Protein AF-A0A167N8X3-F1 (afdb_monomer_lite)

Sequence (546 aa):
MVPVLFAVDASRGRWTYVFRDGQPLSVPNRVAKCSYNWSVDDGVFGLFPAWANLNGMLALERGEQQVAIGGFARIYRTRMKTGIVVAVKVLFDHRRPPERLLELSVREGFTWHSLDHPNIVPFLGIADYARICPGGFPQLCLVSPWMSDGNIMDFLKANPAVSPLPLMLDVVHAVAYLHSFSSGPIIHGDLKGNNILIDCQGSPERPVARLIDFGLSEIMEVDMEHEAATATSTTSCGNVRWLSFERVDPKRYGLKPSEAKTTMSDVFELTRTFFQIFTGGPPFQEMQDWAVVTAVLRGSNPERPIDCRWLDDDRWKLMMQLWSDVREARPSLDALRQDLEQSIWIENVLRSNTLVDLGVLLRGDVLARRLLSQRERINAVEFDLSTGHDWSIQELEWVLSQLDIKKFCFTHAQMGTRQEDIEAVMQLTPSLQHLELRARADLPVLCATPFLQVAQNHASNLTTLIIASIPAAFAQVSSASLINLEIRIHIGERRSNDERLFAFLQLLNKTPSLERLVFNDGTETTALHGANIPPSGSQWMQLYHD

InterPro domains:
  IPR000719 Protein kinase domain [PS50011] (61-346)
  IPR000719 Protein kinase domain [SM00220] (61-346)
  IPR001245 Serine-threonine/tyrosine-protein kinase, catalytic domain [PF07714] (65-340)
  IPR008271 Serine/threonine-protein kinase, active site [PS00108] (186-198)
  IPR011009 Protein kinase-like domain superfamily [SSF56112] (66-341)
  IPR051681 Serine/Threonine Kinases and Pseudokinases [PTHR44329] (64-347)

pLDDT: mean 75.46, std 19.7, range [23.3, 98.44]

Foldseek 3Di:
DDDWADDDPPPDPDDDDGDDPPDDDDDDPDDDDDDDDLFPVVCLVVNDPVQQECQVQAADEPDPQFDDDDPFWTWGWTAGPVRFIKTKIDGPQPDDDDSVLSVLVSVVLVVQQPDDDPQAFHWRHWYFQVRRYPPTDGGIITMTGDQPCAFLLVNCVVPVVDDCLQQLLSVLVVQVSQCPPPPHHQFQQQDARNQWGWHCPVDVPDIHIHGHRGPCVVSVVVVCVVVVVPDPDPPVQPRLLQFALCCLPVVVVVHDNVRSRDSLRSLSSSLQRVVCSQVSHHWVRVDDRVVSSVQSNVLHGGDDDDPRPVDDPVNVVLSVQSSDNPSVSRDHSVVVNVVSVLVVVLVCQLPVDPAREVCVVVPDPRDLVVVLSCQVSHQHHEYEPVPPDPPPLVVVLVNLLSHQHQYYEYEADDPPRDLVSVLSSLVSHLNYAEYHYYHDLPYPADECQSVLVSCAVSVQRHQYYHYANHAYLLLNHAHARHAYYYYHYANPDPDDPVSVVVSVVSNCVRHVNHNYYHYHNPPDPDDPPDDDDDDDPPVVVVVVVD

Structure (mmCIF, N/CA/C/O backbone):
data_AF-A0A167N8X3-F1
#
_entry.id   AF-A0A167N8X3-F1
#
loop_
_atom_site.group_PDB
_atom_site.id
_atom_site.type_symbol
_atom_site.label_atom_id
_atom_site.label_alt_id
_atom_site.label_comp_id
_atom_site.label_asym_id
_atom_site.label_entity_id
_atom_site.label_seq_id
_atom_site.pdbx_PDB_ins_code
_atom_site.Cartn_x
_atom_site.Cartn_y
_atom_site.Cartn_z
_atom_site.occupancy
_atom_site.B_iso_or_equiv
_atom_site.auth_seq_id
_atom_site.auth_comp_id
_atom_site.auth_asym_id
_atom_site.auth_atom_id
_atom_site.pdbx_PDB_model_num
ATOM 1 N N . MET A 1 1 ? -14.280 16.404 45.428 1.00 27.31 1 MET A N 1
ATOM 2 C CA . MET A 1 1 ? -13.878 15.350 44.475 1.00 27.31 1 MET A CA 1
ATOM 3 C C . MET A 1 1 ? -13.221 16.062 43.307 1.00 27.31 1 MET A C 1
ATOM 5 O O . MET A 1 1 ? -13.890 16.852 42.664 1.00 27.31 1 MET A O 1
ATOM 9 N N . VAL A 1 2 ? -11.899 15.945 43.173 1.00 23.30 2 VAL A N 1
ATOM 10 C CA . VAL A 1 2 ? -11.075 16.717 42.220 1.00 23.30 2 VAL A CA 1
ATOM 11 C C . VAL A 1 2 ? -10.689 15.774 41.070 1.00 23.30 2 VAL A C 1
ATOM 13 O O . VAL A 1 2 ? -10.334 14.634 41.377 1.00 23.30 2 VAL A O 1
ATOM 16 N N . PRO A 1 3 ? -10.779 16.187 39.791 1.00 29.47 3 PRO A N 1
ATOM 17 C CA . PRO A 1 3 ? -10.530 15.306 38.657 1.00 29.47 3 PRO A CA 1
ATOM 18 C C . PRO A 1 3 ? -9.036 14.996 38.544 1.00 29.47 3 PRO A C 1
ATOM 20 O O . PRO A 1 3 ? -8.199 15.896 38.543 1.00 29.47 3 PRO A O 1
ATOM 23 N N . VAL A 1 4 ? -8.707 13.709 38.470 1.00 31.28 4 VAL A N 1
ATOM 24 C CA . VAL A 1 4 ? -7.355 13.217 38.200 1.00 31.28 4 VAL A CA 1
ATOM 25 C C . VAL A 1 4 ? -7.195 13.125 36.683 1.00 31.28 4 VAL A C 1
ATOM 27 O O . VAL A 1 4 ? -7.929 12.386 36.032 1.00 31.28 4 VAL A O 1
ATOM 30 N N . LEU A 1 5 ? -6.262 13.902 36.130 1.00 33.03 5 LEU A N 1
ATOM 31 C CA . LEU A 1 5 ? -5.842 13.843 34.728 1.00 33.03 5 LEU A CA 1
ATOM 32 C C . LEU A 1 5 ? -4.948 12.616 34.491 1.00 33.03 5 LEU A C 1
ATOM 34 O O . LEU A 1 5 ? -4.040 12.339 35.277 1.00 33.03 5 LEU A O 1
ATOM 38 N N . PHE A 1 6 ? -5.194 11.914 33.384 1.00 40.09 6 PHE A N 1
ATOM 39 C CA . PHE A 1 6 ? -4.337 10.850 32.864 1.00 40.09 6 PHE A CA 1
ATOM 40 C C . PHE A 1 6 ? -3.326 11.447 31.879 1.00 40.09 6 PHE A C 1
ATOM 42 O O . PHE A 1 6 ? -3.704 12.219 31.003 1.00 40.09 6 PHE A O 1
ATOM 49 N N . ALA A 1 7 ? -2.055 11.063 31.993 1.00 34.00 7 ALA A N 1
ATOM 50 C CA . ALA A 1 7 ? -1.059 11.249 30.943 1.00 34.00 7 ALA A CA 1
ATOM 51 C C . ALA A 1 7 ? -0.361 9.908 30.686 1.00 34.00 7 ALA A C 1
ATOM 53 O O . ALA A 1 7 ? -0.043 9.173 31.623 1.00 34.00 7 ALA A O 1
ATOM 54 N N . VAL A 1 8 ? -0.165 9.590 29.409 1.00 35.09 8 VAL A N 1
ATOM 55 C CA . VAL A 1 8 ? 0.488 8.374 28.921 1.00 35.09 8 VAL A CA 1
ATOM 56 C C . VAL A 1 8 ? 2.006 8.591 28.973 1.00 35.09 8 VAL A C 1
ATOM 58 O O . VAL A 1 8 ? 2.548 9.315 28.147 1.00 35.09 8 VAL A O 1
ATOM 61 N N . ASP A 1 9 ? 2.709 7.982 29.934 1.00 31.05 9 ASP A N 1
ATOM 62 C CA . ASP A 1 9 ? 4.141 7.692 29.765 1.00 31.05 9 ASP A CA 1
ATOM 63 C C . ASP A 1 9 ? 4.224 6.287 29.211 1.00 31.05 9 ASP A C 1
ATOM 65 O O . ASP A 1 9 ? 3.878 5.317 29.893 1.00 31.05 9 ASP A O 1
ATOM 69 N N . ALA A 1 10 ? 4.652 6.168 27.967 1.00 31.47 10 ALA A N 1
ATOM 70 C CA . ALA A 1 10 ? 4.714 4.863 27.358 1.00 31.47 10 ALA A CA 1
ATOM 71 C C . ALA A 1 10 ? 6.108 4.411 26.947 1.00 31.47 10 ALA A C 1
ATOM 73 O O . ALA A 1 10 ? 6.327 3.590 26.069 1.00 31.47 10 ALA A O 1
ATOM 74 N N . SER A 1 11 ? 7.054 4.786 27.803 1.00 27.59 11 SER A N 1
ATOM 75 C CA . SER A 1 11 ? 8.330 4.091 27.924 1.00 27.59 11 SER A CA 1
ATOM 76 C C . SER A 1 11 ? 8.255 2.711 28.614 1.00 27.59 11 SER A C 1
ATOM 78 O O . SER A 1 11 ? 9.250 1.986 28.583 1.00 27.59 11 SER A O 1
ATOM 80 N N . ARG A 1 12 ? 7.145 2.310 29.275 1.00 31.58 12 ARG A N 1
ATOM 81 C CA . ARG A 1 12 ? 7.169 1.123 30.176 1.00 31.58 12 ARG A CA 1
ATOM 82 C C . ARG A 1 12 ? 5.973 0.165 30.219 1.00 31.58 12 ARG A C 1
ATOM 84 O O . ARG A 1 12 ? 6.046 -0.798 30.981 1.00 31.58 12 ARG A O 1
ATOM 91 N N . GLY A 1 13 ? 4.887 0.367 29.470 1.00 34.16 13 GLY A N 1
ATOM 92 C CA . GLY A 1 13 ? 3.763 -0.596 29.434 1.00 34.16 13 GLY A CA 1
ATOM 93 C C . GLY A 1 13 ? 3.139 -0.958 30.802 1.00 34.16 13 GLY A C 1
ATOM 94 O O . GLY A 1 13 ? 2.426 -1.953 30.920 1.00 34.16 13 GLY A O 1
ATOM 95 N N . ARG A 1 14 ? 3.405 -0.174 31.857 1.00 32.31 14 ARG A N 1
ATOM 96 C CA . ARG A 1 14 ? 2.830 -0.308 33.203 1.00 32.31 14 ARG A CA 1
ATOM 97 C C . ARG A 1 14 ? 2.212 1.023 33.613 1.00 32.31 14 ARG A C 1
ATOM 99 O O . ARG A 1 14 ? 2.876 2.053 33.592 1.00 32.31 14 ARG A O 1
ATOM 106 N N . TRP A 1 15 ? 0.950 0.965 34.025 1.00 40.62 15 TRP A N 1
ATOM 107 C CA . TRP A 1 15 ? 0.176 2.087 34.553 1.00 40.62 15 TRP A CA 1
ATOM 108 C C . TRP A 1 15 ? 0.796 2.602 35.865 1.00 40.62 15 TRP A C 1
ATOM 110 O O . TRP A 1 15 ? 0.845 1.855 36.845 1.00 40.62 15 TRP A O 1
ATOM 120 N N . THR A 1 16 ? 1.250 3.861 35.918 1.00 28.73 16 THR A N 1
ATOM 121 C CA . THR A 1 16 ? 1.753 4.482 37.165 1.00 28.73 16 THR A CA 1
ATOM 122 C C . THR A 1 16 ? 1.347 5.969 37.302 1.00 28.73 16 THR A C 1
ATOM 124 O O . THR A 1 16 ? 1.324 6.695 36.319 1.00 28.73 16 THR A O 1
ATOM 127 N N . TYR A 1 17 ? 0.974 6.363 38.533 1.00 41.09 17 TYR A N 1
ATOM 128 C CA . TYR A 1 17 ? 0.285 7.584 39.047 1.00 41.09 17 TYR A CA 1
ATOM 129 C C . TYR A 1 17 ? 1.116 8.896 39.033 1.00 41.09 17 TYR A C 1
ATOM 131 O O . TYR A 1 17 ? 2.333 8.771 39.023 1.00 41.09 17 TYR A O 1
ATOM 139 N N . VAL A 1 18 ? 0.680 10.162 39.257 1.00 40.56 18 VAL A N 1
ATOM 140 C CA . VAL A 1 18 ? -0.493 11.093 39.106 1.00 40.56 18 VAL A CA 1
ATOM 141 C C . VAL A 1 18 ? 0.088 12.503 39.430 1.00 40.56 18 VAL A C 1
ATOM 143 O O . VAL A 1 18 ? 0.949 12.593 40.306 1.00 40.56 18 VAL A O 1
ATOM 146 N N . PHE A 1 19 ? -0.413 13.606 38.846 1.00 32.75 19 PHE A N 1
ATOM 147 C CA . PHE A 1 19 ? -0.175 14.980 39.349 1.00 32.75 19 PHE A CA 1
ATOM 148 C C . PHE A 1 19 ? -1.471 15.660 39.829 1.00 32.75 19 PHE A C 1
ATOM 150 O O . PHE A 1 19 ? -2.530 15.492 39.226 1.00 32.75 19 PHE A O 1
ATOM 157 N N . ARG A 1 20 ? -1.363 16.466 40.895 1.00 34.47 20 ARG A N 1
ATOM 158 C CA . ARG A 1 20 ? -2.361 17.449 41.353 1.00 34.47 20 ARG A CA 1
ATOM 159 C C . ARG A 1 20 ? -1.727 18.835 41.196 1.00 34.47 20 ARG A C 1
ATOM 161 O O . ARG A 1 20 ? -0.604 19.022 41.651 1.00 34.47 20 ARG A O 1
ATOM 168 N N . ASP A 1 21 ? -2.409 19.767 40.535 1.00 39.19 21 ASP A N 1
ATOM 169 C CA . ASP A 1 21 ? -2.016 21.186 40.441 1.00 39.19 21 ASP A CA 1
ATOM 170 C C . ASP A 1 21 ? -0.552 21.446 39.999 1.00 39.19 21 ASP A C 1
ATOM 172 O O . ASP A 1 21 ? 0.120 22.335 40.515 1.00 39.19 21 ASP A O 1
ATOM 176 N N . GLY A 1 22 ? -0.028 20.660 39.049 1.00 37.34 22 GLY A N 1
ATOM 177 C CA . GLY A 1 22 ? 1.285 20.915 38.435 1.00 37.34 22 GLY A CA 1
ATOM 178 C C . GLY A 1 22 ? 2.520 20.658 39.3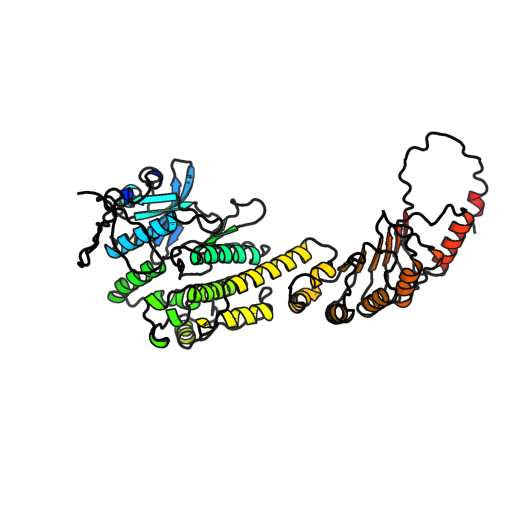17 1.00 37.34 22 GLY A C 1
ATOM 179 O O . GLY A 1 22 ? 3.614 21.070 38.939 1.00 37.34 22 GLY A O 1
ATOM 180 N N . GLN A 1 23 ? 2.390 19.975 40.462 1.00 31.06 23 GLN A N 1
ATOM 181 C CA . GLN A 1 23 ? 3.517 19.615 41.343 1.00 31.06 23 GLN A CA 1
ATOM 182 C C . GLN A 1 23 ? 3.677 18.084 41.462 1.00 31.06 23 GLN A C 1
ATOM 184 O O . GLN A 1 23 ? 2.677 17.394 41.693 1.00 31.06 23 GLN A O 1
ATOM 189 N N . PRO A 1 24 ? 4.899 17.518 41.327 1.00 36.53 24 PRO A N 1
ATOM 190 C CA . PRO A 1 24 ? 5.133 16.090 41.536 1.00 36.53 24 PRO A CA 1
ATOM 191 C C . PRO A 1 24 ? 4.834 15.699 42.982 1.00 36.53 24 PRO A C 1
ATOM 193 O O . PRO A 1 24 ? 5.450 16.215 43.914 1.00 36.53 24 PRO A O 1
ATOM 196 N N . LEU A 1 25 ? 3.913 14.755 43.183 1.00 39.31 25 LEU A N 1
ATOM 197 C CA . LEU A 1 25 ? 3.737 14.117 44.484 1.00 39.31 25 LEU A CA 1
ATOM 198 C C . LEU A 1 25 ? 4.906 13.154 44.716 1.00 39.31 25 LEU A C 1
ATOM 200 O O . LEU A 1 25 ? 5.065 12.166 44.000 1.00 39.31 25 LEU A O 1
ATOM 204 N N . SER A 1 26 ? 5.721 13.430 45.733 1.00 34.91 26 SER A N 1
ATOM 205 C CA . SER A 1 26 ? 6.690 12.467 46.248 1.00 34.91 26 SER A CA 1
ATOM 206 C C . SER A 1 26 ? 5.936 11.250 46.793 1.00 34.91 26 SER A C 1
ATOM 208 O O . SER A 1 26 ? 5.085 11.362 47.672 1.00 34.91 26 SER A O 1
ATOM 210 N N . VAL A 1 27 ? 6.196 10.075 46.220 1.00 38.28 27 VAL A N 1
ATOM 211 C CA . VAL A 1 27 ? 5.477 8.833 46.533 1.00 38.28 27 VAL A CA 1
ATOM 212 C C . VAL A 1 27 ? 6.019 8.219 47.831 1.00 38.28 27 VAL A C 1
ATOM 214 O O . VAL A 1 27 ? 7.187 7.829 47.857 1.00 38.28 27 VAL A O 1
ATOM 217 N N . PRO A 1 28 ? 5.209 7.998 48.885 1.00 35.12 28 PRO A N 1
ATOM 218 C CA . PRO A 1 28 ? 5.509 6.985 49.881 1.00 35.12 28 PRO A CA 1
ATOM 219 C C . PRO A 1 28 ? 4.878 5.662 49.431 1.00 35.12 28 PRO A C 1
ATOM 221 O O . PRO A 1 28 ? 3.660 5.529 49.461 1.00 35.12 28 PRO A O 1
ATOM 224 N N . ASN A 1 29 ? 5.716 4.715 48.993 1.00 33.72 29 ASN A N 1
ATOM 225 C CA . ASN A 1 29 ? 5.595 3.240 48.938 1.00 33.72 29 ASN A CA 1
ATOM 226 C C . ASN A 1 29 ? 4.233 2.523 49.154 1.00 33.72 29 ASN A C 1
ATOM 228 O O . ASN A 1 29 ? 4.178 1.422 49.705 1.00 33.72 29 ASN A O 1
ATOM 232 N N . ARG A 1 30 ? 3.115 3.064 48.679 1.00 35.22 30 ARG A N 1
ATOM 233 C CA . ARG A 1 30 ? 1.841 2.355 48.578 1.00 35.22 30 ARG A CA 1
ATOM 234 C C . ARG A 1 30 ? 1.361 2.473 47.149 1.00 35.22 30 ARG A C 1
ATOM 236 O O . ARG A 1 30 ? 1.137 3.572 46.656 1.00 35.22 30 ARG A O 1
ATOM 243 N N . VAL A 1 31 ? 1.221 1.320 46.499 1.00 34.28 31 VAL A N 1
ATOM 244 C CA . VAL A 1 31 ? 0.500 1.165 45.238 1.00 34.28 31 VAL A CA 1
ATOM 245 C C . VAL A 1 31 ? -0.894 1.744 45.471 1.00 34.28 31 VAL A C 1
ATOM 247 O O . VAL A 1 31 ? -1.753 1.092 46.064 1.00 34.28 31 VAL A O 1
ATOM 250 N N . ALA A 1 32 ? -1.101 3.006 45.090 1.00 34.38 32 ALA A N 1
ATOM 251 C CA . ALA A 1 32 ? -2.441 3.549 44.959 1.00 34.38 32 ALA A CA 1
ATOM 252 C C . ALA A 1 32 ? -3.200 2.610 44.009 1.00 34.38 32 ALA A C 1
ATOM 254 O O . ALA A 1 32 ? -2.585 1.985 43.153 1.00 34.38 32 ALA A O 1
ATOM 255 N N . LYS A 1 33 ? -4.504 2.424 44.186 1.00 32.06 33 LYS A N 1
ATOM 256 C CA . LYS A 1 33 ? -5.350 1.787 43.171 1.00 32.06 33 LYS A CA 1
ATOM 257 C C . LYS A 1 33 ? -6.006 2.931 42.412 1.00 32.06 33 LYS A C 1
ATOM 259 O O . LYS A 1 33 ? -6.761 3.689 43.012 1.00 32.06 33 LYS A O 1
ATOM 264 N N . CYS A 1 34 ? -5.685 3.091 41.130 1.00 39.72 34 CYS A N 1
ATOM 265 C CA . CYS A 1 34 ? -6.411 4.004 40.254 1.00 39.72 34 CYS A CA 1
ATOM 266 C C . CYS A 1 34 ? -7.715 3.306 39.884 1.00 39.72 34 CYS A C 1
ATOM 268 O O . CYS A 1 34 ? -7.692 2.320 39.153 1.00 39.72 34 CYS A O 1
ATOM 270 N N . SER A 1 35 ? -8.834 3.771 40.424 1.00 47.81 35 SER A N 1
ATOM 271 C CA . SER A 1 35 ? -10.162 3.383 39.956 1.00 47.81 35 SER A CA 1
ATOM 272 C C . SER A 1 35 ? -10.798 4.618 39.338 1.00 47.81 35 SER A C 1
ATOM 274 O O . SER A 1 35 ? -11.041 5.596 40.047 1.00 47.81 35 SER A O 1
ATOM 276 N N . TYR A 1 36 ? -11.020 4.587 38.028 1.00 56.25 36 TYR A N 1
ATOM 277 C CA . TYR A 1 36 ? -11.833 5.585 37.346 1.00 56.25 36 TYR A CA 1
ATOM 278 C C . TYR A 1 36 ? -13.262 5.068 37.236 1.00 56.25 36 TYR A C 1
ATOM 280 O O . TYR A 1 36 ? -13.471 3.865 37.092 1.00 56.25 36 TYR A O 1
ATOM 288 N N . ASN A 1 37 ? -14.234 5.970 37.321 1.00 63.25 37 ASN A N 1
ATOM 289 C CA . ASN A 1 37 ? -15.619 5.626 37.057 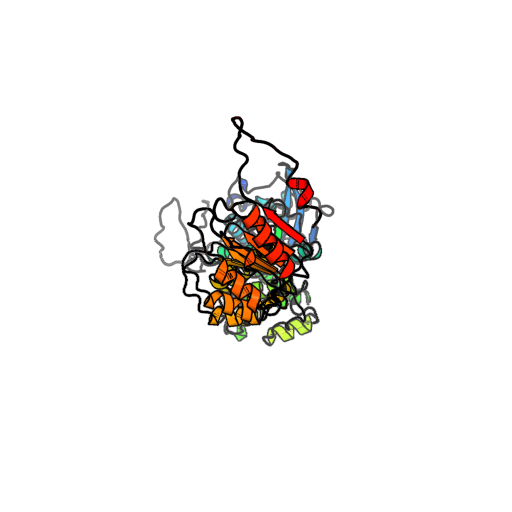1.00 63.25 37 ASN A CA 1
ATOM 290 C C . ASN A 1 37 ? -15.869 5.759 35.555 1.00 63.25 37 ASN A C 1
ATOM 292 O O . ASN A 1 37 ? -15.996 6.865 35.041 1.00 63.25 37 ASN A O 1
ATOM 296 N N . TRP A 1 38 ? -15.917 4.632 34.853 1.00 69.56 38 TRP A N 1
ATOM 297 C CA . TRP A 1 38 ? -16.103 4.604 33.403 1.00 69.56 38 TRP A CA 1
ATOM 298 C C . TRP A 1 38 ? -17.542 4.911 32.973 1.00 69.56 38 TRP A C 1
ATOM 300 O O . TRP A 1 38 ? -17.851 4.774 31.795 1.00 69.56 38 TRP A O 1
ATOM 310 N N . SER A 1 39 ? -18.433 5.312 33.887 1.00 70.06 39 SER A N 1
ATOM 311 C CA . SER A 1 39 ? -19.813 5.642 33.544 1.00 70.06 39 SER A CA 1
ATOM 312 C C . SER A 1 39 ? -19.899 6.881 32.645 1.00 70.06 39 SER A C 1
ATOM 314 O O . SER A 1 39 ? -19.163 7.862 32.771 1.00 70.06 39 SER A O 1
ATOM 316 N N . VAL A 1 40 ? -20.861 6.842 31.726 1.00 76.94 40 VAL A N 1
ATOM 317 C CA . VAL A 1 40 ? -21.155 7.957 30.821 1.00 76.94 40 VAL A CA 1
ATOM 318 C C . VAL A 1 40 ? -21.669 9.185 31.595 1.00 76.94 40 VAL A C 1
ATOM 320 O O . VAL A 1 40 ? -21.400 10.321 31.201 1.00 76.94 40 VAL A O 1
ATOM 323 N N . ASP A 1 41 ? -22.348 8.954 32.721 1.00 70.38 41 ASP A N 1
ATOM 324 C CA . ASP A 1 41 ? -22.969 9.986 33.557 1.00 70.38 41 ASP A CA 1
ATOM 325 C C . ASP A 1 41 ? -21.973 10.700 34.489 1.00 70.38 41 ASP A C 1
ATOM 327 O O . ASP A 1 41 ? -22.158 11.881 34.784 1.00 70.38 41 ASP A O 1
ATOM 331 N N . ASP A 1 42 ? -20.883 10.038 34.895 1.00 65.81 42 ASP A N 1
ATOM 332 C CA . ASP A 1 42 ? -19.893 10.573 35.847 1.00 65.81 42 ASP A CA 1
ATOM 333 C C . ASP A 1 42 ? -18.651 11.186 35.175 1.00 65.81 42 ASP A C 1
ATOM 335 O O . ASP A 1 42 ? -17.619 11.395 35.817 1.00 65.81 42 ASP A O 1
ATOM 339 N N . GLY A 1 43 ? -18.754 11.541 33.890 1.00 71.12 43 GLY A N 1
ATOM 340 C CA . GLY A 1 43 ? -17.797 12.449 33.258 1.00 71.12 43 GLY A CA 1
ATOM 341 C C . GLY A 1 43 ? -16.821 11.835 32.259 1.00 71.12 43 GLY A C 1
ATOM 342 O O . GLY A 1 43 ? -15.816 12.482 31.969 1.00 71.12 43 GLY A O 1
ATOM 343 N N . VAL A 1 44 ? -17.124 10.680 31.646 1.00 79.44 44 VAL A N 1
ATOM 344 C CA . VAL A 1 44 ? -16.352 10.176 30.485 1.00 79.44 44 VAL A CA 1
ATOM 345 C C . VAL A 1 44 ? -16.217 11.237 29.388 1.00 79.44 44 VAL A C 1
ATOM 347 O O . VAL A 1 44 ? -15.145 11.392 28.820 1.00 79.44 44 VAL A O 1
ATOM 350 N N . PHE A 1 45 ? -17.247 12.047 29.122 1.00 84.31 45 PHE A N 1
ATOM 351 C CA . PHE A 1 45 ? -17.121 13.161 28.169 1.00 84.31 45 PHE A CA 1
ATOM 352 C C . PHE A 1 45 ? -16.150 14.257 28.622 1.00 84.31 45 PHE A C 1
ATOM 354 O O . PHE A 1 45 ? -15.592 14.948 27.779 1.00 84.31 45 PHE A O 1
ATOM 361 N N . GLY A 1 46 ? -15.936 14.418 29.930 1.00 80.56 46 GLY A N 1
ATOM 362 C CA . GLY A 1 46 ? -14.958 15.356 30.487 1.00 80.56 46 GLY A CA 1
ATOM 363 C C . GLY A 1 46 ? -13.508 14.891 30.336 1.00 80.56 46 GLY A C 1
ATOM 364 O O . GLY A 1 46 ? -12.595 15.669 30.593 1.00 80.56 46 GLY A O 1
ATOM 365 N N . LEU A 1 47 ? -13.293 13.642 29.917 1.00 78.81 47 LEU A N 1
ATOM 366 C CA . LEU A 1 47 ? -11.977 13.112 29.573 1.00 78.81 47 LEU A CA 1
ATOM 367 C C . LEU A 1 47 ? -11.495 13.582 28.194 1.00 78.81 47 LEU A C 1
ATOM 369 O O . LEU A 1 47 ? -10.293 13.629 27.948 1.00 78.81 47 LEU A O 1
ATOM 373 N N . PHE A 1 48 ? -12.420 13.947 27.309 1.00 84.31 48 PHE A N 1
ATOM 374 C CA . PHE A 1 48 ? -12.123 14.406 25.959 1.00 84.31 48 PHE A CA 1
ATOM 375 C C . PHE A 1 48 ? -12.217 15.935 25.869 1.00 84.31 48 PHE A C 1
ATOM 377 O O . PHE A 1 48 ? -12.923 16.565 26.663 1.00 84.31 48 PHE A O 1
ATOM 384 N N . PRO A 1 49 ? -11.550 16.564 24.885 1.00 86.75 49 PRO A N 1
ATOM 385 C CA . PRO A 1 49 ? -11.781 17.971 24.589 1.00 86.75 49 PRO A CA 1
ATOM 386 C C . PRO A 1 49 ? -13.265 18.254 24.336 1.00 86.75 49 PRO A C 1
ATOM 388 O O . PRO A 1 49 ? -13.963 17.450 23.720 1.00 86.75 49 PRO A O 1
ATOM 391 N N . ALA A 1 50 ? -13.744 19.435 24.735 1.00 87.88 50 ALA A N 1
ATOM 392 C CA . ALA A 1 50 ? -15.162 19.787 24.621 1.00 87.88 50 ALA A CA 1
ATOM 393 C C . ALA A 1 50 ? -15.717 19.665 23.187 1.00 87.88 50 ALA A C 1
ATOM 395 O O . ALA A 1 50 ? -16.883 19.320 23.012 1.00 87.88 50 ALA A O 1
ATOM 396 N N . TRP A 1 51 ? -14.881 19.901 22.167 1.00 92.12 51 TRP A N 1
ATOM 397 C CA . TRP A 1 51 ? -15.265 19.767 20.758 1.00 92.12 51 TRP A CA 1
ATOM 398 C C . TRP A 1 51 ? -15.592 18.326 20.350 1.00 92.12 51 TRP A C 1
ATOM 400 O O . TRP A 1 51 ? -16.351 18.126 19.406 1.00 92.12 51 TRP A O 1
ATOM 410 N N . ALA A 1 52 ? -15.050 17.329 21.054 1.00 92.44 52 ALA A N 1
ATOM 411 C CA . ALA A 1 52 ? -15.244 15.922 20.730 1.00 92.44 52 ALA A CA 1
ATOM 412 C C . ALA A 1 52 ? -16.610 15.402 21.195 1.00 92.44 52 ALA A C 1
ATOM 414 O O . ALA A 1 52 ? -17.016 14.324 20.779 1.00 92.44 52 ALA A O 1
ATOM 415 N N . ASN A 1 53 ? -17.338 16.123 22.051 1.00 93.81 53 ASN A N 1
ATOM 416 C CA . ASN A 1 53 ? -18.669 15.709 22.479 1.00 93.81 53 ASN A CA 1
ATOM 417 C C . ASN A 1 53 ? -19.708 16.036 21.397 1.00 93.81 53 ASN A C 1
ATOM 419 O O . ASN A 1 53 ? -20.175 17.168 21.279 1.00 93.81 53 ASN A O 1
ATOM 423 N N . LEU A 1 54 ? -20.105 15.022 20.631 1.00 95.44 54 LEU A N 1
ATOM 424 C CA . LEU A 1 54 ? -21.045 15.144 19.515 1.00 95.44 54 LEU A CA 1
ATOM 425 C C . LEU A 1 54 ? -22.503 14.873 19.916 1.00 95.44 54 LEU A C 1
ATOM 427 O O . LEU A 1 54 ? -23.376 14.742 19.050 1.00 95.44 54 LEU A O 1
ATOM 431 N N . ASN A 1 55 ? -22.803 14.817 21.216 1.00 92.81 55 ASN A N 1
ATOM 432 C CA . ASN A 1 55 ? -24.183 14.724 21.683 1.00 92.81 55 ASN A CA 1
ATOM 433 C C . ASN A 1 55 ? -25.008 15.908 21.158 1.00 92.81 55 ASN A C 1
ATOM 435 O O . ASN A 1 55 ? -24.621 17.068 21.278 1.00 92.81 55 ASN A O 1
ATOM 439 N N . GLY A 1 56 ? -26.160 15.610 20.556 1.00 92.06 56 GLY A N 1
ATOM 440 C CA . GLY A 1 56 ? -27.026 16.621 19.947 1.00 92.06 56 GLY A CA 1
ATOM 441 C C . GLY A 1 56 ? -26.533 17.175 18.604 1.00 92.06 56 GLY A C 1
ATOM 442 O O . GLY A 1 56 ? -27.243 17.992 18.015 1.00 92.06 56 GLY A O 1
ATOM 443 N N . MET A 1 57 ? -25.377 16.736 18.090 1.00 95.06 57 MET A N 1
ATOM 444 C CA . MET A 1 57 ? -24.871 17.097 16.754 1.00 95.06 57 MET A CA 1
ATOM 445 C C . MET A 1 57 ? -25.273 16.100 15.666 1.00 95.06 57 MET A C 1
ATOM 447 O O . MET A 1 57 ? -25.199 16.426 14.482 1.00 95.06 57 MET A O 1
ATOM 451 N N . LEU A 1 58 ? -25.708 14.908 16.057 1.00 94.44 58 LEU A N 1
ATOM 452 C CA . LEU A 1 58 ? -26.146 13.830 15.179 1.00 94.44 58 LEU A CA 1
ATOM 453 C C . LEU A 1 58 ? -27.268 13.034 15.854 1.00 94.44 58 LEU A C 1
ATOM 455 O O . LEU A 1 58 ? -27.429 13.095 17.074 1.00 94.44 58 LEU A O 1
ATOM 459 N N . ALA A 1 59 ? -28.033 12.307 15.049 1.00 92.06 59 ALA A N 1
ATOM 460 C CA . ALA A 1 59 ? -29.078 11.398 15.500 1.00 92.06 59 ALA A CA 1
ATOM 461 C C . ALA A 1 59 ? -29.015 10.106 14.681 1.00 92.06 59 ALA A C 1
ATOM 463 O O . ALA A 1 59 ? -28.615 10.127 13.510 1.00 92.06 59 ALA A O 1
ATOM 464 N N . LEU A 1 60 ? -29.385 9.002 15.321 1.00 89.38 60 LEU A N 1
ATOM 465 C CA . LEU A 1 60 ? -29.419 7.666 14.756 1.00 89.38 60 LEU A CA 1
ATOM 466 C C . LEU A 1 60 ? -30.836 7.099 14.788 1.00 89.38 60 LEU A C 1
ATOM 468 O O . LEU A 1 60 ? -31.565 7.264 15.767 1.00 89.38 60 LEU A O 1
ATOM 472 N N . GLU A 1 61 ? -31.181 6.363 13.740 1.00 82.50 61 GLU A N 1
ATOM 473 C CA . GLU A 1 61 ? -32.416 5.595 13.628 1.00 82.50 61 GLU A CA 1
ATOM 474 C C . GLU A 1 61 ? -32.076 4.117 13.403 1.00 82.50 61 GLU A C 1
ATOM 476 O O . GLU A 1 61 ? -31.259 3.763 12.547 1.00 82.50 61 GLU A O 1
ATOM 481 N N . ARG A 1 62 ? -32.685 3.229 14.201 1.00 73.12 62 ARG A N 1
ATOM 482 C CA . ARG A 1 62 ? -32.477 1.779 14.081 1.00 73.12 62 ARG A CA 1
ATOM 483 C C . ARG A 1 62 ? -33.088 1.283 12.767 1.00 73.12 62 ARG A C 1
ATOM 485 O O . ARG A 1 62 ? -34.275 1.481 12.537 1.00 73.12 62 ARG A O 1
ATOM 492 N N . GLY A 1 63 ? -32.292 0.609 11.935 1.00 72.56 63 GLY A N 1
ATOM 493 C CA . GLY A 1 63 ? -32.726 0.077 10.638 1.00 72.56 63 GLY A CA 1
ATOM 494 C C . GLY A 1 63 ? -32.052 0.774 9.456 1.00 72.56 63 GLY A C 1
ATOM 495 O O . GLY A 1 63 ? -30.973 0.353 9.049 1.00 72.56 63 GLY A O 1
ATOM 496 N N . GLU A 1 64 ? -32.674 1.823 8.908 1.00 63.31 64 GLU A N 1
ATOM 497 C CA . GLU A 1 64 ? -32.291 2.448 7.623 1.00 63.31 64 GLU A CA 1
ATOM 498 C C . GLU A 1 64 ? -30.839 2.950 7.557 1.00 63.31 64 GLU A C 1
ATOM 500 O O . GLU A 1 64 ? -30.237 2.994 6.485 1.00 63.31 64 GLU A O 1
ATOM 505 N N . GLN A 1 65 ? -30.259 3.319 8.699 1.00 71.62 65 GLN A N 1
ATOM 506 C CA . GLN A 1 65 ? -28.914 3.894 8.785 1.00 71.62 65 GLN A CA 1
ATOM 507 C C . GLN A 1 65 ? -27.820 2.864 9.087 1.00 71.62 65 GLN A C 1
ATOM 509 O O . GLN A 1 65 ? -26.642 3.217 9.156 1.00 71.62 65 GLN A O 1
ATOM 514 N N . GLN A 1 66 ? -28.181 1.599 9.296 1.00 73.50 66 GLN A N 1
ATOM 515 C CA . GLN A 1 66 ? -27.238 0.546 9.644 1.00 73.50 66 GLN A CA 1
ATOM 516 C C . GLN A 1 66 ? -26.586 -0.014 8.375 1.00 73.50 66 GLN A C 1
ATOM 518 O O . GLN A 1 66 ? -27.251 -0.655 7.565 1.00 73.50 66 GLN A O 1
ATOM 523 N N . VAL A 1 67 ? -25.280 0.209 8.205 1.00 69.75 67 VAL A N 1
ATOM 524 C CA . VAL A 1 67 ? -24.577 -0.150 6.956 1.00 69.75 67 VAL A CA 1
ATOM 525 C C . VAL A 1 67 ? -23.752 -1.425 7.092 1.00 69.75 67 VAL A C 1
ATOM 527 O O . VAL A 1 67 ? -23.587 -2.157 6.121 1.00 69.75 67 VAL A O 1
ATOM 530 N N . ALA A 1 68 ? -23.265 -1.731 8.295 1.00 62.09 68 ALA A N 1
ATOM 531 C CA . ALA A 1 68 ? -22.504 -2.949 8.542 1.00 62.09 68 ALA A CA 1
ATOM 532 C C . ALA A 1 68 ? -22.800 -3.541 9.922 1.00 62.09 68 ALA A C 1
ATOM 534 O O . ALA A 1 68 ? -22.980 -2.822 10.911 1.00 62.09 68 ALA A O 1
ATOM 535 N N . ILE A 1 69 ? -22.806 -4.874 9.971 1.00 55.19 69 ILE A N 1
ATOM 536 C CA . ILE A 1 69 ? -22.802 -5.670 11.198 1.00 55.19 69 ILE A CA 1
ATOM 537 C C . ILE A 1 69 ? -21.461 -6.400 11.234 1.00 55.19 69 ILE A C 1
ATOM 539 O O . ILE A 1 69 ? -21.275 -7.387 10.526 1.00 55.19 69 ILE A O 1
ATOM 543 N N . GLY A 1 70 ? -20.517 -5.906 12.033 1.00 54.19 70 GLY A N 1
ATOM 544 C CA . GLY A 1 70 ? -19.408 -6.733 12.504 1.00 54.19 70 GLY A CA 1
ATOM 545 C C . GLY A 1 70 ? -19.861 -7.553 13.714 1.00 54.19 70 GLY A C 1
ATOM 546 O O . GLY A 1 70 ? -20.873 -7.227 14.333 1.00 54.19 70 GLY A O 1
ATOM 547 N N . GLY A 1 71 ? -19.107 -8.590 14.092 1.00 52.56 71 GLY A N 1
ATOM 548 C CA . GLY A 1 71 ? -19.428 -9.397 15.282 1.00 52.56 71 GLY A CA 1
ATOM 549 C C . GLY A 1 71 ? -19.552 -8.570 16.573 1.00 52.56 71 GLY A C 1
ATOM 550 O O . GLY A 1 71 ? -20.385 -8.875 17.415 1.00 52.56 71 GLY A O 1
ATOM 551 N N . PHE A 1 72 ? -18.794 -7.470 16.678 1.00 58.28 72 PHE A N 1
ATOM 552 C CA . PHE A 1 72 ? -18.589 -6.723 17.930 1.00 58.28 72 PHE A CA 1
ATOM 553 C C . PHE A 1 72 ? -19.068 -5.262 17.878 1.00 58.28 72 PHE A C 1
ATOM 555 O O . PHE A 1 72 ? -19.225 -4.606 18.908 1.00 58.28 72 PHE A O 1
ATOM 562 N N . ALA A 1 73 ? -19.315 -4.739 16.675 1.00 71.75 73 ALA A N 1
ATOM 563 C CA . ALA A 1 73 ? -19.658 -3.342 16.443 1.00 71.75 73 ALA A CA 1
ATOM 564 C C . ALA A 1 73 ? -20.675 -3.206 15.309 1.00 71.75 73 ALA A C 1
ATOM 566 O O . ALA A 1 73 ? -20.557 -3.858 14.267 1.00 71.75 73 ALA A O 1
ATOM 567 N N . ARG A 1 74 ? -21.645 -2.310 15.486 1.00 82.06 74 ARG A N 1
ATOM 568 C CA . ARG A 1 74 ? -22.475 -1.796 14.396 1.00 82.06 74 ARG A CA 1
ATOM 569 C C . ARG A 1 74 ? -21.944 -0.457 13.938 1.00 82.06 74 ARG A C 1
ATOM 571 O O . ARG A 1 74 ? -21.642 0.413 14.754 1.00 82.06 74 ARG A O 1
ATOM 578 N N . ILE A 1 75 ? -21.881 -0.300 12.623 1.00 87.88 75 ILE A N 1
ATOM 579 C CA . ILE A 1 75 ? -21.542 0.970 11.995 1.00 87.88 75 ILE A CA 1
ATOM 580 C C . ILE A 1 75 ? -22.818 1.568 11.422 1.00 87.88 75 ILE A C 1
ATOM 582 O O . ILE A 1 75 ? -23.470 0.980 10.551 1.00 87.88 75 ILE A O 1
ATOM 586 N N . TYR A 1 76 ? -23.156 2.750 11.919 1.00 90.88 76 TYR A N 1
ATOM 587 C CA . TYR A 1 76 ? -24.239 3.566 11.402 1.00 90.88 76 TYR A CA 1
ATOM 588 C C . TYR A 1 76 ? -23.684 4.652 10.488 1.00 90.88 76 TYR A C 1
ATOM 590 O O . TYR A 1 76 ? -22.653 5.255 10.784 1.00 90.88 76 TYR A O 1
ATOM 598 N N . ARG A 1 77 ? -24.393 4.942 9.401 1.00 93.38 77 ARG A N 1
ATOM 599 C CA . ARG A 1 77 ? -24.129 6.088 8.533 1.00 93.38 77 ARG A CA 1
ATOM 600 C C . ARG A 1 77 ? -25.196 7.140 8.777 1.00 93.38 77 ARG A C 1
ATOM 602 O O . ARG A 1 77 ? -26.371 6.906 8.513 1.00 93.38 77 ARG A O 1
ATOM 609 N N . THR A 1 78 ? -24.782 8.316 9.227 1.00 94.31 78 THR A N 1
ATOM 610 C CA . THR A 1 78 ? -25.695 9.441 9.464 1.00 94.31 78 THR A CA 1
ATOM 611 C C . THR A 1 78 ? -25.083 10.753 8.987 1.00 94.31 78 THR A C 1
ATOM 613 O O . THR A 1 78 ? -23.926 10.806 8.562 1.00 94.31 78 THR A O 1
ATOM 616 N N . ARG A 1 79 ? -25.870 11.825 9.019 1.00 94.75 79 ARG A N 1
ATOM 617 C CA . ARG A 1 79 ? -25.428 13.179 8.693 1.00 94.75 79 ARG A CA 1
ATOM 618 C C . ARG A 1 79 ? -25.469 14.035 9.950 1.00 94.75 79 ARG A C 1
ATOM 620 O O . ARG A 1 79 ? -26.498 14.128 10.614 1.00 94.75 79 ARG A O 1
ATOM 627 N N . MET A 1 80 ? -24.352 14.679 10.265 1.00 95.00 80 MET A N 1
ATOM 628 C CA . MET A 1 80 ? -24.291 15.666 11.339 1.00 95.00 80 MET A CA 1
ATOM 629 C C . MET A 1 80 ? -25.088 16.923 10.970 1.00 95.00 80 MET A C 1
ATOM 631 O O . MET A 1 80 ? -25.265 17.237 9.792 1.00 95.00 80 MET A O 1
ATOM 635 N N . LYS A 1 81 ? -25.473 17.721 11.970 1.00 94.44 81 LYS A N 1
ATOM 636 C CA . LYS A 1 81 ? -26.088 19.050 11.776 1.00 94.44 81 LYS A CA 1
ATOM 637 C C . LYS A 1 81 ? -25.238 20.002 10.927 1.00 94.44 81 LYS A C 1
ATOM 639 O O . LYS A 1 81 ? -25.779 20.896 10.292 1.00 94.44 81 LYS A O 1
ATOM 644 N N . THR A 1 82 ? -23.922 19.797 10.897 1.00 92.69 82 THR A N 1
ATOM 645 C CA . THR A 1 82 ? -22.976 20.539 10.047 1.00 92.69 82 THR A CA 1
ATOM 646 C C . THR A 1 82 ? -23.066 20.165 8.564 1.00 92.69 82 THR A C 1
ATOM 648 O O . THR A 1 82 ? -22.458 20.827 7.732 1.00 92.69 82 THR A O 1
ATOM 651 N N . GLY A 1 83 ? -23.788 19.096 8.218 1.00 92.94 83 GLY A N 1
ATOM 652 C CA . GLY A 1 83 ? -23.893 18.561 6.863 1.00 92.94 83 GLY A CA 1
ATOM 653 C C . GLY A 1 83 ? -22.886 17.454 6.542 1.00 92.94 83 GLY A C 1
ATOM 654 O O . GLY A 1 83 ? -23.071 16.764 5.540 1.00 92.94 83 GLY A O 1
ATOM 655 N N . ILE A 1 84 ? -21.876 17.223 7.388 1.00 92.75 84 ILE A N 1
ATOM 656 C CA . ILE A 1 84 ? -20.868 16.167 7.196 1.00 92.75 84 ILE A CA 1
ATOM 657 C C . ILE A 1 84 ? -21.518 14.786 7.358 1.00 92.75 84 ILE A C 1
ATOM 659 O O . ILE A 1 84 ? -22.278 14.557 8.301 1.00 92.75 84 ILE A O 1
ATOM 663 N N . VAL A 1 85 ? -21.229 13.864 6.436 1.00 94.94 85 VAL A N 1
ATOM 664 C CA . VAL A 1 85 ? -21.650 12.458 6.545 1.00 94.94 85 VAL A CA 1
ATOM 665 C C . VAL A 1 85 ? -20.617 11.702 7.371 1.00 94.94 85 VAL A C 1
ATOM 667 O O . VAL A 1 85 ? -19.422 11.776 7.089 1.00 94.94 85 VAL A O 1
ATOM 670 N N . VAL A 1 86 ? -21.078 10.978 8.385 1.00 96.00 86 VAL A N 1
ATOM 671 C CA . VAL A 1 86 ? -20.221 10.324 9.375 1.00 96.00 86 VAL A CA 1
ATOM 672 C C . VAL A 1 86 ? -20.546 8.848 9.529 1.00 96.00 86 VAL A C 1
ATOM 674 O O . VAL A 1 86 ? -21.691 8.424 9.342 1.00 96.00 86 VAL A O 1
ATOM 677 N N . ALA A 1 87 ? -19.520 8.085 9.892 1.00 95.00 87 ALA A N 1
ATOM 678 C CA . ALA A 1 87 ? -19.641 6.746 10.435 1.00 95.00 87 ALA A CA 1
ATOM 679 C C . ALA A 1 87 ? -19.710 6.843 11.965 1.00 95.00 87 ALA A C 1
ATOM 681 O O . ALA A 1 87 ? -18.864 7.483 12.591 1.00 95.00 87 ALA A O 1
ATOM 682 N N . VAL A 1 88 ? -20.715 6.215 12.570 1.00 93.56 88 VAL A N 1
ATOM 683 C CA . VAL A 1 88 ? -20.862 6.112 14.024 1.00 93.56 88 VAL A CA 1
ATOM 684 C C . VAL A 1 88 ? -20.718 4.653 14.411 1.00 93.56 88 VAL A C 1
ATOM 686 O O . VAL A 1 88 ? -21.565 3.819 14.079 1.00 93.56 88 VAL A O 1
ATOM 689 N N . LYS A 1 89 ? -19.628 4.351 15.105 1.00 90.00 89 LYS A N 1
ATOM 690 C CA . LYS A 1 89 ? -19.323 3.021 15.610 1.00 90.00 89 LYS A CA 1
ATOM 691 C C . LYS A 1 89 ? -19.942 2.844 16.986 1.00 90.00 89 LYS A C 1
ATOM 693 O O . LYS A 1 89 ? -19.573 3.533 17.937 1.00 90.00 89 LYS A O 1
ATOM 698 N N . VAL A 1 90 ? -20.872 1.900 17.069 1.00 85.12 90 VAL A N 1
ATOM 699 C CA . VAL A 1 90 ? -21.543 1.485 18.300 1.00 85.12 90 VAL A CA 1
ATOM 700 C C . VAL A 1 90 ? -21.097 0.065 18.602 1.00 85.12 90 VAL A C 1
ATOM 702 O O . VAL A 1 90 ? -21.487 -0.885 17.921 1.00 85.12 90 VAL A O 1
ATOM 705 N N . LEU A 1 91 ? -20.239 -0.090 19.602 1.00 73.75 91 LEU A N 1
ATOM 706 C CA . LEU A 1 91 ? -19.855 -1.410 20.098 1.00 73.75 91 LEU A CA 1
ATOM 707 C C . LEU A 1 91 ? -21.104 -2.068 20.726 1.00 73.75 91 LEU A C 1
ATOM 709 O O . LEU A 1 91 ? -21.919 -1.364 21.289 1.00 73.75 91 LEU A O 1
ATOM 713 N N . PHE A 1 92 ? -21.329 -3.377 20.638 1.00 67.19 92 PHE A N 1
ATOM 714 C CA . PHE A 1 92 ? -22.336 -4.090 21.468 1.00 67.19 92 PHE A CA 1
ATOM 715 C C . PHE A 1 92 ? -23.790 -3.542 21.546 1.00 67.19 92 PHE A C 1
ATOM 717 O O . PHE A 1 92 ? -24.456 -3.728 22.558 1.00 67.19 92 PHE A O 1
ATOM 724 N N . ASP A 1 93 ? -24.341 -2.954 20.480 1.00 64.12 93 ASP A N 1
ATOM 725 C CA . ASP A 1 93 ? -25.684 -2.311 20.435 1.00 64.12 93 ASP A CA 1
ATOM 726 C C . ASP A 1 93 ? -26.874 -3.175 20.954 1.00 64.12 93 ASP A C 1
ATOM 728 O O . ASP A 1 93 ? -27.931 -2.681 21.344 1.00 64.12 93 ASP A O 1
ATOM 732 N N . HIS A 1 94 ? -26.731 -4.498 21.019 1.00 65.31 94 HIS A N 1
ATOM 733 C CA . HIS A 1 94 ? -27.793 -5.405 21.465 1.00 65.31 94 HIS A CA 1
ATOM 734 C C . HIS A 1 94 ? -27.830 -5.662 22.985 1.00 65.31 94 HIS A C 1
ATOM 736 O O . HIS A 1 94 ? -28.793 -6.269 23.459 1.00 65.31 94 HIS A O 1
ATOM 742 N N . ARG A 1 95 ? -26.829 -5.222 23.763 1.00 68.12 95 ARG A N 1
ATOM 743 C CA . ARG A 1 95 ? -26.783 -5.423 25.224 1.00 68.12 95 ARG A CA 1
ATOM 744 C C . ARG A 1 95 ? -26.073 -4.279 25.941 1.00 68.12 95 ARG A C 1
ATOM 746 O O . ARG A 1 95 ? -25.264 -3.574 25.356 1.00 68.12 95 ARG A O 1
ATOM 753 N N . ARG A 1 96 ? -26.328 -4.119 27.243 1.00 68.12 96 ARG A N 1
ATOM 754 C CA . ARG A 1 96 ? -25.523 -3.206 28.067 1.00 68.12 96 ARG A CA 1
ATOM 755 C C . ARG A 1 96 ? -24.082 -3.742 28.123 1.00 68.12 96 ARG A C 1
ATOM 757 O O . ARG A 1 96 ? -23.914 -4.888 28.547 1.00 68.12 96 ARG A O 1
ATOM 764 N N . PRO A 1 97 ? -23.063 -2.968 27.712 1.00 67.56 97 PRO A N 1
ATOM 765 C CA . PRO A 1 97 ? -21.687 -3.445 27.743 1.00 67.56 97 PRO A CA 1
ATOM 766 C C . PRO A 1 97 ? -21.226 -3.650 29.200 1.00 67.56 97 PRO A C 1
ATOM 768 O O . PRO A 1 97 ? -21.546 -2.823 30.061 1.00 67.56 97 PRO A O 1
ATOM 771 N N . PRO A 1 98 ? -20.468 -4.721 29.500 1.00 70.44 98 PRO A N 1
ATOM 772 C CA . PRO A 1 98 ? -19.697 -4.835 30.733 1.00 70.44 98 PRO A CA 1
ATOM 773 C C . PRO A 1 98 ? -18.824 -3.596 30.968 1.00 70.44 98 PRO A C 1
ATOM 775 O O . PRO A 1 98 ? -18.306 -3.007 30.018 1.00 70.44 98 PRO A O 1
ATOM 778 N N . GLU A 1 99 ? -18.594 -3.235 32.233 1.00 70.12 99 GLU A N 1
ATOM 779 C CA . GLU A 1 99 ? -17.783 -2.063 32.612 1.00 70.12 99 GLU A CA 1
ATOM 780 C C . GLU A 1 99 ? -16.389 -2.080 31.962 1.00 70.12 99 GLU A C 1
ATOM 782 O O . GLU A 1 99 ? -15.912 -1.059 31.469 1.00 70.12 99 GLU A O 1
ATOM 787 N N . ARG A 1 100 ? -15.778 -3.268 31.864 1.00 71.25 100 ARG A N 1
ATOM 788 C CA . ARG A 1 100 ? -14.483 -3.465 31.203 1.00 71.25 100 ARG A CA 1
ATOM 789 C C . ARG A 1 100 ? -14.507 -3.111 29.714 1.00 71.25 100 ARG A C 1
ATOM 791 O O . ARG A 1 100 ? -13.520 -2.585 29.214 1.00 71.25 100 ARG A O 1
ATOM 798 N N . LEU A 1 101 ? -15.603 -3.375 29.003 1.00 70.62 101 LEU A N 1
ATOM 799 C CA . LEU A 1 101 ? -15.711 -3.014 27.587 1.00 70.62 101 LEU A CA 1
ATOM 800 C C . LEU A 1 101 ? -15.827 -1.499 27.422 1.00 70.62 101 LEU A C 1
ATOM 802 O O . LEU A 1 101 ? -15.180 -0.948 26.543 1.00 70.62 101 LEU A O 1
ATOM 806 N N . LEU A 1 102 ? -16.567 -0.814 28.300 1.00 74.06 102 LEU A N 1
ATOM 807 C CA . LEU A 1 102 ? -16.659 0.648 28.279 1.00 74.06 102 LEU A CA 1
ATOM 808 C C . LEU A 1 102 ? -15.302 1.315 28.553 1.00 74.06 102 LEU A C 1
ATOM 810 O O . LEU A 1 102 ? -14.932 2.247 27.843 1.00 74.06 102 LEU A O 1
ATOM 814 N N . GLU A 1 103 ? -14.537 0.798 29.521 1.00 76.06 103 GLU A N 1
ATOM 815 C CA . GLU A 1 103 ? -13.145 1.202 29.759 1.00 76.06 103 GLU A CA 1
ATOM 816 C C . GLU A 1 103 ? -12.297 1.085 28.484 1.00 76.06 103 GLU A C 1
ATOM 818 O O . GLU A 1 103 ? -11.571 2.018 28.132 1.00 76.06 103 GLU A O 1
ATOM 823 N N . LEU A 1 104 ? -12.378 -0.048 27.783 1.00 74.62 104 LEU A N 1
ATOM 824 C CA . LEU A 1 104 ? -11.600 -0.251 26.565 1.00 74.62 104 LEU A CA 1
ATOM 825 C C . LEU A 1 104 ? -12.057 0.668 25.420 1.00 74.62 104 LEU A C 1
ATOM 827 O O . LEU A 1 104 ? -11.200 1.199 24.721 1.00 74.62 104 LEU A O 1
ATOM 831 N N . SER A 1 105 ? -13.358 0.940 25.275 1.00 78.38 105 SER A N 1
ATOM 832 C CA . SER A 1 105 ? -13.873 1.916 24.299 1.00 78.38 105 SER A CA 1
ATOM 833 C C . SER A 1 105 ? -13.346 3.327 24.560 1.00 78.38 105 SER A C 1
ATOM 835 O O . SER A 1 105 ? -13.023 4.062 23.628 1.00 78.38 105 SER A O 1
ATOM 837 N N . VAL A 1 106 ? -13.253 3.726 25.834 1.00 80.69 106 VAL A N 1
ATOM 838 C CA . VAL A 1 106 ? -12.677 5.025 26.212 1.00 80.69 106 VAL A CA 1
ATOM 839 C C . VAL A 1 106 ? -11.198 5.071 25.835 1.00 80.69 106 VAL A C 1
ATOM 841 O O . VAL A 1 106 ? -10.747 6.060 25.260 1.00 80.69 106 VAL A O 1
ATOM 844 N N . ARG A 1 107 ? -10.448 3.996 26.112 1.00 77.12 107 ARG A N 1
ATOM 845 C CA . ARG A 1 107 ? -9.036 3.879 25.716 1.00 77.12 107 ARG A CA 1
ATOM 846 C C . ARG A 1 107 ? -8.862 3.962 24.200 1.00 77.12 107 ARG A C 1
ATOM 848 O O . ARG A 1 107 ? -8.007 4.716 23.753 1.00 77.12 107 ARG A O 1
ATOM 855 N N . GLU A 1 108 ? -9.687 3.256 23.426 1.00 80.69 108 GLU A N 1
ATOM 856 C CA . GLU A 1 108 ? -9.691 3.323 21.957 1.00 80.69 108 GLU A CA 1
ATOM 857 C C . GLU A 1 108 ? -9.928 4.757 21.478 1.00 80.69 108 GLU A C 1
ATOM 859 O O . GLU A 1 108 ? -9.133 5.286 20.701 1.00 80.69 108 GLU A O 1
ATOM 864 N N . GLY A 1 109 ? -10.971 5.416 21.992 1.00 85.00 109 GLY A N 1
ATOM 865 C CA . GLY A 1 109 ? -11.274 6.803 21.652 1.00 85.00 109 GLY A CA 1
ATOM 866 C C . GLY A 1 109 ? -10.109 7.744 21.958 1.00 85.00 109 GLY A C 1
ATOM 867 O O . GLY A 1 109 ? -9.802 8.617 21.153 1.00 85.00 109 GLY A O 1
ATOM 868 N N . PHE A 1 110 ? -9.421 7.555 23.085 1.00 82.94 110 PHE A N 1
ATOM 869 C CA . PHE A 1 110 ? -8.248 8.352 23.448 1.00 82.94 110 PHE A CA 1
ATOM 870 C C . PHE A 1 110 ? -7.044 8.120 22.547 1.00 82.94 110 PHE A C 1
ATOM 872 O O . PHE A 1 110 ? -6.393 9.084 22.130 1.00 82.94 110 PHE A O 1
ATOM 879 N N . THR A 1 111 ? -6.735 6.854 22.266 1.00 82.94 111 THR A N 1
ATOM 880 C CA . THR A 1 111 ? -5.661 6.500 21.345 1.00 82.94 111 THR A CA 1
ATOM 881 C C . THR A 1 111 ? -5.943 7.126 19.990 1.00 82.94 111 THR A C 1
ATOM 883 O O . THR A 1 111 ? -5.101 7.872 19.508 1.00 82.94 111 THR A O 1
ATOM 886 N N . TRP A 1 112 ? -7.142 6.922 19.434 1.00 88.56 112 TRP A N 1
ATOM 887 C CA . TRP A 1 112 ? -7.545 7.469 18.138 1.00 88.56 112 TRP A CA 1
ATOM 888 C C . TRP A 1 112 ? -7.521 8.996 18.111 1.00 88.56 112 TRP A C 1
ATOM 890 O O . TRP A 1 112 ? -6.955 9.582 17.194 1.00 88.56 112 TRP A O 1
ATOM 900 N N . HIS A 1 113 ? -8.055 9.650 19.141 1.00 85.75 113 HIS A N 1
ATOM 901 C CA . HIS A 1 113 ? -8.013 11.106 19.263 1.00 85.75 113 HIS A CA 1
ATOM 902 C C . HIS A 1 113 ? -6.584 11.670 19.177 1.00 85.75 113 HIS A C 1
ATOM 904 O O . HIS A 1 113 ? -6.397 12.772 18.665 1.00 85.75 113 HIS A O 1
ATOM 910 N N . SER A 1 114 ? -5.588 10.922 19.653 1.00 84.69 114 SER A N 1
ATOM 911 C CA . SER A 1 114 ? -4.186 11.350 19.668 1.00 84.69 114 SER A CA 1
ATOM 912 C C . SER A 1 114 ? -3.450 11.110 18.343 1.00 84.69 114 SER A C 1
ATOM 914 O O . SER A 1 114 ? -2.281 11.480 18.237 1.00 84.69 114 SER A O 1
ATOM 916 N N . LEU A 1 115 ? -4.087 10.473 17.353 1.00 88.88 115 LEU A N 1
ATOM 917 C CA . LEU A 1 115 ? -3.469 10.177 16.061 1.00 88.88 115 LEU A CA 1
ATOM 918 C C . LEU A 1 115 ? -3.759 11.279 15.047 1.00 88.88 115 LEU A C 1
ATOM 920 O O . LEU A 1 115 ? -4.907 11.672 14.847 1.00 88.88 115 LEU A O 1
ATOM 924 N N . ASP A 1 116 ? -2.714 11.696 14.343 1.00 91.62 116 ASP A N 1
ATOM 925 C CA . ASP A 1 116 ? -2.790 12.643 13.237 1.00 91.62 116 ASP A CA 1
ATOM 926 C C . ASP A 1 116 ? -1.869 12.172 12.107 1.00 91.62 116 ASP A C 1
ATOM 928 O O . ASP A 1 116 ? -0.645 12.311 12.171 1.00 91.62 116 ASP A O 1
ATOM 932 N N . HIS A 1 117 ? -2.457 11.514 11.106 1.00 95.38 117 HIS A N 1
ATOM 933 C CA . HIS A 1 117 ? -1.730 10.964 9.966 1.00 95.38 117 HIS A CA 1
ATOM 934 C C . HIS A 1 117 ? -2.647 10.853 8.734 1.00 95.38 117 HIS A C 1
ATOM 936 O O . HIS A 1 117 ? -3.788 10.397 8.864 1.00 95.38 117 HIS A O 1
ATOM 942 N N . PRO A 1 118 ? -2.177 11.188 7.514 1.00 95.25 118 PRO A N 1
ATOM 943 C CA . PRO A 1 118 ? -3.003 11.153 6.302 1.00 95.25 118 PRO A CA 1
ATOM 944 C C . PRO A 1 118 ? -3.537 9.759 5.948 1.00 95.25 118 PRO A C 1
ATOM 946 O O . PRO A 1 118 ? -4.597 9.651 5.342 1.00 95.25 118 PRO A O 1
ATOM 949 N N . ASN A 1 119 ? -2.848 8.690 6.348 1.00 96.94 119 ASN A N 1
ATOM 950 C CA . ASN A 1 119 ? -3.272 7.307 6.099 1.00 96.94 119 ASN A CA 1
ATOM 951 C C . ASN A 1 119 ? -3.980 6.656 7.297 1.00 96.94 119 ASN A C 1
ATOM 953 O O . ASN A 1 119 ? -4.083 5.435 7.374 1.00 96.94 119 ASN A O 1
ATOM 957 N N . ILE A 1 120 ? -4.469 7.455 8.243 1.00 95.94 120 ILE A N 1
ATOM 958 C CA . ILE A 1 120 ? -5.346 7.012 9.329 1.00 95.94 120 ILE A CA 1
ATOM 959 C C . ILE A 1 120 ? -6.678 7.743 9.173 1.00 95.94 120 ILE A C 1
ATOM 961 O O . ILE A 1 120 ? -6.726 8.902 8.751 1.00 95.94 120 ILE A O 1
ATOM 965 N N . VAL A 1 121 ? -7.789 7.056 9.434 1.00 95.31 121 VAL A N 1
ATOM 966 C CA . VAL A 1 121 ? -9.103 7.705 9.372 1.00 95.31 121 VAL A CA 1
ATOM 967 C C . VAL A 1 121 ? -9.206 8.759 10.481 1.00 95.31 121 VAL A C 1
ATOM 969 O O . VAL A 1 121 ? -8.903 8.439 11.627 1.00 95.31 121 VAL A O 1
ATOM 972 N N . PRO A 1 122 ? -9.647 9.997 10.192 1.00 93.88 122 PRO A N 1
ATOM 973 C CA . PRO A 1 122 ? -9.749 11.035 11.214 1.00 93.88 122 PRO A CA 1
ATOM 974 C C . PRO A 1 122 ? -10.759 10.701 12.317 1.00 93.88 122 PRO A C 1
ATOM 976 O O . PRO A 1 122 ? -11.852 10.199 12.046 1.00 93.88 122 PRO A O 1
ATOM 979 N N . PHE A 1 123 ? -10.421 11.058 13.553 1.00 94.12 123 PHE A N 1
ATOM 980 C CA . PHE A 1 123 ? -11.349 11.047 14.680 1.00 94.12 123 PHE A CA 1
ATOM 981 C C . PHE A 1 123 ? -12.154 12.351 14.715 1.00 94.12 123 PHE A C 1
ATOM 983 O O . PHE A 1 123 ? -11.572 13.434 14.761 1.00 94.12 123 PHE A O 1
ATOM 990 N N . LEU A 1 124 ? -13.488 12.270 14.716 1.00 95.25 124 LEU A N 1
ATOM 991 C CA . LEU A 1 124 ? -14.355 13.453 14.833 1.00 95.25 124 LEU A CA 1
ATOM 992 C C . LEU A 1 124 ? -14.879 13.673 16.246 1.00 95.25 124 LEU A C 1
ATOM 994 O O . LEU A 1 124 ? -15.194 14.805 16.607 1.00 95.25 124 LEU A O 1
ATOM 998 N N . GLY A 1 125 ? -15.012 12.610 17.035 1.00 94.44 125 GLY A N 1
ATOM 999 C CA . GLY A 1 125 ? -15.504 12.730 18.395 1.00 94.44 125 GLY A CA 1
ATOM 1000 C C . GLY A 1 125 ? -16.179 11.477 18.924 1.00 94.44 125 GLY A C 1
ATOM 1001 O O . GLY A 1 125 ? -16.125 10.393 18.343 1.00 94.44 125 GLY A O 1
ATOM 1002 N N . ILE A 1 126 ? -16.847 11.674 20.049 1.00 93.69 126 ILE A N 1
ATOM 1003 C CA . ILE A 1 126 ? -17.607 10.684 20.788 1.00 93.69 126 ILE A CA 1
ATOM 1004 C C . ILE A 1 126 ? -19.053 11.130 20.993 1.00 93.69 126 ILE A C 1
ATOM 1006 O O . ILE A 1 126 ? -19.363 12.321 21.038 1.00 93.69 126 ILE A O 1
ATOM 1010 N N . ALA A 1 127 ? -19.949 10.169 21.178 1.00 93.50 127 ALA A N 1
ATOM 1011 C CA . ALA A 1 127 ? -21.342 10.429 21.531 1.00 93.50 127 ALA A CA 1
ATOM 1012 C C . ALA A 1 127 ? -21.875 9.360 22.490 1.00 93.50 127 ALA A C 1
ATOM 1014 O O . ALA A 1 127 ? -21.290 8.289 22.616 1.00 93.50 127 ALA A O 1
ATOM 1015 N N . ASP A 1 128 ? -22.973 9.659 23.177 1.00 91.56 128 ASP A N 1
ATOM 1016 C CA . ASP A 1 128 ? -23.686 8.702 24.022 1.00 91.56 128 ASP A CA 1
ATOM 1017 C C . ASP A 1 128 ? -24.808 8.084 23.198 1.00 91.56 128 ASP A C 1
ATOM 1019 O O . ASP A 1 128 ? -25.729 8.793 22.778 1.00 91.56 128 ASP A O 1
ATOM 1023 N N . TYR A 1 129 ? -24.741 6.772 22.977 1.00 89.75 129 TYR A N 1
ATOM 1024 C CA . TYR A 1 129 ? -25.720 6.040 22.185 1.00 89.75 129 TYR A CA 1
ATOM 1025 C C . TYR A 1 129 ? -27.157 6.282 22.665 1.00 89.75 129 TYR A C 1
ATOM 1027 O O . TYR A 1 129 ? -28.036 6.512 21.835 1.00 89.75 129 TYR A O 1
ATOM 1035 N N . ALA A 1 130 ? -27.390 6.350 23.981 1.00 89.19 130 ALA A N 1
ATOM 1036 C CA . ALA A 1 130 ? -28.715 6.622 24.546 1.00 89.19 130 ALA A CA 1
ATOM 1037 C C . ALA A 1 130 ? -29.247 8.026 24.218 1.00 89.19 130 ALA A C 1
ATOM 1039 O O . ALA A 1 130 ? -30.459 8.244 24.206 1.00 89.19 130 ALA A O 1
ATOM 1040 N N . ARG A 1 131 ? -28.359 8.992 23.953 1.00 91.56 131 ARG A N 1
ATOM 1041 C CA . ARG A 1 131 ? -28.731 10.375 23.614 1.00 91.56 131 ARG A CA 1
ATOM 1042 C C . ARG A 1 131 ? -28.919 10.587 22.123 1.00 91.56 131 ARG A C 1
ATOM 1044 O O . ARG A 1 131 ? -29.651 11.494 21.737 1.00 91.56 131 ARG A O 1
ATOM 1051 N N . ILE A 1 132 ? -28.240 9.796 21.297 1.00 91.94 132 ILE A N 1
ATOM 1052 C CA . ILE A 1 132 ? -28.299 9.935 19.838 1.00 91.94 132 ILE A CA 1
ATOM 1053 C C . ILE A 1 132 ? -29.250 8.938 19.180 1.00 91.94 132 ILE A C 1
ATOM 1055 O O . ILE A 1 132 ? -29.662 9.189 18.055 1.00 91.94 132 ILE A O 1
ATOM 1059 N N . CYS A 1 133 ? -29.609 7.836 19.842 1.00 90.31 133 CYS A N 1
ATOM 1060 C CA . CYS A 1 133 ? -30.484 6.802 19.299 1.00 90.31 133 CYS A CA 1
ATOM 1061 C C . CYS A 1 133 ? -31.645 6.504 20.260 1.00 90.31 133 CYS A C 1
ATOM 1063 O O . CYS A 1 133 ? -31.410 6.028 21.376 1.00 90.31 133 CYS A O 1
ATOM 1065 N N . PRO A 1 134 ? -32.909 6.696 19.842 1.00 87.56 134 PRO A N 1
ATOM 1066 C CA . PRO A 1 134 ? -34.062 6.282 20.633 1.00 87.56 134 PRO A CA 1
ATOM 1067 C C . PRO A 1 134 ? -34.004 4.789 20.988 1.00 87.56 134 PRO A C 1
ATOM 1069 O O . PRO A 1 134 ? -33.800 3.938 20.121 1.00 87.56 134 PRO A O 1
ATOM 1072 N N . GLY A 1 135 ? -34.175 4.467 22.273 1.00 83.94 135 GLY A N 1
ATOM 1073 C CA . GLY A 1 135 ? -34.101 3.090 22.780 1.00 83.94 135 GLY A CA 1
ATOM 1074 C C . GLY A 1 135 ? -32.684 2.503 22.864 1.00 83.94 135 GLY A C 1
ATOM 1075 O O . GLY A 1 135 ? -32.550 1.311 23.143 1.00 83.94 135 GLY A O 1
ATOM 1076 N N . GLY A 1 136 ? -31.644 3.308 22.626 1.00 83.25 136 GLY A N 1
ATOM 1077 C CA . GLY A 1 136 ? -30.253 2.929 22.864 1.00 83.25 136 GLY A CA 1
ATOM 1078 C C . GLY A 1 136 ? -29.912 2.884 24.357 1.00 83.25 136 GLY A C 1
ATOM 1079 O O . GLY A 1 136 ? -30.461 3.638 25.160 1.00 83.25 136 GLY A O 1
ATOM 1080 N N . PHE A 1 137 ? -28.993 1.996 24.738 1.00 82.56 137 PHE A N 1
ATOM 1081 C CA . PHE A 1 137 ? -28.441 1.955 26.096 1.00 82.56 137 PHE A CA 1
ATOM 1082 C C . PHE A 1 137 ? -27.287 2.959 26.246 1.00 82.56 137 PHE A C 1
ATOM 1084 O O . PHE A 1 137 ? -26.611 3.225 25.253 1.00 82.56 137 PHE A O 1
ATOM 1091 N N . PRO A 1 138 ? -27.023 3.496 27.457 1.00 82.06 138 PRO A N 1
ATOM 1092 C CA . PRO A 1 138 ? -25.889 4.388 27.681 1.00 82.06 138 PRO A CA 1
ATOM 1093 C C . PRO A 1 138 ? -24.578 3.705 27.305 1.00 82.06 138 PRO A C 1
ATOM 1095 O O . PRO A 1 138 ? -24.207 2.685 27.898 1.00 82.06 138 PRO A O 1
ATOM 1098 N N . GLN A 1 139 ? -23.904 4.250 26.298 1.00 82.88 139 GLN A N 1
ATOM 1099 C CA . GLN A 1 139 ? -22.704 3.658 25.725 1.00 82.88 139 GLN A CA 1
ATOM 1100 C C . GLN A 1 139 ? -21.929 4.677 24.899 1.00 82.88 139 GLN A C 1
ATOM 1102 O O . GLN A 1 139 ? -22.517 5.476 24.175 1.00 82.88 139 GLN A O 1
ATOM 1107 N N . LEU A 1 140 ? -20.601 4.612 24.976 1.00 86.06 140 LEU A N 1
ATOM 1108 C CA . LEU A 1 140 ? -19.731 5.446 24.162 1.00 86.06 140 LEU A CA 1
ATOM 1109 C C . LEU A 1 140 ? -19.737 4.986 22.697 1.00 86.06 140 LEU A C 1
ATOM 1111 O O . LEU A 1 140 ? -19.406 3.838 22.395 1.00 86.06 140 LEU A O 1
ATOM 1115 N N . CYS A 1 141 ? -20.064 5.908 21.801 1.00 90.75 141 CYS A N 1
ATOM 1116 C CA . CYS A 1 141 ? -19.896 5.776 20.361 1.00 90.75 141 CYS A CA 1
ATOM 1117 C C . CYS A 1 141 ? -18.638 6.513 19.915 1.00 90.75 141 CYS A C 1
ATOM 1119 O O . CYS A 1 141 ? -18.365 7.604 20.419 1.00 90.75 141 CYS A O 1
ATOM 1121 N N . LEU A 1 142 ? -17.940 5.971 18.919 1.00 91.88 142 LEU A N 1
ATOM 1122 C CA . LEU A 1 142 ? -16.813 6.634 18.257 1.00 91.88 142 LEU A CA 1
ATOM 1123 C C . LEU A 1 142 ? -17.247 7.102 16.867 1.00 91.88 142 LEU A C 1
ATOM 1125 O O . LEU A 1 142 ? -17.953 6.377 16.162 1.00 91.88 142 LEU A O 1
ATOM 1129 N N . VAL A 1 143 ? -16.869 8.321 16.487 1.00 95.06 143 VAL A N 1
ATOM 1130 C CA . VAL A 1 143 ? -17.364 8.976 15.270 1.00 95.06 143 VAL A CA 1
ATOM 1131 C C . VAL A 1 143 ? -16.205 9.388 14.371 1.00 95.06 143 VAL A C 1
ATOM 1133 O O . VAL A 1 143 ? -15.252 10.024 14.824 1.00 95.06 143 VAL A O 1
ATOM 1136 N N . SER A 1 144 ? -16.320 9.075 13.083 1.00 95.31 144 SER A N 1
ATOM 1137 C CA . SER A 1 144 ? -15.355 9.430 12.038 1.00 95.31 144 SER A CA 1
ATOM 1138 C C . SER A 1 144 ? -16.064 9.875 10.750 1.00 95.31 144 SER A C 1
ATOM 1140 O O . SER A 1 144 ? -17.283 9.702 10.626 1.00 95.31 144 SER A O 1
ATOM 1142 N N . PRO A 1 145 ? -15.359 10.468 9.768 1.00 95.00 145 PRO A N 1
ATOM 1143 C CA . PRO A 1 145 ? -15.946 10.730 8.459 1.00 95.00 145 PRO A CA 1
ATOM 1144 C C . PRO A 1 145 ? -16.371 9.423 7.780 1.00 95.00 145 PRO A C 1
ATOM 1146 O O . PRO A 1 145 ? -15.698 8.399 7.897 1.00 95.00 145 PRO A O 1
ATOM 1149 N N . TRP A 1 146 ? -17.481 9.455 7.045 1.00 94.19 146 TRP A N 1
ATOM 1150 C CA . TRP A 1 146 ? -17.905 8.307 6.247 1.00 94.19 146 TRP A CA 1
ATOM 1151 C C . TRP A 1 146 ? -17.021 8.159 5.001 1.00 94.19 146 TRP A C 1
ATOM 1153 O O . TRP A 1 146 ? -17.081 9.004 4.109 1.00 94.19 146 TRP A O 1
ATOM 1163 N N . MET A 1 147 ? -16.261 7.065 4.909 1.00 93.44 147 MET A N 1
ATOM 1164 C CA . MET A 1 147 ? -15.486 6.720 3.711 1.00 93.44 147 MET A CA 1
ATOM 1165 C C . MET A 1 147 ? -16.397 6.019 2.697 1.00 93.44 147 MET A C 1
ATOM 1167 O O . MET A 1 147 ? -16.736 4.846 2.853 1.00 93.44 147 MET A O 1
ATOM 1171 N N . SER A 1 148 ? -16.857 6.755 1.682 1.00 91.62 148 SER A N 1
ATOM 1172 C CA . SER A 1 148 ? -17.857 6.266 0.722 1.00 91.62 148 SER A CA 1
ATOM 1173 C C . SER A 1 148 ? -17.360 5.177 -0.217 1.00 91.62 148 SER A C 1
ATOM 1175 O O . SER A 1 148 ? -18.184 4.402 -0.697 1.00 91.62 148 SER A O 1
ATOM 1177 N N . ASP A 1 149 ? -16.053 5.110 -0.458 1.00 94.06 149 ASP A N 1
ATOM 1178 C CA . ASP A 1 149 ? -15.451 4.178 -1.416 1.00 94.06 149 ASP A CA 1
ATOM 1179 C C . ASP A 1 149 ? -15.208 2.780 -0.814 1.00 94.06 149 ASP A C 1
ATOM 1181 O O . ASP A 1 149 ? -14.749 1.868 -1.500 1.00 94.06 149 ASP A O 1
ATOM 1185 N N . GLY A 1 150 ? -15.586 2.583 0.455 1.00 94.12 150 GLY A N 1
ATOM 1186 C CA . GLY A 1 150 ? -15.578 1.284 1.119 1.00 94.12 150 GLY A CA 1
ATOM 1187 C C . GLY A 1 150 ? -14.180 0.805 1.506 1.00 94.12 150 GLY A C 1
ATOM 1188 O O . GLY A 1 150 ? -13.266 1.603 1.714 1.00 94.12 150 GLY A O 1
ATOM 1189 N N . ASN A 1 151 ? -14.033 -0.512 1.665 1.00 95.94 151 ASN A N 1
ATOM 1190 C CA . ASN A 1 151 ? -12.750 -1.134 1.991 1.00 95.94 151 ASN A CA 1
ATOM 1191 C C . ASN A 1 151 ? -11.933 -1.451 0.725 1.00 95.94 151 ASN A C 1
ATOM 1193 O O . ASN A 1 151 ? -12.483 -1.584 -0.369 1.00 95.94 151 ASN A O 1
ATOM 1197 N N . ILE A 1 152 ? -10.619 -1.624 0.883 1.00 97.88 152 ILE A N 1
ATOM 1198 C CA . ILE A 1 152 ? -9.679 -1.843 -0.225 1.00 97.88 152 ILE A CA 1
ATOM 1199 C C . ILE A 1 152 ? -10.004 -3.080 -1.073 1.00 97.88 152 ILE A C 1
ATOM 1201 O O . ILE A 1 152 ? -9.763 -3.060 -2.278 1.00 97.88 152 ILE A O 1
ATOM 1205 N N . MET A 1 153 ? -10.565 -4.141 -0.480 1.00 97.25 153 MET A N 1
ATOM 1206 C CA . MET A 1 153 ? -10.866 -5.381 -1.203 1.00 97.25 153 MET A CA 1
ATOM 1207 C C . MET A 1 153 ? -12.010 -5.173 -2.191 1.00 97.25 153 MET A C 1
ATOM 1209 O O . MET A 1 153 ? -11.875 -5.488 -3.375 1.00 97.25 153 MET A O 1
ATOM 1213 N N . ASP A 1 154 ? -13.115 -4.596 -1.718 1.00 96.56 154 ASP A N 1
ATOM 1214 C CA . ASP A 1 154 ? -14.269 -4.292 -2.564 1.00 96.56 154 ASP A CA 1
ATOM 1215 C C . ASP A 1 154 ? -13.929 -3.203 -3.589 1.00 96.56 154 ASP A C 1
ATOM 1217 O O . ASP A 1 154 ? -14.298 -3.311 -4.762 1.00 96.56 154 ASP A O 1
ATOM 1221 N N . PHE A 1 155 ? -13.156 -2.195 -3.177 1.00 97.31 155 PHE A N 1
ATOM 1222 C CA . PHE A 1 155 ? -12.722 -1.109 -4.048 1.00 97.31 155 PHE A CA 1
ATOM 1223 C C . PHE A 1 155 ? -11.868 -1.607 -5.221 1.00 97.31 155 PHE A C 1
ATOM 1225 O O . PHE A 1 155 ? -12.164 -1.281 -6.371 1.00 97.31 155 PHE A O 1
ATOM 1232 N N . LEU A 1 156 ? -10.831 -2.412 -4.966 1.00 96.94 156 LEU A N 1
ATOM 1233 C CA . LEU A 1 156 ? -9.955 -2.932 -6.024 1.00 96.94 156 LEU A CA 1
ATOM 1234 C C . LEU A 1 156 ? -10.678 -3.930 -6.929 1.00 96.94 156 LEU A C 1
ATOM 1236 O O . LEU A 1 156 ? -10.428 -3.957 -8.134 1.00 96.94 156 LEU A O 1
ATOM 1240 N N . LYS A 1 157 ? -11.621 -4.704 -6.380 1.00 95.88 157 LYS A N 1
ATOM 1241 C CA . LYS A 1 157 ? -12.492 -5.576 -7.174 1.00 95.88 157 LYS A CA 1
ATOM 1242 C C . LYS A 1 157 ? -13.369 -4.776 -8.140 1.00 95.88 157 LYS A C 1
ATOM 1244 O O . LYS A 1 157 ? -13.554 -5.196 -9.280 1.00 95.88 157 LYS A O 1
ATOM 1249 N N . ALA A 1 158 ? -13.898 -3.636 -7.700 1.00 96.50 158 ALA A N 1
ATOM 1250 C CA . ALA A 1 158 ? -14.684 -2.740 -8.545 1.00 96.50 158 ALA A CA 1
ATOM 1251 C C . ALA A 1 158 ? -13.819 -1.929 -9.531 1.00 96.50 158 ALA A C 1
ATOM 1253 O O . ALA A 1 158 ? -14.314 -1.522 -10.581 1.00 96.50 158 ALA A O 1
ATOM 1254 N N . ASN A 1 159 ? -12.533 -1.721 -9.227 1.00 95.06 159 ASN A N 1
ATOM 1255 C CA . ASN A 1 159 ? -11.619 -0.863 -9.987 1.00 95.06 159 ASN A CA 1
ATOM 1256 C C . ASN A 1 159 ? -10.320 -1.597 -10.392 1.00 95.06 159 ASN A C 1
ATOM 1258 O O . ASN A 1 159 ? -9.234 -1.205 -9.960 1.00 95.06 159 ASN A O 1
ATOM 1262 N N . PRO A 1 160 ? -10.377 -2.617 -11.273 1.00 92.44 160 PRO A N 1
ATOM 1263 C CA . PRO A 1 160 ? -9.225 -3.470 -11.603 1.00 92.44 160 PRO A CA 1
ATOM 1264 C C . PRO A 1 160 ? -8.068 -2.747 -12.318 1.00 92.44 160 PRO A C 1
ATOM 1266 O O . PRO A 1 160 ? -6.971 -3.289 -12.430 1.00 92.44 160 PRO A O 1
ATOM 1269 N N . ALA A 1 161 ? -8.299 -1.532 -12.826 1.00 90.12 161 ALA A N 1
ATOM 1270 C CA . ALA A 1 161 ? -7.263 -0.699 -13.436 1.00 90.12 161 ALA A CA 1
ATOM 1271 C C . ALA A 1 161 ? -6.390 0.043 -12.403 1.00 90.12 161 ALA A C 1
ATOM 1273 O O . ALA A 1 161 ? -5.297 0.505 -12.742 1.00 90.12 161 ALA A O 1
ATOM 1274 N N . VAL A 1 162 ? -6.857 0.181 -11.157 1.00 92.50 162 VAL A N 1
ATOM 1275 C CA . VAL A 1 162 ? -6.110 0.857 -10.091 1.00 92.50 162 VAL A CA 1
ATOM 1276 C C . VAL A 1 162 ? -4.992 -0.061 -9.602 1.00 92.50 162 VAL A C 1
ATOM 1278 O O . VAL A 1 162 ? -5.222 -1.222 -9.273 1.00 92.50 162 VAL A O 1
ATOM 1281 N N . SER A 1 163 ? -3.764 0.464 -9.545 1.00 93.06 163 SER A N 1
ATOM 1282 C CA . SER A 1 163 ? -2.643 -0.270 -8.951 1.00 93.06 163 SER A CA 1
ATOM 1283 C C . SER A 1 163 ? -2.829 -0.351 -7.432 1.00 93.06 163 SER A C 1
ATOM 1285 O O . SER A 1 163 ? -3.067 0.687 -6.809 1.00 93.06 163 SER A O 1
ATOM 1287 N N . PRO A 1 164 ? -2.700 -1.538 -6.812 1.00 96.19 164 PRO A N 1
ATOM 1288 C CA . PRO A 1 164 ? -2.777 -1.676 -5.364 1.00 96.19 164 PRO A CA 1
ATOM 1289 C C . PRO A 1 164 ? -1.527 -1.135 -4.656 1.00 96.19 164 PRO A C 1
ATOM 1291 O O . PRO A 1 164 ? -1.600 -0.806 -3.476 1.00 96.19 164 PRO A O 1
ATOM 1294 N N . LEU A 1 165 ? -0.386 -1.014 -5.349 1.00 95.88 165 LEU A N 1
ATOM 1295 C CA . LEU A 1 165 ? 0.905 -0.722 -4.715 1.00 95.88 165 LEU A CA 1
ATOM 1296 C C . LEU A 1 165 ? 0.931 0.626 -3.966 1.00 95.88 165 LEU A C 1
ATOM 1298 O O . LEU A 1 165 ? 1.350 0.629 -2.807 1.00 95.88 165 LEU A O 1
ATOM 1302 N N . PRO A 1 166 ? 0.440 1.756 -4.527 1.00 96.50 166 PRO A N 1
ATOM 1303 C CA . PRO A 1 166 ? 0.398 3.023 -3.790 1.00 96.50 166 PRO A CA 1
ATOM 1304 C C . PRO A 1 166 ? -0.517 2.979 -2.558 1.00 96.50 166 PRO A C 1
ATOM 1306 O O . PRO A 1 166 ? -0.196 3.574 -1.534 1.00 96.50 166 PRO A O 1
ATOM 1309 N N . LEU A 1 167 ? -1.629 2.238 -2.633 1.00 98.00 167 LEU A N 1
ATOM 1310 C CA . LEU A 1 167 ? -2.552 2.045 -1.508 1.00 98.00 167 LEU A CA 1
ATOM 1311 C C . LEU A 1 167 ? -1.931 1.175 -0.411 1.00 98.00 167 LEU A C 1
ATOM 1313 O O . LEU A 1 167 ? -2.154 1.400 0.772 1.00 98.00 167 LEU A O 1
ATOM 1317 N N . MET A 1 168 ? -1.125 0.186 -0.781 1.00 98.31 168 MET A N 1
ATOM 1318 C CA . MET A 1 168 ? -0.375 -0.616 0.183 1.00 98.31 168 MET A CA 1
ATOM 1319 C C . MET A 1 168 ? 0.717 0.212 0.865 1.00 98.31 168 MET A C 1
ATOM 1321 O O . MET A 1 168 ? 0.906 0.080 2.072 1.00 98.31 168 MET A O 1
ATOM 1325 N N . LEU A 1 169 ? 1.391 1.101 0.127 1.00 98.38 169 LEU A N 1
ATOM 1326 C CA . LEU A 1 169 ? 2.406 2.002 0.681 1.00 98.38 169 LEU A CA 1
ATOM 1327 C C . LEU A 1 169 ? 1.798 2.984 1.696 1.00 98.38 169 LEU A C 1
ATOM 1329 O O . LEU A 1 169 ? 2.367 3.188 2.765 1.00 98.38 169 LEU A O 1
ATOM 1333 N N . ASP A 1 170 ? 0.607 3.512 1.412 1.00 98.25 170 ASP A N 1
ATOM 1334 C CA . ASP A 1 170 ? -0.186 4.296 2.367 1.00 98.25 170 ASP A CA 1
ATOM 1335 C C . ASP A 1 170 ? -0.400 3.538 3.696 1.00 98.25 170 ASP A C 1
ATOM 1337 O O . ASP A 1 170 ? -0.225 4.098 4.781 1.00 98.25 170 ASP A O 1
ATOM 1341 N N . VAL A 1 171 ? -0.730 2.243 3.630 1.00 98.38 171 VAL A N 1
ATOM 1342 C CA . VAL A 1 171 ? -0.910 1.400 4.826 1.00 98.38 171 VAL A CA 1
ATOM 1343 C C . VAL A 1 171 ? 0.418 1.172 5.550 1.00 98.38 171 VAL A C 1
ATOM 1345 O O . VAL A 1 171 ? 0.448 1.232 6.779 1.00 98.38 171 VAL A O 1
ATOM 1348 N N . VAL A 1 172 ? 1.526 0.971 4.825 1.00 98.44 172 VAL A N 1
ATOM 1349 C CA . VAL A 1 172 ? 2.868 0.894 5.434 1.00 98.44 172 VAL A CA 1
ATOM 1350 C C . VAL A 1 172 ? 3.177 2.167 6.221 1.00 98.44 172 VAL A C 1
ATOM 1352 O O . VAL A 1 172 ? 3.624 2.070 7.362 1.00 98.44 172 VAL A O 1
ATOM 1355 N N . HIS A 1 173 ? 2.892 3.348 5.667 1.00 98.38 173 HIS A N 1
ATOM 1356 C CA . HIS A 1 173 ? 3.092 4.617 6.371 1.00 98.38 173 HIS A CA 1
ATOM 1357 C C . HIS A 1 173 ? 2.224 4.732 7.627 1.00 98.38 173 HIS A C 1
ATOM 1359 O O . HIS A 1 173 ? 2.725 5.137 8.675 1.00 98.38 173 HIS A O 1
ATOM 1365 N N . ALA A 1 174 ? 0.955 4.317 7.561 1.00 97.81 174 ALA A N 1
ATOM 1366 C CA . ALA A 1 174 ? 0.077 4.293 8.730 1.00 97.81 174 ALA A CA 1
ATOM 1367 C C . ALA A 1 174 ? 0.624 3.387 9.846 1.00 97.81 174 ALA A C 1
ATOM 1369 O O . ALA A 1 174 ? 0.688 3.802 11.002 1.00 97.81 174 ALA A O 1
ATOM 1370 N N . VAL A 1 175 ? 1.055 2.166 9.514 1.00 97.62 175 VAL A N 1
ATOM 1371 C CA . VAL A 1 175 ? 1.603 1.220 10.502 1.00 97.62 175 VAL A CA 1
ATOM 1372 C C . VAL A 1 175 ? 2.941 1.719 11.058 1.00 97.62 175 VAL A C 1
ATOM 1374 O O . VAL A 1 175 ? 3.158 1.660 12.267 1.00 97.62 175 VAL A O 1
ATOM 1377 N N . ALA A 1 176 ? 3.808 2.284 10.215 1.00 97.62 176 ALA A N 1
ATOM 1378 C CA . ALA A 1 176 ? 5.073 2.877 10.647 1.00 97.62 176 ALA A CA 1
ATOM 1379 C C . ALA A 1 176 ? 4.844 4.032 11.629 1.00 97.62 176 ALA A C 1
ATOM 1381 O O . ALA A 1 176 ? 5.512 4.108 12.661 1.00 97.62 176 ALA A O 1
ATOM 1382 N N . TYR A 1 177 ? 3.860 4.890 11.344 1.00 96.56 177 TYR A N 1
ATOM 1383 C CA . TYR A 1 177 ? 3.444 5.960 12.242 1.00 96.56 177 TYR A CA 1
ATOM 1384 C C . TYR A 1 177 ? 3.013 5.406 13.603 1.00 96.56 177 TYR A C 1
ATOM 1386 O O . TYR A 1 177 ? 3.563 5.829 14.620 1.00 96.56 177 TYR A O 1
ATOM 1394 N N . LEU A 1 178 ? 2.125 4.405 13.635 1.00 93.62 178 LEU A N 1
ATOM 1395 C CA . LEU A 1 178 ? 1.685 3.756 14.878 1.00 93.62 178 LEU A CA 1
ATOM 1396 C C . LEU A 1 178 ? 2.857 3.160 15.680 1.00 93.62 178 LEU A C 1
ATOM 1398 O O . LEU A 1 178 ? 2.912 3.288 16.904 1.00 93.62 178 LEU A O 1
ATOM 1402 N N . HIS A 1 179 ? 3.824 2.538 15.005 1.00 94.25 179 HIS A N 1
ATOM 1403 C CA . HIS A 1 179 ? 4.986 1.915 15.651 1.00 94.25 179 HIS A CA 1
ATOM 1404 C C . HIS A 1 179 ? 6.030 2.929 16.148 1.00 94.25 179 HIS A C 1
ATOM 1406 O O . HIS A 1 179 ? 6.851 2.583 16.994 1.00 94.25 179 HIS A O 1
ATOM 1412 N N . SER A 1 180 ? 5.996 4.172 15.657 1.00 93.44 180 SER A N 1
ATOM 1413 C CA . SER A 1 180 ? 6.995 5.216 15.949 1.00 93.44 180 SER A CA 1
ATOM 1414 C C . SER A 1 180 ? 6.780 5.984 17.261 1.00 93.44 180 SER A C 1
ATOM 1416 O O . SER A 1 180 ? 7.594 6.839 17.616 1.00 93.44 180 SER A O 1
ATOM 1418 N N . PHE A 1 181 ? 5.701 5.704 17.997 1.00 85.50 181 PHE A N 1
ATOM 1419 C CA . PHE A 1 181 ? 5.315 6.495 19.165 1.00 85.50 181 PHE A CA 1
ATOM 1420 C C . PHE A 1 181 ? 6.352 6.458 20.310 1.00 85.50 181 PHE A C 1
ATOM 1422 O O . PHE A 1 181 ? 6.810 5.411 20.762 1.00 85.50 181 PHE A O 1
ATOM 1429 N N . SER A 1 182 ? 6.617 7.656 20.844 1.00 74.25 182 SER A N 1
ATOM 1430 C CA . SER A 1 182 ? 7.334 8.040 22.076 1.00 74.25 182 SER A CA 1
ATOM 1431 C C . SER A 1 182 ? 7.678 7.015 23.163 1.00 74.25 182 SER A C 1
ATOM 1433 O O . SER A 1 182 ? 8.797 6.556 23.339 1.00 74.25 182 SER A O 1
ATOM 1435 N N . SER A 1 183 ? 6.753 6.734 24.067 1.00 74.31 183 SER A N 1
ATOM 1436 C CA . SER A 1 183 ? 5.365 6.500 23.717 1.00 74.31 183 SER A CA 1
ATOM 1437 C C . SER A 1 183 ? 5.119 4.999 23.680 1.00 74.31 183 SER A C 1
ATOM 1439 O O . SER A 1 183 ? 4.043 4.538 23.997 1.00 74.31 183 SER A O 1
ATOM 1441 N N . GLY A 1 184 ? 6.101 4.213 23.255 1.00 80.25 184 GLY A N 1
ATOM 1442 C CA . GLY A 1 184 ? 5.865 2.810 22.971 1.00 80.25 184 GLY A CA 1
ATOM 1443 C C . GLY A 1 184 ? 5.009 2.642 21.706 1.00 80.25 184 GLY A C 1
ATOM 1444 O O . GLY A 1 184 ? 4.127 3.450 21.413 1.00 80.25 184 GLY A O 1
ATOM 1445 N N . PRO A 1 185 ? 5.260 1.584 20.930 1.00 87.50 185 PRO A N 1
ATOM 1446 C CA . PRO A 1 185 ? 4.548 1.361 19.685 1.00 87.50 185 PRO A CA 1
ATOM 1447 C C . PRO A 1 185 ? 3.067 1.058 19.946 1.00 87.50 185 PRO A C 1
ATOM 1449 O O . PRO A 1 185 ? 2.726 0.230 20.797 1.00 87.50 185 PRO A O 1
ATOM 1452 N N . ILE A 1 186 ? 2.183 1.682 19.170 1.00 88.88 186 ILE A N 1
ATOM 1453 C CA . ILE A 1 186 ? 0.775 1.295 19.099 1.00 88.88 186 ILE A CA 1
ATOM 1454 C C . ILE A 1 186 ? 0.687 0.094 18.163 1.00 88.88 186 ILE A C 1
ATOM 1456 O O . ILE A 1 186 ? 0.946 0.204 16.969 1.00 88.88 186 ILE A O 1
ATOM 1460 N N . ILE A 1 187 ? 0.333 -1.067 18.710 1.00 90.12 187 ILE A N 1
ATOM 1461 C CA . ILE A 1 187 ? 0.170 -2.288 17.918 1.00 90.12 187 ILE A CA 1
ATOM 1462 C C . ILE A 1 187 ? -1.265 -2.351 17.403 1.00 90.12 187 ILE A C 1
ATOM 1464 O O . ILE A 1 187 ? -2.211 -2.394 18.203 1.00 90.12 187 ILE A O 1
ATOM 1468 N N . HIS A 1 188 ? -1.435 -2.383 16.083 1.00 91.38 188 HIS A N 1
ATOM 1469 C CA . HIS A 1 188 ? -2.750 -2.452 15.455 1.00 91.38 188 HIS A CA 1
ATOM 1470 C C . HIS A 1 188 ? -3.457 -3.745 15.867 1.00 91.38 188 HIS A C 1
ATOM 1472 O O . HIS A 1 188 ? -4.487 -3.715 16.548 1.00 91.38 188 HIS A O 1
ATOM 1478 N N . GLY A 1 189 ? -2.854 -4.876 15.506 1.00 88.12 189 GLY A N 1
ATOM 1479 C CA . GLY A 1 189 ? -3.226 -6.224 15.900 1.00 88.12 189 GLY A CA 1
ATOM 1480 C C . GLY A 1 189 ? -4.506 -6.803 15.299 1.00 88.12 189 GLY A C 1
ATOM 1481 O O . GLY A 1 189 ? -5.061 -7.725 15.901 1.00 88.12 189 GLY A O 1
ATOM 1482 N N . ASP A 1 190 ? -4.969 -6.262 14.176 1.00 87.62 190 ASP A N 1
ATOM 1483 C CA . ASP A 1 190 ? -6.098 -6.782 13.387 1.00 87.62 190 ASP A CA 1
ATOM 1484 C C . ASP A 1 190 ? -5.951 -6.323 11.927 1.00 87.62 190 ASP A C 1
ATOM 1486 O O . ASP A 1 190 ? -6.859 -5.733 11.340 1.00 87.62 190 ASP A O 1
ATOM 1490 N N . LEU A 1 191 ? -4.753 -6.473 11.356 1.00 93.75 191 LEU A N 1
ATOM 1491 C CA . LEU A 1 191 ? -4.504 -6.019 9.987 1.00 93.75 191 LEU A CA 1
ATOM 1492 C C . LEU A 1 191 ? -5.128 -7.001 8.991 1.00 93.75 191 LEU A C 1
ATOM 1494 O O . LEU A 1 191 ? -4.782 -8.182 8.958 1.00 93.75 191 LEU A O 1
ATOM 1498 N N . LYS A 1 192 ? -6.066 -6.486 8.191 1.00 93.50 192 LYS A N 1
ATOM 1499 C CA . LYS A 1 192 ? -6.763 -7.179 7.097 1.00 93.50 192 LYS A CA 1
ATOM 1500 C C . LYS A 1 192 ? -7.367 -6.160 6.137 1.00 93.50 192 LYS A C 1
ATOM 1502 O O . LYS A 1 192 ? -7.609 -5.016 6.522 1.00 93.50 192 LYS A O 1
ATOM 1507 N N . GLY A 1 193 ? -7.691 -6.586 4.916 1.00 94.44 193 GLY A N 1
ATOM 1508 C CA . GLY A 1 193 ? -8.234 -5.699 3.880 1.00 94.44 193 GLY A CA 1
ATOM 1509 C C . GLY A 1 193 ? -9.488 -4.930 4.319 1.00 94.44 193 GLY A C 1
ATOM 1510 O O . GLY A 1 193 ? -9.640 -3.756 4.005 1.00 94.44 193 GLY A O 1
ATOM 1511 N N . ASN A 1 194 ? -10.348 -5.541 5.136 1.00 91.50 194 ASN A N 1
ATOM 1512 C CA . ASN A 1 194 ? -11.582 -4.901 5.605 1.00 91.50 194 ASN A CA 1
ATOM 1513 C C . ASN A 1 194 ? -11.339 -3.695 6.530 1.00 91.50 194 ASN A C 1
ATOM 1515 O O . ASN A 1 194 ? -12.224 -2.853 6.654 1.00 91.50 194 ASN A O 1
ATOM 1519 N N . ASN A 1 195 ? -10.157 -3.605 7.147 1.00 94.50 195 ASN A N 1
ATOM 1520 C CA . ASN A 1 195 ? -9.776 -2.507 8.037 1.00 94.50 195 ASN A CA 1
ATOM 1521 C C . ASN A 1 195 ? -8.986 -1.405 7.302 1.00 94.50 195 ASN A C 1
ATOM 1523 O O . ASN A 1 195 ? -8.456 -0.490 7.928 1.00 94.50 195 ASN A O 1
ATOM 1527 N N . ILE A 1 196 ? -8.909 -1.474 5.971 1.00 97.50 196 ILE A N 1
ATOM 1528 C CA . ILE A 1 196 ? -8.287 -0.459 5.122 1.00 97.50 196 ILE A CA 1
ATOM 1529 C C . ILE A 1 196 ? -9.395 0.166 4.280 1.00 97.50 196 ILE A C 1
ATOM 1531 O O . ILE A 1 196 ? -9.913 -0.473 3.365 1.00 97.50 196 ILE A O 1
ATOM 1535 N N . LEU A 1 197 ? -9.768 1.403 4.594 1.00 97.19 197 LEU A N 1
ATOM 1536 C CA . LEU A 1 197 ? -10.772 2.158 3.849 1.00 97.19 197 LEU A CA 1
ATOM 1537 C C . LEU A 1 197 ? -10.121 2.983 2.744 1.00 97.19 197 LEU A C 1
ATOM 1539 O O . LEU A 1 197 ? -8.987 3.440 2.889 1.00 97.19 197 LEU A O 1
ATOM 1543 N N . ILE A 1 198 ? -10.847 3.183 1.651 1.00 97.50 198 ILE A N 1
ATOM 1544 C CA . ILE A 1 198 ? -10.403 4.010 0.533 1.00 97.50 198 ILE A CA 1
ATOM 1545 C C . ILE A 1 198 ? -11.108 5.361 0.580 1.00 97.50 198 ILE A C 1
ATOM 1547 O O . ILE A 1 198 ? -12.306 5.457 0.848 1.00 97.50 198 ILE A O 1
ATOM 1551 N N . ASP A 1 199 ? -10.327 6.405 0.339 1.00 94.25 199 ASP A N 1
ATOM 1552 C CA . ASP A 1 199 ? -10.771 7.783 0.222 1.00 94.25 199 ASP A CA 1
ATOM 1553 C C . ASP A 1 199 ? -10.371 8.306 -1.161 1.00 94.25 199 ASP A C 1
ATOM 1555 O O . ASP A 1 199 ? -9.199 8.605 -1.417 1.00 94.25 199 ASP A O 1
ATOM 1559 N N . CYS A 1 200 ? -11.339 8.387 -2.074 1.00 91.56 200 CYS A N 1
ATOM 1560 C CA . CYS A 1 200 ? -11.137 8.979 -3.397 1.00 91.56 200 CYS A CA 1
ATOM 1561 C C . CYS A 1 200 ? -11.355 10.497 -3.420 1.00 91.56 200 CYS A C 1
ATOM 1563 O O . CYS A 1 200 ? -11.069 11.130 -4.431 1.00 91.56 200 CYS A O 1
ATOM 1565 N N . GLN A 1 201 ? -11.878 11.087 -2.342 1.00 82.31 201 GLN A N 1
ATOM 1566 C CA . GLN A 1 201 ? -12.205 12.515 -2.282 1.00 82.31 201 GLN A CA 1
ATOM 1567 C C . GLN A 1 201 ? -11.070 13.341 -1.666 1.00 82.31 201 GLN A C 1
ATOM 1569 O O . GLN A 1 201 ? -10.955 14.536 -1.935 1.00 82.31 201 GLN A O 1
ATOM 1574 N N . GLY A 1 202 ? -10.226 12.714 -0.844 1.00 68.44 202 GLY A N 1
ATOM 1575 C CA . GLY A 1 202 ? -9.138 13.365 -0.120 1.00 68.44 202 GLY A CA 1
ATOM 1576 C C . GLY A 1 202 ? -7.930 13.775 -0.968 1.00 68.44 202 GLY A C 1
ATOM 1577 O O . GLY A 1 202 ? -7.150 14.610 -0.515 1.00 68.44 202 GLY A O 1
ATOM 1578 N N . SER A 1 203 ? -7.758 13.228 -2.178 1.00 72.62 203 SER A N 1
ATOM 1579 C CA . SER A 1 203 ? -6.685 13.616 -3.103 1.00 72.62 203 SER A CA 1
ATOM 1580 C C . SER A 1 203 ? -7.174 13.607 -4.557 1.00 72.62 203 SER A C 1
ATOM 1582 O O . SER A 1 203 ? -7.704 12.592 -5.007 1.00 72.62 203 SER A O 1
ATOM 1584 N N . PRO A 1 204 ? -6.985 14.703 -5.318 1.00 69.19 204 PRO A N 1
ATOM 1585 C CA . PRO A 1 204 ? -7.424 14.785 -6.711 1.00 69.19 204 PRO A CA 1
ATOM 1586 C C . PRO A 1 204 ? -6.572 13.938 -7.671 1.00 69.19 204 PRO A C 1
ATOM 1588 O O . PRO A 1 204 ? -6.973 13.731 -8.812 1.00 69.19 204 PRO A O 1
ATOM 1591 N N . GLU A 1 205 ? -5.400 13.464 -7.235 1.00 80.44 205 GLU A N 1
ATOM 1592 C CA . GLU A 1 205 ? -4.442 12.755 -8.094 1.00 80.44 205 GLU A CA 1
ATOM 1593 C C . GLU A 1 205 ? -4.626 11.233 -8.068 1.00 80.44 205 GLU A C 1
ATOM 1595 O O . GLU A 1 205 ? -4.491 10.572 -9.099 1.00 80.44 205 GLU A O 1
ATOM 1600 N N . ARG A 1 206 ? -4.919 10.662 -6.890 1.00 91.06 206 ARG A N 1
ATOM 1601 C CA . ARG A 1 206 ? -5.118 9.218 -6.705 1.00 91.06 206 ARG A CA 1
ATOM 1602 C C . ARG A 1 206 ? -5.977 8.907 -5.475 1.00 91.06 206 ARG A C 1
ATOM 1604 O O . ARG A 1 206 ? -5.949 9.677 -4.517 1.00 91.06 206 ARG A O 1
ATOM 1611 N N . PRO A 1 207 ? -6.641 7.740 -5.434 1.00 94.88 207 PRO A N 1
ATOM 1612 C CA . PRO A 1 207 ? -7.227 7.223 -4.201 1.00 94.88 207 PRO A CA 1
ATOM 1613 C C . PRO A 1 207 ? -6.175 7.075 -3.090 1.00 94.88 207 PRO A C 1
ATOM 1615 O O . PRO A 1 207 ? -5.014 6.741 -3.367 1.00 94.88 207 PRO A O 1
ATOM 1618 N N . VAL A 1 208 ? -6.589 7.300 -1.842 1.00 95.94 208 VAL A N 1
ATOM 1619 C CA . VAL A 1 208 ? -5.748 7.185 -0.640 1.00 95.94 208 VAL A CA 1
ATOM 1620 C C . VAL A 1 208 ? -6.284 6.076 0.256 1.00 95.94 208 VAL A C 1
ATOM 1622 O O . VAL A 1 208 ? -7.485 6.021 0.522 1.00 95.94 208 VAL A O 1
ATOM 1625 N N . ALA A 1 209 ? -5.403 5.203 0.746 1.00 97.81 209 ALA A N 1
ATOM 1626 C CA . ALA A 1 209 ? -5.778 4.210 1.748 1.00 97.81 209 ALA A CA 1
ATOM 1627 C C . ALA A 1 209 ? -5.652 4.786 3.163 1.00 97.81 209 ALA A C 1
ATOM 1629 O O . ALA A 1 209 ? -4.672 5.464 3.498 1.00 97.81 209 ALA A O 1
ATOM 1630 N N . ARG A 1 210 ? -6.646 4.498 4.004 1.00 97.50 210 ARG A N 1
ATOM 1631 C CA . ARG A 1 210 ? -6.705 4.924 5.401 1.00 97.50 210 ARG A CA 1
ATOM 1632 C C . ARG A 1 210 ? -7.037 3.754 6.313 1.00 97.50 210 ARG A C 1
ATOM 1634 O O . ARG A 1 210 ? -8.021 3.047 6.108 1.00 97.50 210 ARG A O 1
ATOM 1641 N N . LEU A 1 211 ? -6.222 3.578 7.340 1.00 96.31 211 LEU A N 1
ATOM 1642 C CA . LEU A 1 211 ? -6.365 2.514 8.320 1.00 96.31 211 LEU A CA 1
ATOM 1643 C C . LEU A 1 211 ? -7.431 2.879 9.364 1.00 96.31 211 LEU A C 1
ATOM 1645 O O . LEU A 1 211 ? -7.477 4.019 9.843 1.00 96.31 211 LEU A O 1
ATOM 1649 N N . ILE A 1 212 ? -8.274 1.909 9.710 1.00 92.06 212 ILE A N 1
ATOM 1650 C CA . ILE A 1 212 ? -9.227 1.969 10.827 1.00 92.06 212 ILE A CA 1
ATOM 1651 C C . ILE A 1 212 ? -8.904 0.887 11.850 1.00 92.06 212 ILE A C 1
ATOM 1653 O O . ILE A 1 212 ? -8.132 -0.020 11.570 1.00 92.06 212 ILE A O 1
ATOM 1657 N N . ASP A 1 213 ? -9.565 0.941 13.004 1.00 82.62 213 ASP A N 1
ATOM 1658 C CA . ASP A 1 213 ? -9.670 -0.207 13.903 1.00 82.62 213 ASP A CA 1
ATOM 1659 C C . ASP A 1 213 ? -8.336 -0.689 14.528 1.00 82.62 213 ASP A C 1
ATOM 1661 O O . ASP A 1 213 ? -8.165 -1.848 14.912 1.00 82.62 213 ASP A O 1
ATOM 1665 N N . PHE A 1 214 ? -7.393 0.237 14.719 1.00 75.62 214 PHE A N 1
ATOM 1666 C CA . PHE A 1 214 ? -6.134 0.003 15.431 1.00 75.62 214 PHE A CA 1
ATOM 1667 C C . PHE A 1 214 ? -6.344 -0.090 16.950 1.00 75.62 214 PHE A C 1
ATOM 1669 O O . PHE A 1 214 ? -7.101 0.670 17.550 1.00 75.62 214 PHE A O 1
ATOM 1676 N N . GLY A 1 215 ? -5.641 -1.022 17.601 1.00 64.81 215 GLY A N 1
ATOM 1677 C CA . GLY A 1 215 ? -5.693 -1.186 19.060 1.00 64.81 215 GLY A CA 1
ATOM 1678 C C . GLY A 1 215 ? -6.924 -1.945 19.575 1.00 64.81 215 GLY A C 1
ATOM 1679 O O . GLY A 1 215 ? -7.003 -2.235 20.766 1.00 64.81 215 GLY A O 1
ATOM 1680 N N . LEU A 1 216 ? -7.834 -2.353 18.690 1.00 65.19 216 LEU A N 1
ATOM 1681 C CA . LEU A 1 216 ? -9.112 -2.986 19.029 1.00 65.19 216 LEU A CA 1
ATOM 1682 C C . LEU A 1 216 ? -9.070 -4.457 19.409 1.00 65.19 216 LEU A C 1
ATOM 1684 O O . LEU A 1 216 ? -10.052 -4.978 19.939 1.00 65.19 216 LEU A O 1
ATOM 1688 N N . SER A 1 217 ? -7.963 -5.145 19.142 1.00 61.59 217 SER A N 1
ATOM 1689 C CA . SER A 1 217 ? -7.911 -6.590 19.369 1.00 61.59 217 SER A CA 1
ATOM 1690 C C . SER A 1 217 ? -8.141 -6.967 20.840 1.00 61.59 217 SER A C 1
ATOM 1692 O O . SER A 1 217 ? -8.698 -8.024 21.100 1.00 61.59 217 SER A O 1
ATOM 1694 N N . GLU A 1 218 ? -7.801 -6.092 21.800 1.00 63.97 218 GLU A N 1
ATOM 1695 C CA . GLU A 1 218 ? -8.058 -6.336 23.231 1.00 63.97 218 GLU A CA 1
ATOM 1696 C C . GLU A 1 218 ? -9.566 -6.285 23.556 1.00 63.97 218 GLU A C 1
ATOM 1698 O O . GLU A 1 218 ? -10.041 -7.053 24.389 1.00 63.97 218 GLU A O 1
ATOM 1703 N N . ILE A 1 219 ? -10.347 -5.446 22.858 1.00 61.19 219 ILE A N 1
ATOM 1704 C CA . ILE A 1 219 ? -11.820 -5.423 22.973 1.00 61.19 219 ILE A CA 1
ATOM 1705 C C . ILE A 1 219 ? -12.407 -6.736 22.458 1.00 61.19 219 ILE A C 1
ATOM 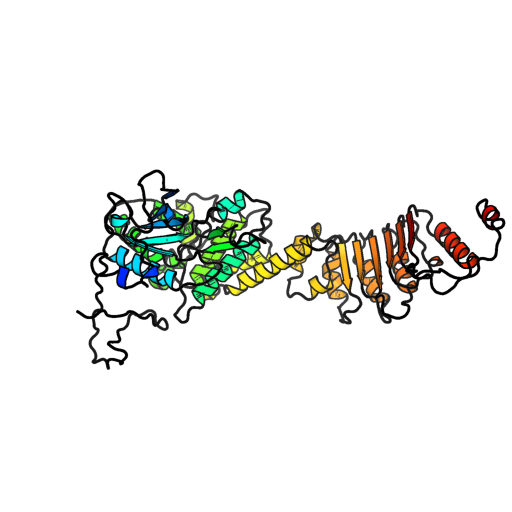1707 O O . ILE A 1 219 ? -13.296 -7.304 23.090 1.00 61.19 219 ILE A O 1
ATOM 1711 N N . MET A 1 220 ? -11.882 -7.230 21.334 1.00 58.97 220 MET A N 1
ATOM 1712 C CA . MET A 1 220 ? -12.318 -8.492 20.733 1.00 58.97 220 MET A CA 1
ATOM 1713 C C . MET A 1 220 ? -11.982 -9.687 21.630 1.00 58.97 220 MET A C 1
ATOM 1715 O O . MET A 1 220 ? -12.825 -10.553 21.827 1.00 58.97 220 MET A O 1
ATOM 1719 N N . GLU A 1 221 ? -10.773 -9.736 22.191 1.00 62.47 221 GLU A N 1
ATOM 1720 C CA . GLU A 1 221 ? -10.332 -10.814 23.083 1.00 62.47 221 GLU A CA 1
ATOM 1721 C C . GLU A 1 221 ? -11.201 -10.892 24.351 1.00 62.47 221 GLU A C 1
ATOM 1723 O O . GLU A 1 221 ? -11.683 -11.971 24.694 1.00 62.47 221 GLU A O 1
ATOM 1728 N N . VAL A 1 222 ? -11.489 -9.753 24.993 1.00 60.28 222 VAL A N 1
ATOM 1729 C CA . VAL A 1 222 ? -12.327 -9.705 26.207 1.00 60.28 222 VAL A CA 1
ATOM 1730 C C . VAL A 1 222 ? -13.779 -10.093 25.928 1.00 60.28 222 VAL A C 1
ATOM 1732 O O . VAL A 1 222 ? -14.395 -10.784 26.743 1.00 60.28 222 VAL A O 1
ATOM 1735 N N . ASP A 1 223 ? -14.341 -9.665 24.797 1.00 57.94 223 ASP A N 1
ATOM 1736 C CA . ASP A 1 223 ? -15.700 -10.060 24.430 1.00 57.94 223 ASP A CA 1
ATOM 1737 C C . ASP A 1 223 ? -15.782 -11.553 24.086 1.00 57.94 223 ASP A C 1
ATOM 1739 O O . ASP A 1 223 ? -16.678 -12.245 24.566 1.00 57.94 223 ASP A O 1
ATOM 1743 N N . MET A 1 224 ? -14.792 -12.089 23.364 1.00 57.25 224 MET A N 1
ATOM 1744 C CA . MET A 1 224 ? -14.706 -13.522 23.070 1.00 57.25 224 MET A CA 1
ATOM 1745 C C . MET A 1 224 ? -14.574 -14.377 24.334 1.00 57.25 224 MET A C 1
ATOM 1747 O O . MET A 1 224 ? -15.186 -15.437 24.398 1.00 57.25 224 MET A O 1
ATOM 1751 N N . GLU A 1 225 ? -13.829 -13.944 25.354 1.00 57.72 225 GLU A N 1
ATOM 1752 C CA . GLU A 1 225 ? -13.782 -14.643 26.648 1.00 57.72 225 GLU A CA 1
ATOM 1753 C C . GLU A 1 225 ? -15.151 -14.648 27.353 1.00 57.72 225 GLU A C 1
ATOM 1755 O O . GLU A 1 225 ? -15.533 -15.647 27.967 1.00 57.72 225 GLU A O 1
ATOM 1760 N N . HIS A 1 226 ? -15.917 -13.559 27.231 1.00 54.31 226 HIS A N 1
ATOM 1761 C CA . HIS A 1 226 ? -17.279 -13.463 27.766 1.00 54.31 226 HIS A CA 1
ATOM 1762 C C . HIS A 1 226 ? -18.283 -14.335 26.991 1.00 54.31 226 HIS A C 1
ATOM 1764 O O . HIS A 1 226 ? -19.152 -14.970 27.596 1.00 54.31 226 HIS A O 1
ATOM 1770 N N . GLU A 1 227 ? -18.173 -14.396 25.664 1.00 51.16 227 GLU A N 1
ATOM 1771 C CA . GLU A 1 227 ? -19.069 -15.179 24.804 1.00 51.16 227 GLU A CA 1
ATOM 1772 C C . GLU A 1 227 ? -18.711 -16.666 24.757 1.00 51.16 227 GLU A C 1
ATOM 1774 O O . GLU A 1 227 ? -19.610 -17.503 24.743 1.00 51.16 227 GLU A O 1
ATOM 1779 N N . ALA A 1 228 ? -17.431 -17.037 24.837 1.00 47.00 228 ALA A N 1
ATOM 1780 C CA . ALA A 1 228 ? -16.995 -18.432 24.945 1.00 47.00 228 ALA A CA 1
ATOM 1781 C C . ALA A 1 228 ? -17.480 -19.096 26.247 1.00 47.00 228 ALA A C 1
ATOM 1783 O O . ALA A 1 228 ? -17.648 -20.315 26.297 1.00 47.00 228 ALA A O 1
ATOM 1784 N N . ALA A 1 229 ? -17.775 -18.305 27.284 1.00 41.22 229 ALA A N 1
ATOM 1785 C CA . ALA A 1 229 ? -18.453 -18.783 28.486 1.00 41.22 229 ALA A CA 1
ATOM 1786 C C . ALA A 1 229 ? -19.945 -19.120 28.254 1.00 41.22 229 ALA A C 1
ATOM 1788 O O . ALA A 1 229 ? -20.567 -19.734 29.121 1.00 41.22 229 ALA A O 1
ATOM 1789 N N . THR A 1 230 ? -20.532 -18.737 27.109 1.00 37.53 230 THR A N 1
ATOM 1790 C CA . THR A 1 230 ? -21.973 -18.872 26.822 1.00 37.53 230 THR A CA 1
ATOM 1791 C C . THR A 1 230 ? -22.342 -19.460 25.446 1.00 37.53 230 THR A C 1
ATOM 1793 O O . THR A 1 230 ? -23.496 -19.856 25.280 1.00 37.53 230 THR A O 1
ATOM 1796 N N . ALA A 1 231 ? -21.422 -19.619 24.483 1.00 30.61 231 ALA A N 1
ATOM 1797 C CA . ALA A 1 231 ? -21.711 -20.249 23.187 1.00 30.61 231 ALA A CA 1
ATOM 1798 C C . ALA A 1 231 ? -20.498 -20.916 22.503 1.00 30.61 231 ALA A C 1
ATOM 1800 O O . ALA A 1 231 ? -19.379 -20.416 22.510 1.00 30.61 231 ALA A O 1
ATOM 1801 N N . THR A 1 232 ? -20.763 -22.039 21.827 1.00 30.44 232 THR A N 1
ATOM 1802 C CA . THR A 1 232 ? -19.842 -22.816 20.973 1.00 30.44 232 THR A CA 1
ATOM 1803 C C . THR A 1 232 ? -19.764 -22.225 19.552 1.00 30.44 232 THR A C 1
ATOM 1805 O O . THR A 1 232 ? -19.997 -22.925 18.568 1.00 30.44 232 THR A O 1
ATOM 1808 N N . SER A 1 233 ? -19.535 -20.916 19.407 1.00 30.33 233 SER A N 1
ATOM 1809 C CA . SER A 1 233 ? -19.601 -20.256 18.095 1.00 30.33 233 SER A CA 1
ATOM 1810 C C . SER A 1 233 ? -18.266 -20.301 17.331 1.00 30.33 233 SER A C 1
ATOM 1812 O O . SER A 1 233 ? -17.192 -19.903 17.785 1.00 30.33 233 SER A O 1
ATOM 1814 N N . THR A 1 234 ? -18.362 -20.801 16.103 1.00 32.69 234 THR A N 1
ATOM 1815 C CA . THR A 1 234 ? -17.313 -20.950 15.082 1.00 32.69 234 THR A CA 1
ATOM 1816 C C . THR A 1 234 ? -16.826 -19.625 14.475 1.00 32.69 234 THR A C 1
ATOM 1818 O O . THR A 1 234 ? -15.958 -19.631 13.604 1.00 32.69 234 THR A O 1
ATOM 1821 N N . THR A 1 235 ? -17.321 -18.472 14.936 1.00 35.28 235 THR A N 1
ATOM 1822 C CA . THR A 1 235 ? -16.842 -17.127 14.548 1.00 35.28 235 THR A CA 1
ATOM 1823 C C . THR A 1 235 ? -15.401 -16.850 14.989 1.00 35.28 235 THR A C 1
ATOM 1825 O O . THR A 1 235 ? -14.736 -15.986 14.421 1.00 35.28 235 THR A O 1
ATOM 1828 N N . SER A 1 236 ? -14.892 -17.647 15.930 1.00 41.66 236 SER A N 1
ATOM 1829 C CA . SER A 1 236 ? -13.498 -17.705 16.388 1.00 41.66 236 SER A CA 1
ATOM 1830 C C . SER A 1 236 ? -12.471 -18.045 15.288 1.00 41.66 236 SER A C 1
ATOM 1832 O O . SER A 1 236 ? -11.280 -17.805 15.474 1.00 41.66 236 SER A O 1
ATOM 1834 N N . CYS A 1 237 ? -12.898 -18.566 14.129 1.00 44.22 237 CYS A N 1
ATOM 1835 C CA . CYS A 1 237 ? -11.994 -19.027 13.064 1.00 44.22 237 CYS A CA 1
ATOM 1836 C C . CYS A 1 237 ? -11.641 -17.970 12.001 1.00 44.22 237 CYS A C 1
ATOM 1838 O O . CYS A 1 237 ? -10.664 -18.151 11.275 1.00 44.22 237 CYS A O 1
ATOM 1840 N N . GLY A 1 238 ? -12.396 -16.869 11.895 1.00 52.09 238 GLY A N 1
ATOM 1841 C CA . GLY A 1 238 ? -12.260 -15.934 10.771 1.00 52.09 238 GLY A CA 1
ATOM 1842 C C . GLY A 1 238 ? -10.903 -15.227 10.718 1.00 52.09 238 GLY A C 1
ATOM 1843 O O . GLY A 1 238 ? -10.284 -15.167 9.661 1.00 52.09 238 GLY A O 1
ATOM 1844 N N . ASN A 1 239 ? -10.401 -14.737 11.859 1.00 73.19 239 ASN A N 1
ATOM 1845 C CA . ASN A 1 239 ? -9.186 -13.911 11.890 1.00 73.19 239 ASN A CA 1
ATOM 1846 C C . ASN A 1 239 ? -7.870 -14.710 11.856 1.00 73.19 239 ASN A C 1
ATOM 1848 O O . ASN A 1 239 ? -6.818 -14.177 11.511 1.00 73.19 239 ASN A O 1
ATOM 1852 N N . VAL A 1 240 ? -7.916 -16.012 12.161 1.00 86.69 240 VAL A N 1
ATOM 1853 C CA . VAL A 1 240 ? -6.728 -16.888 12.217 1.00 86.69 240 VAL A CA 1
ATOM 1854 C C . VAL A 1 240 ? -5.939 -16.910 10.901 1.00 86.69 240 VAL A C 1
ATOM 1856 O O . VAL A 1 240 ? -4.737 -17.153 10.910 1.00 86.69 240 VAL A O 1
ATOM 1859 N N . ARG A 1 241 ? -6.585 -16.606 9.769 1.00 93.12 241 ARG A N 1
ATOM 1860 C CA . ARG A 1 241 ? -5.952 -16.506 8.442 1.00 93.12 241 ARG A CA 1
ATOM 1861 C C . ARG A 1 241 ? -4.851 -15.436 8.365 1.00 93.12 241 ARG A C 1
ATOM 1863 O O . ARG A 1 241 ? -3.911 -15.607 7.582 1.00 93.12 241 ARG A O 1
ATOM 1870 N N . TRP A 1 242 ? -4.976 -14.358 9.145 1.00 94.31 242 TRP A N 1
ATOM 1871 C CA . TRP A 1 242 ? -4.040 -13.227 9.155 1.00 94.31 242 TRP A CA 1
ATOM 1872 C C . TRP A 1 242 ? -3.069 -13.256 10.336 1.00 94.31 242 TRP A C 1
ATOM 1874 O O . TRP A 1 242 ? -1.923 -12.844 10.168 1.00 94.31 242 TRP A O 1
ATOM 1884 N N . LEU A 1 243 ? -3.512 -13.749 11.497 1.00 92.62 243 LEU A N 1
ATOM 1885 C CA . LEU A 1 243 ? -2.739 -13.713 12.740 1.00 92.62 243 LEU A CA 1
ATOM 1886 C C . LEU A 1 243 ? -1.380 -14.412 12.620 1.00 92.62 243 LEU A C 1
ATOM 1888 O O . LEU A 1 243 ? -1.252 -15.479 12.014 1.00 92.62 243 LEU A O 1
ATOM 1892 N N . SER A 1 244 ? -0.370 -13.823 13.262 1.00 94.12 244 SER A N 1
ATOM 1893 C CA . SER A 1 244 ? 0.939 -14.454 13.410 1.00 94.12 244 SER A CA 1
ATOM 1894 C C . SER A 1 244 ? 0.874 -15.693 14.303 1.00 94.12 244 SER A C 1
ATOM 1896 O O . SER A 1 244 ? 0.016 -15.809 15.182 1.00 94.12 244 SER A O 1
ATOM 1898 N N . PHE A 1 245 ? 1.785 -16.642 14.092 1.00 94.25 245 PHE A N 1
ATOM 1899 C CA . PHE A 1 245 ? 1.742 -17.929 14.791 1.00 94.25 245 PHE A CA 1
ATOM 1900 C C . PHE A 1 245 ? 1.835 -17.781 16.313 1.00 94.25 245 PHE A C 1
ATOM 1902 O O . PHE A 1 245 ? 1.104 -18.450 17.042 1.00 94.25 245 PHE A O 1
ATOM 1909 N N . GLU A 1 246 ? 2.655 -16.847 16.798 1.00 92.94 246 GLU A N 1
ATOM 1910 C CA . GLU A 1 246 ? 2.778 -16.547 18.223 1.00 92.94 246 GLU A CA 1
ATOM 1911 C C . GLU A 1 246 ? 1.520 -15.923 18.822 1.00 92.94 246 GLU A C 1
ATOM 1913 O O . GLU A 1 246 ? 1.303 -16.039 20.024 1.00 92.94 246 GLU A O 1
ATOM 1918 N N . ARG A 1 247 ? 0.669 -15.291 18.010 1.00 90.25 247 ARG A N 1
ATOM 1919 C CA . ARG A 1 247 ? -0.634 -14.796 18.464 1.00 90.25 247 ARG A CA 1
ATOM 1920 C C . ARG A 1 247 ? -1.698 -15.878 18.491 1.00 90.25 247 ARG A C 1
ATOM 1922 O O . ARG A 1 247 ? -2.598 -15.808 19.322 1.00 90.25 247 ARG A O 1
ATOM 1929 N N . VAL A 1 248 ? -1.593 -16.870 17.611 1.00 89.69 248 VAL A N 1
ATOM 1930 C CA . VAL A 1 248 ? -2.511 -18.016 17.582 1.00 89.69 248 VAL A CA 1
ATOM 1931 C C . VAL A 1 248 ? -2.203 -18.997 18.718 1.00 89.69 248 VAL A C 1
ATOM 1933 O O . VAL A 1 248 ? -3.128 -19.469 19.376 1.00 89.69 248 VAL A O 1
ATOM 1936 N N . ASP A 1 249 ? -0.925 -19.271 18.994 1.00 88.38 249 ASP A N 1
ATOM 1937 C CA . ASP A 1 249 ? -0.494 -20.105 20.124 1.00 88.38 249 ASP A CA 1
ATOM 1938 C C . ASP A 1 249 ? 0.684 -19.468 20.887 1.00 88.38 249 ASP A C 1
ATOM 1940 O O . ASP A 1 249 ? 1.834 -19.881 20.719 1.00 88.38 249 ASP A O 1
ATOM 1944 N N . PRO A 1 250 ? 0.429 -18.486 21.775 1.00 89.19 250 PRO A N 1
ATOM 1945 C CA . PRO A 1 250 ? 1.481 -17.830 22.557 1.00 89.19 250 PRO A CA 1
ATOM 1946 C C . PRO A 1 250 ? 2.316 -18.804 23.393 1.00 89.19 250 PRO A C 1
ATOM 1948 O O . PRO A 1 250 ? 3.526 -18.623 23.556 1.00 89.19 250 PRO A O 1
ATOM 1951 N N . LYS A 1 251 ? 1.693 -19.879 23.895 1.00 89.94 251 LYS A N 1
ATOM 1952 C CA . LYS A 1 251 ? 2.353 -20.853 24.774 1.00 89.94 251 LYS A CA 1
ATOM 1953 C C . LYS A 1 251 ? 3.440 -21.626 24.038 1.00 89.94 251 LYS A C 1
ATOM 1955 O O . LYS A 1 251 ? 4.484 -21.878 24.640 1.00 89.94 251 LYS A O 1
ATOM 1960 N N . ARG A 1 252 ? 3.240 -21.945 22.753 1.00 90.56 252 ARG A N 1
ATOM 1961 C CA . ARG A 1 252 ? 4.262 -22.578 21.900 1.00 90.56 252 ARG A CA 1
ATOM 1962 C C . ARG A 1 252 ? 5.564 -21.771 21.837 1.00 90.56 252 ARG A C 1
ATOM 1964 O O . ARG A 1 252 ? 6.630 -22.367 21.718 1.00 90.56 252 ARG A O 1
ATOM 1971 N N . TYR A 1 253 ? 5.487 -20.450 21.983 1.00 90.12 253 TYR A N 1
ATOM 1972 C CA . TYR A 1 253 ? 6.641 -19.541 21.952 1.00 90.12 253 TYR A CA 1
ATOM 1973 C C . TYR A 1 253 ? 7.088 -19.095 23.353 1.00 90.12 253 TYR A C 1
ATOM 1975 O O . TYR A 1 253 ? 7.928 -18.208 23.478 1.00 90.12 253 TYR A O 1
ATOM 1983 N N . GLY A 1 254 ? 6.539 -19.690 24.419 1.00 92.25 254 GLY A N 1
ATOM 1984 C CA . GLY A 1 254 ? 6.856 -19.312 25.798 1.00 92.25 254 GLY A CA 1
ATOM 1985 C C . GLY A 1 254 ? 6.333 -17.928 26.201 1.00 92.25 254 GLY A C 1
ATOM 1986 O O . GLY A 1 254 ? 6.888 -17.315 27.110 1.00 92.25 254 GLY A O 1
ATOM 1987 N N . LEU A 1 255 ? 5.284 -17.438 25.533 1.00 90.75 255 LEU A N 1
ATOM 1988 C CA . LEU A 1 255 ? 4.702 -16.111 25.729 1.00 90.75 255 LEU A CA 1
ATOM 1989 C C . LEU A 1 255 ? 3.339 -16.184 26.420 1.00 90.75 255 LEU A C 1
ATOM 1991 O O . LEU A 1 255 ? 2.591 -17.162 26.311 1.00 90.75 255 LEU A O 1
ATOM 1995 N N . LYS A 1 256 ? 2.972 -15.095 27.089 1.00 85.25 256 LYS A N 1
ATOM 1996 C CA . LYS A 1 256 ? 1.579 -14.803 27.450 1.00 85.25 256 LYS A CA 1
ATOM 1997 C C . LYS A 1 256 ? 0.841 -14.185 26.255 1.00 85.25 256 LYS A C 1
ATOM 1999 O O . LYS A 1 256 ? 1.486 -13.546 25.426 1.00 85.25 256 LYS A O 1
ATOM 2004 N N . PRO A 1 257 ? -0.503 -14.263 26.193 1.00 78.94 257 PRO A N 1
ATOM 2005 C CA . PRO A 1 257 ? -1.281 -13.601 25.138 1.00 78.94 257 PRO A CA 1
ATOM 2006 C C . PRO A 1 257 ? -0.934 -12.113 24.962 1.00 78.94 257 PRO A C 1
ATOM 2008 O O . PRO A 1 257 ? -0.687 -11.657 23.850 1.00 78.94 257 PRO A O 1
ATOM 2011 N N . SER A 1 258 ? -0.765 -11.384 26.071 1.00 76.56 258 SER A N 1
ATOM 2012 C CA . SER A 1 258 ? -0.373 -9.968 26.064 1.00 76.56 258 SER A CA 1
ATOM 2013 C C . SER A 1 258 ? 1.036 -9.695 25.518 1.00 76.56 258 SER A C 1
ATOM 2015 O O . SER A 1 258 ? 1.344 -8.559 25.185 1.00 76.56 258 SER A O 1
ATOM 2017 N N . GLU A 1 259 ? 1.914 -10.701 25.481 1.00 84.06 259 GLU A N 1
ATOM 2018 C CA . GLU A 1 259 ? 3.305 -10.596 25.006 1.00 84.06 259 GLU A CA 1
ATOM 2019 C C . GLU A 1 259 ? 3.447 -11.021 23.535 1.00 84.06 259 GLU A C 1
ATOM 2021 O O . GLU A 1 259 ? 4.479 -10.763 22.915 1.00 84.06 259 GLU A O 1
ATOM 2026 N N . ALA A 1 260 ? 2.425 -11.673 22.970 1.00 87.44 260 ALA A N 1
ATOM 2027 C CA . ALA A 1 260 ? 2.396 -12.085 21.570 1.00 87.44 260 ALA A CA 1
ATOM 2028 C C . ALA A 1 260 ? 2.039 -10.932 20.617 1.00 87.44 260 ALA A C 1
ATOM 2030 O O . ALA A 1 260 ? 2.448 -10.937 19.457 1.00 87.44 260 ALA A O 1
ATOM 2031 N N . LYS A 1 261 ? 1.306 -9.926 21.109 1.00 87.38 261 LYS A N 1
ATOM 2032 C CA . LYS A 1 261 ? 0.946 -8.723 20.352 1.00 87.38 261 LYS A CA 1
ATOM 2033 C C . LYS A 1 261 ? 2.117 -7.734 20.338 1.00 87.38 261 LYS A C 1
ATOM 2035 O O . LYS A 1 261 ? 2.400 -7.071 21.332 1.00 87.38 261 LYS A O 1
ATOM 2040 N N . THR A 1 262 ? 2.806 -7.642 19.204 1.00 92.06 262 THR A N 1
ATOM 2041 C CA . THR A 1 262 ? 4.038 -6.857 19.020 1.00 92.06 262 THR A CA 1
ATOM 2042 C C . THR A 1 262 ? 4.076 -6.164 17.654 1.00 92.06 262 THR A C 1
ATOM 2044 O O . THR A 1 262 ? 3.267 -6.439 16.771 1.00 92.06 262 THR A O 1
ATOM 2047 N N . THR A 1 263 ? 5.060 -5.292 17.424 1.00 94.19 263 THR A N 1
ATOM 2048 C CA . THR A 1 263 ? 5.287 -4.713 16.086 1.00 94.19 263 THR A CA 1
ATOM 2049 C C . THR A 1 263 ? 5.609 -5.798 15.053 1.00 94.19 263 THR A C 1
ATOM 2051 O O . THR A 1 263 ? 5.175 -5.720 13.908 1.00 94.19 263 THR A O 1
ATOM 2054 N N . MET A 1 264 ? 6.300 -6.864 15.469 1.00 95.88 264 MET A N 1
ATOM 2055 C CA . MET A 1 264 ? 6.631 -8.015 14.622 1.00 95.88 264 MET A CA 1
ATOM 2056 C C . MET A 1 264 ? 5.406 -8.858 14.245 1.00 95.88 264 MET A C 1
ATOM 2058 O O . MET A 1 264 ? 5.395 -9.449 13.162 1.00 95.88 264 MET A O 1
ATOM 2062 N N . SER A 1 265 ? 4.380 -8.932 15.102 1.00 94.44 265 SER A N 1
ATOM 2063 C CA . SER A 1 265 ? 3.112 -9.576 14.731 1.00 94.44 265 SER A CA 1
ATOM 2064 C C . SER A 1 265 ? 2.324 -8.725 13.736 1.00 94.44 265 SER A C 1
ATOM 2066 O O . SER A 1 265 ? 1.796 -9.275 12.775 1.00 94.44 265 SER A O 1
ATOM 2068 N N . ASP A 1 266 ? 2.325 -7.393 13.888 1.00 95.50 266 ASP A N 1
ATOM 2069 C CA . ASP A 1 266 ? 1.699 -6.491 12.907 1.00 95.50 266 ASP A CA 1
ATOM 2070 C C . ASP A 1 266 ? 2.354 -6.632 11.528 1.00 95.50 266 ASP A C 1
ATOM 2072 O O . ASP A 1 266 ? 1.659 -6.716 10.523 1.00 95.50 266 ASP A O 1
ATOM 2076 N N . VAL A 1 267 ? 3.686 -6.715 11.455 1.00 97.12 267 VAL A N 1
ATOM 2077 C CA . VAL A 1 267 ? 4.403 -6.914 10.182 1.00 97.12 267 VAL A CA 1
ATOM 2078 C C . VAL A 1 267 ? 3.991 -8.229 9.499 1.00 97.12 267 VAL A C 1
ATOM 2080 O O . VAL A 1 267 ? 3.782 -8.264 8.282 1.00 97.12 267 VAL A O 1
ATOM 2083 N N . PHE A 1 268 ? 3.814 -9.305 10.268 1.00 97.44 268 PHE A N 1
ATOM 2084 C CA . PHE A 1 268 ? 3.322 -10.584 9.747 1.00 97.44 268 PHE A CA 1
ATOM 2085 C C . PHE A 1 268 ? 1.888 -10.458 9.203 1.00 97.44 268 PHE A C 1
ATOM 2087 O O . PHE A 1 268 ? 1.611 -10.859 8.067 1.00 97.44 268 PHE A O 1
ATOM 2094 N N . GLU A 1 269 ? 0.982 -9.877 9.993 1.00 96.00 269 GLU A N 1
ATOM 2095 C CA . GLU A 1 269 ? -0.432 -9.677 9.641 1.00 96.00 269 GLU A CA 1
ATOM 2096 C C . GLU A 1 269 ? -0.592 -8.738 8.435 1.00 96.00 269 GLU A C 1
ATOM 2098 O O . GLU A 1 269 ? -1.393 -8.994 7.530 1.00 96.00 269 GLU A O 1
ATOM 2103 N N . LEU A 1 270 ? 0.232 -7.690 8.350 1.00 97.62 270 LEU A N 1
ATOM 2104 C CA . LEU A 1 270 ? 0.301 -6.795 7.198 1.00 97.62 270 LEU A CA 1
ATOM 2105 C C . LEU A 1 270 ? 0.709 -7.556 5.938 1.00 97.62 270 LEU A C 1
ATOM 2107 O O . LEU A 1 270 ? 0.099 -7.393 4.886 1.00 97.62 270 LEU A O 1
ATOM 2111 N N . THR A 1 271 ? 1.688 -8.452 6.049 1.00 97.75 271 THR A N 1
ATOM 2112 C CA . THR A 1 271 ? 2.130 -9.283 4.921 1.00 97.75 271 THR A CA 1
ATOM 2113 C C . THR A 1 271 ? 1.012 -10.233 4.462 1.00 97.75 271 THR A C 1
ATOM 2115 O O . THR A 1 271 ? 0.802 -10.411 3.260 1.00 97.75 271 THR A O 1
ATOM 2118 N N . ARG A 1 272 ? 0.214 -10.791 5.389 1.00 96.94 272 ARG A N 1
ATOM 2119 C CA . ARG A 1 272 ? -1.010 -11.561 5.063 1.00 96.94 272 ARG A CA 1
ATOM 2120 C C . ARG A 1 272 ? -2.077 -10.701 4.391 1.00 96.94 272 ARG A C 1
ATOM 2122 O O . ARG A 1 272 ? -2.744 -11.159 3.467 1.00 96.94 272 ARG A O 1
ATOM 2129 N N . THR A 1 273 ? -2.205 -9.454 4.819 1.00 97.69 273 THR A N 1
ATOM 2130 C CA . THR A 1 273 ? -3.106 -8.470 4.211 1.00 97.69 273 THR A CA 1
ATOM 2131 C C . THR A 1 273 ? -2.674 -8.119 2.790 1.00 97.69 273 THR A C 1
ATOM 2133 O O . THR A 1 273 ? -3.499 -8.055 1.887 1.00 97.69 273 THR A O 1
ATOM 2136 N N . PHE A 1 274 ? -1.376 -7.963 2.550 1.00 97.94 274 PHE A N 1
ATOM 2137 C CA . PHE A 1 274 ? -0.830 -7.711 1.217 1.00 97.94 274 PHE A CA 1
ATOM 2138 C C . PHE A 1 274 ? -1.036 -8.906 0.290 1.00 97.94 274 PHE A C 1
ATOM 2140 O O . PHE A 1 274 ? -1.479 -8.728 -0.841 1.00 97.94 274 PHE A O 1
ATOM 2147 N N . PHE A 1 275 ? -0.839 -10.130 0.787 1.00 97.44 275 PHE A N 1
ATOM 2148 C CA . PHE A 1 275 ? -1.214 -11.340 0.052 1.00 97.44 275 PHE A CA 1
ATOM 2149 C C . PHE A 1 275 ? -2.699 -11.353 -0.323 1.00 97.44 275 PHE A C 1
ATOM 2151 O O . PHE A 1 275 ? -3.047 -11.662 -1.464 1.00 97.44 275 PHE A O 1
ATOM 2158 N N . GLN A 1 276 ? -3.568 -10.986 0.622 1.00 97.00 276 GLN A N 1
ATOM 2159 C CA . GLN A 1 276 ? -5.004 -10.888 0.383 1.00 97.00 276 GLN A CA 1
ATOM 2160 C C . GLN A 1 276 ? -5.311 -9.898 -0.748 1.00 97.00 276 GLN A C 1
ATOM 2162 O O . GLN A 1 276 ? -6.055 -10.226 -1.668 1.00 97.00 276 GLN A O 1
ATOM 2167 N N . ILE A 1 277 ? -4.699 -8.713 -0.712 1.00 97.62 277 ILE A N 1
ATOM 2168 C CA . ILE A 1 277 ? -4.866 -7.671 -1.733 1.00 97.62 277 ILE A CA 1
ATOM 2169 C C . ILE A 1 277 ? -4.389 -8.161 -3.108 1.00 97.62 277 ILE A C 1
ATOM 2171 O O . ILE A 1 277 ? -5.100 -7.996 -4.096 1.00 97.62 277 ILE A O 1
ATOM 2175 N N . PHE A 1 278 ? -3.220 -8.802 -3.183 1.00 95.56 278 PHE A N 1
ATOM 2176 C CA . PHE A 1 278 ? -2.658 -9.284 -4.448 1.00 95.56 278 PHE A CA 1
ATOM 2177 C C . PHE A 1 278 ? -3.469 -10.404 -5.099 1.00 95.56 278 PHE A C 1
ATOM 2179 O O . PHE A 1 278 ? -3.540 -10.477 -6.326 1.00 95.56 278 PHE A O 1
ATOM 2186 N N . THR A 1 279 ? -4.060 -11.279 -4.287 1.00 94.56 279 THR A N 1
ATOM 2187 C CA . THR A 1 279 ? -4.840 -12.432 -4.762 1.00 94.56 279 THR A CA 1
ATOM 2188 C C . THR A 1 279 ? -6.327 -12.130 -4.916 1.00 94.56 279 THR A C 1
ATOM 2190 O O . THR A 1 279 ? -7.042 -12.896 -5.557 1.00 94.56 279 THR A O 1
ATOM 2193 N N . GLY A 1 280 ? -6.804 -11.015 -4.358 1.00 94.38 280 GLY A N 1
ATOM 2194 C CA . GLY A 1 280 ? -8.217 -10.643 -4.364 1.00 94.38 280 GLY A CA 1
ATOM 2195 C C . GLY A 1 280 ? -9.077 -11.431 -3.369 1.00 94.38 280 GLY A C 1
ATOM 2196 O O . GLY A 1 280 ? -10.297 -11.271 -3.376 1.00 94.38 280 GLY A O 1
ATOM 2197 N N . GLY A 1 281 ? -8.479 -12.248 -2.497 1.00 92.50 281 GLY A N 1
ATOM 2198 C CA . GLY A 1 281 ? -9.212 -13.069 -1.536 1.00 92.50 281 GLY A CA 1
ATOM 2199 C C . GLY A 1 281 ? -8.397 -13.471 -0.305 1.00 92.50 281 GLY A C 1
ATOM 2200 O O . GLY A 1 281 ? -7.212 -13.167 -0.215 1.00 92.50 281 GLY A O 1
ATOM 2201 N N . PRO A 1 282 ? -9.033 -14.064 0.721 1.00 92.88 282 PRO A N 1
ATOM 2202 C CA . PRO A 1 282 ? -8.405 -14.266 2.025 1.00 92.88 282 PRO A CA 1
ATOM 2203 C C . PRO A 1 282 ? -7.219 -15.246 1.961 1.00 92.88 282 PRO A C 1
ATOM 2205 O O . PRO A 1 282 ? -7.231 -16.174 1.150 1.00 92.88 282 PRO A O 1
ATOM 2208 N N . PRO A 1 283 ? -6.217 -15.130 2.857 1.00 94.50 283 PRO A N 1
ATOM 2209 C CA . PRO A 1 283 ? -5.168 -16.139 2.969 1.00 94.50 283 PRO A CA 1
ATOM 2210 C C . PRO A 1 283 ? -5.776 -17.534 3.173 1.00 94.50 283 PRO A C 1
ATOM 2212 O O . PRO A 1 283 ? -6.722 -17.693 3.952 1.00 94.50 283 PRO A O 1
ATOM 2215 N N . PHE A 1 284 ? -5.228 -18.539 2.483 1.00 93.81 284 PHE A N 1
ATOM 2216 C CA . PHE A 1 284 ? -5.776 -19.903 2.418 1.00 93.81 284 PHE A CA 1
ATOM 2217 C C . PHE A 1 284 ? -7.199 -19.987 1.839 1.00 93.81 284 PHE A C 1
ATOM 2219 O O . PHE A 1 284 ? -8.017 -20.764 2.332 1.00 93.81 284 PHE A O 1
ATOM 2226 N N . GLN A 1 285 ? -7.522 -19.169 0.835 1.00 90.56 285 GLN A N 1
ATOM 2227 C CA . GLN A 1 285 ? -8.855 -19.110 0.221 1.00 90.56 285 GLN A CA 1
ATOM 2228 C C . GLN A 1 285 ? -9.430 -20.489 -0.139 1.00 90.56 285 GLN A C 1
ATOM 2230 O O . GLN A 1 285 ? -10.602 -20.747 0.114 1.00 90.56 285 GLN A O 1
ATOM 2235 N N . GLU A 1 286 ? -8.595 -21.386 -0.661 1.00 89.31 286 GLU A N 1
ATOM 2236 C CA . GLU A 1 286 ? -9.005 -22.722 -1.115 1.00 89.31 286 GLU A CA 1
ATOM 2237 C C . GLU A 1 286 ? -9.278 -23.712 0.036 1.00 89.31 286 GLU A C 1
ATOM 2239 O O . GLU A 1 286 ? -9.695 -24.849 -0.183 1.00 89.31 286 GLU A O 1
ATOM 2244 N N . MET A 1 287 ? -9.045 -23.303 1.287 1.00 91.25 287 MET A N 1
ATOM 2245 C CA . MET A 1 287 ? -9.206 -24.142 2.472 1.00 91.25 287 MET A CA 1
ATOM 2246 C C . MET A 1 287 ? -10.438 -23.755 3.294 1.00 91.25 287 MET A C 1
ATOM 2248 O O . MET A 1 287 ? -10.714 -22.580 3.551 1.00 91.25 287 MET A O 1
ATOM 2252 N N . GLN A 1 288 ? -11.118 -24.780 3.810 1.00 87.50 288 GLN A N 1
ATOM 2253 C CA . GLN A 1 288 ? -12.189 -24.640 4.798 1.00 87.50 288 GLN A CA 1
ATOM 2254 C C . GLN A 1 288 ? -11.646 -24.110 6.135 1.00 87.50 288 GLN A C 1
ATOM 2256 O O . GLN A 1 288 ? -10.533 -24.456 6.532 1.00 87.50 288 GLN A O 1
ATOM 2261 N N . ASP A 1 289 ? -12.445 -23.330 6.868 1.00 84.56 289 ASP A N 1
ATOM 2262 C CA . ASP A 1 289 ? -11.996 -22.605 8.071 1.00 84.56 289 ASP A CA 1
ATOM 2263 C C . ASP A 1 289 ? -11.327 -23.495 9.131 1.00 84.56 289 ASP A C 1
ATOM 2265 O O . ASP A 1 289 ? -10.248 -23.172 9.626 1.00 84.56 289 ASP A O 1
ATOM 2269 N N . TRP A 1 290 ? -11.898 -24.662 9.442 1.00 82.69 290 TRP A N 1
ATOM 2270 C CA . TRP A 1 290 ? -11.312 -25.587 10.424 1.00 82.69 290 TRP A CA 1
ATOM 2271 C C . TRP A 1 290 ? -9.944 -26.144 9.979 1.00 82.69 290 TRP A C 1
ATOM 2273 O O . TRP A 1 290 ? -9.047 -26.374 10.800 1.00 82.69 290 TRP A O 1
ATOM 2283 N N . ALA A 1 291 ? -9.766 -26.354 8.670 1.00 89.38 291 ALA A N 1
ATOM 2284 C CA . ALA A 1 291 ? -8.518 -26.845 8.099 1.00 89.38 291 ALA A CA 1
ATOM 2285 C C . ALA A 1 291 ? -7.445 -25.753 8.147 1.00 89.38 291 ALA A C 1
ATOM 2287 O O . ALA A 1 291 ? -6.283 -26.045 8.432 1.00 89.38 291 ALA A O 1
ATOM 2288 N N . VAL A 1 292 ? -7.844 -24.494 7.952 1.00 90.12 292 VAL A N 1
ATOM 2289 C CA . VAL A 1 292 ? -6.958 -23.337 8.111 1.00 90.12 292 VAL A CA 1
ATOM 2290 C C . VAL A 1 292 ? -6.465 -23.212 9.538 1.00 90.12 292 VAL A C 1
ATOM 2292 O O . VAL A 1 292 ? -5.262 -23.075 9.737 1.00 90.12 292 VAL A O 1
ATOM 2295 N N . VAL A 1 293 ? -7.352 -23.325 10.531 1.00 87.31 293 VAL A N 1
ATOM 2296 C CA . VAL A 1 293 ? -6.942 -23.299 11.945 1.00 87.31 293 VAL A CA 1
ATOM 2297 C C . VAL A 1 293 ? -5.872 -24.350 12.215 1.00 87.31 293 VAL A C 1
ATOM 2299 O O . VAL A 1 293 ? -4.827 -24.049 12.790 1.00 87.31 293 VAL A O 1
ATOM 2302 N N . THR A 1 294 ? -6.085 -25.569 11.721 1.00 89.00 294 THR A N 1
ATOM 2303 C CA . THR A 1 294 ? -5.115 -26.659 11.867 1.00 89.00 294 THR A CA 1
ATOM 2304 C C . THR A 1 294 ? -3.786 -26.351 11.165 1.00 89.00 294 THR A C 1
ATOM 2306 O O . THR A 1 294 ? -2.721 -26.625 11.719 1.00 89.00 294 THR A O 1
ATOM 2309 N N . ALA A 1 295 ? -3.820 -25.785 9.958 1.00 92.31 295 ALA A N 1
ATOM 2310 C CA . ALA A 1 295 ? -2.621 -25.448 9.192 1.00 92.31 295 ALA A CA 1
ATOM 2311 C C . ALA A 1 295 ? -1.807 -24.321 9.846 1.00 92.31 295 ALA A C 1
ATOM 2313 O O . ALA A 1 295 ? -0.586 -24.443 9.978 1.00 92.31 295 ALA A O 1
ATOM 2314 N N . VAL A 1 296 ? -2.475 -23.263 10.309 1.00 91.50 296 VAL A N 1
ATOM 2315 C CA . VAL A 1 296 ? -1.843 -22.124 10.988 1.00 91.50 296 VAL A CA 1
ATOM 2316 C C . VAL A 1 296 ? -1.242 -22.554 12.324 1.00 91.50 296 VAL A C 1
ATOM 2318 O O . VAL A 1 296 ? -0.089 -22.228 12.591 1.00 91.50 296 VAL A O 1
ATOM 2321 N N . LEU A 1 297 ? -1.939 -23.377 13.117 1.00 88.56 297 LEU A N 1
ATOM 2322 C CA . LEU A 1 297 ? -1.386 -23.945 14.359 1.00 88.56 297 LEU A CA 1
ATOM 2323 C C . LEU A 1 297 ? -0.117 -24.778 14.119 1.00 88.56 297 LEU A C 1
ATOM 2325 O O . LEU A 1 297 ? 0.774 -24.831 14.967 1.00 88.56 297 LEU A O 1
ATOM 2329 N N . ARG A 1 298 ? -0.003 -25.406 12.944 1.00 90.81 298 ARG A N 1
ATOM 2330 C CA . ARG A 1 298 ? 1.198 -26.139 12.514 1.00 90.81 298 ARG A CA 1
ATOM 2331 C C . ARG A 1 298 ? 2.305 -25.235 11.959 1.00 90.81 298 ARG A C 1
ATOM 2333 O O . ARG A 1 298 ? 3.366 -25.749 11.627 1.00 90.81 298 ARG A O 1
ATOM 2340 N N . GLY A 1 299 ? 2.108 -23.918 11.902 1.00 91.00 299 GLY A N 1
ATOM 2341 C CA . GLY A 1 299 ? 3.081 -22.961 11.363 1.00 91.00 299 GLY A CA 1
ATOM 2342 C C . GLY A 1 299 ? 3.101 -22.895 9.832 1.00 91.00 299 GLY A C 1
ATOM 2343 O O . GLY A 1 299 ? 4.142 -22.620 9.243 1.00 91.00 299 GLY A O 1
ATOM 2344 N N . SER A 1 300 ? 1.984 -23.204 9.166 1.00 94.06 300 SER A N 1
ATOM 2345 C CA . SER A 1 300 ? 1.918 -23.198 7.696 1.00 94.06 300 SER A CA 1
ATOM 2346 C C . SER A 1 300 ? 1.644 -21.795 7.143 1.00 94.06 300 SER A C 1
ATOM 2348 O O . SER A 1 300 ? 0.856 -21.031 7.705 1.00 94.06 300 SER A O 1
ATOM 2350 N N . ASN A 1 301 ? 2.246 -21.478 5.995 1.00 95.19 301 ASN A N 1
ATOM 2351 C CA . ASN A 1 301 ? 1.962 -20.278 5.199 1.00 95.19 301 ASN A CA 1
ATOM 2352 C C . ASN A 1 301 ? 1.081 -20.616 3.980 1.00 95.19 301 ASN A C 1
ATOM 2354 O O . ASN A 1 301 ? 0.988 -21.794 3.634 1.00 95.19 301 ASN A O 1
ATOM 2358 N N . PRO A 1 302 ? 0.402 -19.635 3.348 1.00 94.50 302 PRO A N 1
ATOM 2359 C CA . PRO A 1 302 ? -0.370 -19.874 2.137 1.00 94.50 302 PRO A CA 1
ATOM 2360 C C . PRO A 1 302 ? 0.561 -20.307 1.010 1.00 94.50 302 PRO A C 1
ATOM 2362 O O . PRO A 1 302 ? 1.729 -19.918 0.969 1.00 94.50 302 PRO A O 1
ATOM 2365 N N . GLU A 1 303 ? 0.026 -21.080 0.076 1.00 93.94 303 GLU A N 1
ATOM 2366 C CA . GLU A 1 303 ? 0.766 -21.452 -1.123 1.00 93.94 303 GLU A CA 1
ATOM 2367 C C . GLU A 1 303 ? 0.953 -20.244 -2.045 1.00 93.94 303 GLU A C 1
ATOM 2369 O O . GLU A 1 303 ? 0.137 -19.315 -2.066 1.00 93.94 303 GLU A O 1
ATOM 2374 N N . ARG A 1 304 ? 2.044 -20.255 -2.820 1.00 94.38 304 ARG A N 1
ATOM 2375 C CA . ARG A 1 304 ? 2.283 -19.223 -3.827 1.00 94.38 304 ARG A CA 1
ATOM 2376 C C . ARG A 1 304 ? 1.206 -19.337 -4.913 1.00 94.38 304 ARG A C 1
ATOM 2378 O O . ARG A 1 304 ? 1.108 -20.401 -5.523 1.00 94.38 304 ARG A O 1
ATOM 2385 N N . PRO A 1 305 ? 0.436 -18.276 -5.199 1.00 92.06 305 PRO A N 1
ATOM 2386 C CA . PRO A 1 305 ? -0.533 -18.298 -6.284 1.00 92.06 305 PRO A CA 1
ATOM 2387 C C . PRO A 1 305 ? 0.183 -18.413 -7.632 1.00 92.06 305 PRO A C 1
ATOM 2389 O O . PRO A 1 305 ? 1.232 -17.800 -7.851 1.00 92.06 305 PRO A O 1
ATOM 2392 N N . ILE A 1 306 ? -0.414 -19.185 -8.537 1.00 86.56 306 ILE A N 1
ATOM 2393 C CA . ILE A 1 306 ? 0.025 -19.299 -9.929 1.00 86.56 306 ILE A CA 1
ATOM 2394 C C . ILE A 1 306 ? -0.413 -18.023 -10.665 1.00 86.56 306 ILE A C 1
ATOM 2396 O O . ILE A 1 306 ? -1.524 -17.542 -10.453 1.00 86.56 306 ILE A O 1
ATOM 2400 N N . ASP A 1 307 ? 0.470 -17.458 -11.489 1.00 82.12 307 ASP A N 1
ATOM 2401 C CA . ASP A 1 307 ? 0.198 -16.303 -12.361 1.00 82.12 307 ASP A CA 1
ATOM 2402 C C . ASP A 1 307 ? -0.350 -15.041 -11.660 1.00 82.12 307 ASP A C 1
ATOM 2404 O O . ASP A 1 307 ? -1.141 -14.275 -12.214 1.00 82.12 307 ASP A O 1
ATOM 2408 N N . CYS A 1 308 ? 0.104 -14.760 -10.435 1.00 87.44 308 CYS A N 1
ATOM 2409 C CA . CYS A 1 308 ? -0.213 -13.497 -9.770 1.00 87.44 308 CYS A CA 1
ATOM 2410 C C . CYS A 1 308 ? 0.723 -12.375 -10.247 1.00 87.44 308 CYS A C 1
ATOM 2412 O O . CYS A 1 308 ? 1.882 -12.296 -9.838 1.00 87.44 308 CYS A O 1
ATOM 2414 N N . ARG A 1 309 ? 0.184 -11.460 -11.064 1.00 83.50 309 ARG A N 1
ATOM 2415 C CA . ARG A 1 309 ? 0.879 -10.276 -11.614 1.00 83.50 309 ARG A CA 1
ATOM 2416 C C . ARG A 1 309 ? 1.709 -9.498 -10.589 1.00 83.50 309 ARG A C 1
ATOM 2418 O O . ARG A 1 309 ? 2.747 -8.942 -10.930 1.00 83.50 309 ARG A O 1
ATOM 2425 N N . TRP A 1 310 ? 1.217 -9.412 -9.358 1.00 88.00 310 TRP A N 1
ATOM 2426 C CA . TRP A 1 310 ? 1.802 -8.594 -8.301 1.00 88.00 310 TRP A CA 1
ATOM 2427 C C . TRP A 1 310 ? 2.805 -9.357 -7.425 1.00 88.00 310 TRP A C 1
ATOM 2429 O O . TRP A 1 310 ? 3.278 -8.804 -6.437 1.00 88.00 310 TRP A O 1
ATOM 2439 N N . LEU A 1 311 ? 3.143 -10.612 -7.745 1.00 89.62 311 LEU A N 1
ATOM 2440 C CA . LEU A 1 311 ? 4.031 -11.465 -6.945 1.00 89.62 311 LEU A CA 1
ATOM 2441 C C . LEU A 1 311 ? 5.193 -12.035 -7.772 1.00 89.62 311 LEU A C 1
ATOM 2443 O O . LEU A 1 311 ? 5.219 -13.214 -8.140 1.00 89.62 311 LEU A O 1
ATOM 2447 N N . ASP A 1 312 ? 6.198 -11.190 -8.000 1.00 87.75 312 ASP A N 1
ATOM 2448 C CA . ASP A 1 312 ? 7.504 -11.626 -8.500 1.00 87.75 312 ASP A CA 1
ATOM 2449 C C . ASP A 1 312 ? 8.283 -12.454 -7.455 1.00 87.75 312 ASP A C 1
ATOM 2451 O O . ASP A 1 312 ? 7.905 -12.545 -6.283 1.00 87.75 312 ASP A O 1
ATOM 2455 N N . ASP A 1 313 ? 9.363 -13.105 -7.896 1.00 87.44 313 ASP A N 1
ATOM 2456 C CA . ASP A 1 313 ? 10.165 -14.009 -7.060 1.00 87.44 313 ASP A CA 1
ATOM 2457 C C . ASP A 1 313 ? 10.802 -13.308 -5.856 1.00 87.44 313 ASP A C 1
ATOM 2459 O O . ASP A 1 313 ? 10.870 -13.888 -4.768 1.00 87.44 313 ASP A O 1
ATOM 2463 N N . ASP A 1 314 ? 11.243 -12.061 -6.028 1.00 88.06 314 ASP A N 1
ATOM 2464 C CA . ASP A 1 314 ? 11.899 -11.300 -4.968 1.00 88.06 314 ASP A CA 1
ATOM 2465 C C . ASP A 1 314 ? 10.883 -10.887 -3.898 1.00 88.06 314 ASP A C 1
ATOM 2467 O O . ASP A 1 314 ? 11.141 -11.050 -2.703 1.00 88.06 314 ASP A O 1
ATOM 2471 N N . ARG A 1 315 ? 9.701 -10.412 -4.309 1.00 91.88 315 ARG A N 1
ATOM 2472 C CA . ARG A 1 315 ? 8.610 -10.081 -3.386 1.00 91.88 315 ARG A CA 1
ATOM 2473 C C . ARG A 1 315 ? 8.096 -11.323 -2.677 1.00 91.88 315 ARG A C 1
ATOM 2475 O O . ARG A 1 315 ? 7.919 -11.292 -1.464 1.00 91.88 315 ARG A O 1
ATOM 2482 N N . TRP A 1 316 ? 7.923 -12.438 -3.388 1.00 94.81 316 TRP A N 1
ATOM 2483 C CA . TRP A 1 316 ? 7.534 -13.702 -2.761 1.00 94.81 316 TRP A CA 1
ATOM 2484 C C . TRP A 1 316 ? 8.551 -14.146 -1.703 1.00 94.81 316 TRP A C 1
ATOM 2486 O O . TRP A 1 316 ? 8.177 -14.501 -0.584 1.00 94.81 316 TRP A O 1
ATOM 2496 N N . LYS A 1 317 ? 9.848 -14.063 -2.019 1.00 94.31 317 LYS A N 1
ATOM 2497 C CA . LYS A 1 317 ? 10.923 -14.358 -1.066 1.00 94.31 317 LYS A CA 1
ATOM 2498 C C . LYS A 1 317 ? 10.867 -13.442 0.160 1.00 94.31 317 LYS A C 1
ATOM 2500 O O . LYS A 1 317 ? 10.996 -13.943 1.277 1.00 94.31 317 LYS A O 1
ATOM 2505 N N . LEU A 1 318 ? 10.647 -12.140 -0.029 1.00 95.81 318 LEU A N 1
ATOM 2506 C CA . LEU A 1 318 ? 10.489 -11.183 1.070 1.00 95.81 318 LEU A CA 1
ATOM 2507 C C . LEU A 1 318 ? 9.277 -11.531 1.948 1.00 95.81 318 LEU A C 1
ATOM 2509 O O . LEU A 1 318 ? 9.403 -11.589 3.170 1.00 95.81 318 LEU A O 1
ATOM 2513 N N . MET A 1 319 ? 8.124 -11.835 1.348 1.00 97.19 319 MET A N 1
ATOM 2514 C CA . MET A 1 319 ? 6.922 -12.236 2.091 1.00 97.19 319 MET A CA 1
ATOM 2515 C C . MET A 1 319 ? 7.162 -13.496 2.927 1.00 97.19 319 MET A C 1
ATOM 2517 O O . MET A 1 319 ? 6.769 -13.544 4.089 1.00 97.19 319 MET A O 1
ATOM 2521 N N . MET A 1 320 ? 7.884 -14.482 2.390 1.00 97.19 320 MET A N 1
ATOM 2522 C CA . MET A 1 320 ? 8.263 -15.682 3.143 1.00 97.19 320 MET A CA 1
ATOM 2523 C C . MET A 1 320 ? 9.182 -15.378 4.336 1.00 97.19 320 MET A C 1
ATOM 2525 O O . MET A 1 320 ? 9.065 -16.034 5.369 1.00 97.19 320 MET A O 1
ATOM 2529 N N . GLN A 1 321 ? 10.068 -14.382 4.229 1.00 97.50 321 GLN A N 1
ATOM 2530 C CA . GLN A 1 321 ? 10.901 -13.927 5.352 1.00 97.50 321 GLN A CA 1
ATOM 2531 C C . GLN A 1 321 ? 10.071 -13.193 6.415 1.00 97.50 321 GLN A C 1
ATOM 2533 O O . GLN A 1 321 ? 10.252 -13.420 7.611 1.00 97.50 321 GLN A O 1
ATOM 2538 N N . LEU A 1 322 ? 9.128 -12.346 5.993 1.00 97.00 322 LEU A N 1
ATOM 2539 C CA . LEU A 1 322 ? 8.201 -11.637 6.883 1.00 97.00 322 LEU A CA 1
ATOM 2540 C C . LEU A 1 322 ? 7.213 -12.592 7.577 1.00 97.00 322 LEU A C 1
ATOM 2542 O O . LEU A 1 322 ? 6.775 -12.320 8.693 1.00 97.00 322 LEU A O 1
ATOM 2546 N N . TRP A 1 323 ? 6.926 -13.746 6.967 1.00 95.38 323 TRP A N 1
ATOM 2547 C CA . TRP A 1 323 ? 6.167 -14.850 7.565 1.00 95.38 323 TRP A CA 1
ATOM 2548 C C . TRP A 1 323 ? 7.017 -15.897 8.296 1.00 95.38 323 TRP A C 1
ATOM 2550 O O . TRP A 1 323 ? 6.575 -17.032 8.500 1.00 95.38 323 TRP A O 1
ATOM 2560 N N . SER A 1 324 ? 8.237 -15.541 8.699 1.00 95.38 324 SER A N 1
ATOM 2561 C CA . SER A 1 324 ? 9.087 -16.418 9.504 1.00 95.38 324 SER A CA 1
ATOM 2562 C C . SER A 1 324 ? 8.415 -16.802 10.831 1.00 95.38 324 SER A C 1
ATOM 2564 O O . SER A 1 324 ? 7.861 -15.953 11.541 1.00 95.38 324 SER A O 1
ATOM 2566 N N . ASP A 1 325 ? 8.530 -18.087 11.185 1.00 93.38 325 ASP A N 1
ATOM 2567 C CA . ASP A 1 325 ? 8.153 -18.629 12.498 1.00 93.38 325 ASP A CA 1
ATOM 2568 C C . ASP A 1 325 ? 8.991 -18.010 13.627 1.00 93.38 325 ASP A C 1
ATOM 2570 O O . ASP A 1 325 ? 8.501 -17.744 14.721 1.00 93.38 325 ASP A O 1
ATOM 2574 N N . VAL A 1 326 ? 10.256 -17.696 13.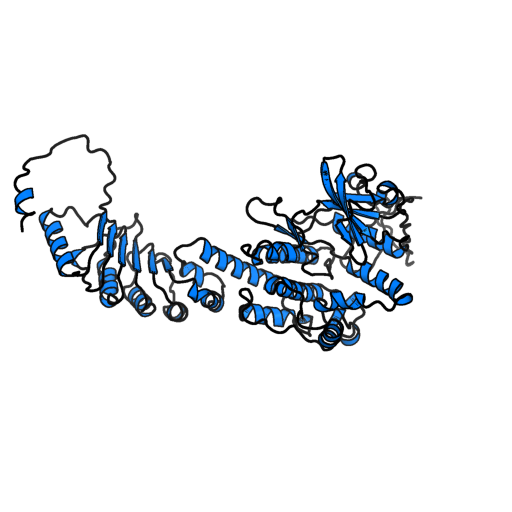331 1.00 93.75 326 VAL A N 1
ATOM 2575 C CA . VAL A 1 326 ? 11.138 -16.947 14.227 1.00 93.75 326 VAL A CA 1
ATOM 2576 C C . VAL A 1 326 ? 10.827 -15.461 14.070 1.00 93.75 326 VAL A C 1
ATOM 2578 O O . VAL A 1 326 ? 11.233 -14.844 13.080 1.00 93.75 326 VAL A O 1
ATOM 2581 N N . ARG A 1 327 ? 10.096 -14.890 15.034 1.00 93.31 327 ARG A N 1
ATOM 2582 C CA . ARG A 1 327 ? 9.613 -13.498 14.993 1.00 93.31 327 ARG A CA 1
ATOM 2583 C C . ARG A 1 327 ? 10.743 -12.469 14.905 1.00 93.31 327 ARG A C 1
ATOM 2585 O O . ARG A 1 327 ? 10.624 -11.517 14.144 1.00 93.31 327 ARG A O 1
ATOM 2592 N N . GLU A 1 328 ? 11.860 -12.697 15.594 1.00 93.00 328 GLU A N 1
ATOM 2593 C CA . GLU A 1 328 ? 13.020 -11.798 15.590 1.00 93.00 328 GLU A CA 1
ATOM 2594 C C . GLU A 1 328 ? 13.799 -11.829 14.267 1.00 93.00 328 GLU A C 1
ATOM 2596 O O . GLU A 1 328 ? 14.575 -10.919 13.993 1.00 93.00 328 GLU A O 1
ATOM 2601 N N . ALA A 1 329 ? 13.594 -12.862 13.442 1.00 94.12 329 ALA A N 1
ATOM 2602 C CA . ALA A 1 329 ? 14.216 -12.979 12.125 1.00 94.12 329 ALA A CA 1
ATOM 2603 C C . ALA A 1 329 ? 13.405 -12.291 11.015 1.00 94.12 329 ALA A C 1
ATOM 2605 O O . ALA A 1 329 ? 13.876 -12.209 9.879 1.00 94.12 329 ALA A O 1
ATOM 2606 N N . ARG A 1 330 ? 12.185 -11.821 11.316 1.00 96.75 330 ARG A N 1
ATOM 2607 C CA . ARG A 1 330 ? 11.351 -11.109 10.344 1.00 96.75 330 ARG A CA 1
ATOM 2608 C C . ARG A 1 330 ? 12.029 -9.780 9.980 1.00 96.75 330 ARG A C 1
ATOM 2610 O O . ARG A 1 330 ? 12.441 -9.053 10.887 1.00 96.75 330 ARG A O 1
ATOM 2617 N N . PRO A 1 331 ? 12.137 -9.436 8.684 1.00 95.81 331 PRO A N 1
ATOM 2618 C CA . PRO A 1 331 ? 12.592 -8.114 8.272 1.00 95.81 331 PRO A CA 1
ATOM 2619 C C . PRO A 1 331 ? 11.721 -6.999 8.867 1.00 95.81 331 PRO A C 1
ATOM 2621 O O . PRO A 1 331 ? 10.569 -7.223 9.247 1.00 95.81 331 PRO A O 1
ATOM 2624 N N . SER A 1 332 ? 12.266 -5.784 8.942 1.00 92.88 332 SER A N 1
ATOM 2625 C CA . SER A 1 332 ? 11.513 -4.625 9.420 1.00 92.88 332 SER A CA 1
ATOM 2626 C C . SER A 1 332 ? 10.440 -4.194 8.416 1.00 92.88 332 SER A C 1
ATOM 2628 O O . SER A 1 332 ? 10.479 -4.535 7.232 1.00 92.88 332 SER A O 1
ATOM 2630 N N . LEU A 1 333 ? 9.504 -3.368 8.886 1.00 93.88 333 LEU A N 1
ATOM 2631 C CA . LEU A 1 333 ? 8.496 -2.731 8.040 1.00 93.88 333 LEU A CA 1
ATOM 2632 C C . LEU A 1 333 ? 9.118 -1.906 6.892 1.00 93.88 333 LEU A C 1
ATOM 2634 O O . LEU A 1 333 ? 8.535 -1.821 5.813 1.00 93.88 333 LEU A O 1
ATOM 2638 N N . ASP A 1 334 ? 10.328 -1.368 7.082 1.00 94.94 334 ASP A N 1
ATOM 2639 C CA . ASP A 1 334 ? 11.059 -0.651 6.031 1.00 94.94 334 ASP A CA 1
ATOM 2640 C C . ASP A 1 334 ? 11.378 -1.533 4.818 1.00 94.94 334 ASP A C 1
ATOM 2642 O O . ASP A 1 334 ? 11.436 -1.018 3.705 1.00 94.94 334 ASP A O 1
ATOM 2646 N N . ALA A 1 335 ? 11.540 -2.849 4.994 1.00 94.81 335 ALA A N 1
ATOM 2647 C CA . ALA A 1 335 ? 11.757 -3.759 3.870 1.00 94.81 335 ALA A CA 1
ATOM 2648 C C . ALA A 1 335 ? 10.521 -3.824 2.953 1.00 94.81 335 ALA A C 1
ATOM 2650 O O . ALA A 1 335 ? 10.662 -3.828 1.731 1.00 94.81 335 ALA A O 1
ATOM 2651 N N . LEU A 1 336 ? 9.309 -3.809 3.529 1.00 94.69 336 LEU A N 1
ATOM 2652 C CA . LEU A 1 336 ? 8.062 -3.684 2.764 1.00 94.69 336 LEU A CA 1
ATOM 2653 C C . LEU A 1 336 ? 7.948 -2.310 2.099 1.00 94.69 336 LEU A C 1
ATOM 2655 O O . LEU A 1 336 ? 7.527 -2.227 0.948 1.00 94.69 336 LEU A O 1
ATOM 2659 N N . ARG A 1 337 ? 8.338 -1.237 2.799 1.00 96.12 337 ARG A N 1
ATOM 2660 C CA . ARG A 1 337 ? 8.346 0.115 2.224 1.00 96.12 337 ARG A CA 1
ATOM 2661 C C . ARG A 1 337 ? 9.236 0.177 0.980 1.00 96.12 337 ARG A C 1
ATOM 2663 O O . ARG A 1 337 ? 8.755 0.560 -0.080 1.00 96.12 337 ARG A O 1
ATOM 2670 N N . GLN A 1 338 ? 10.491 -0.256 1.102 1.00 92.94 338 GLN A N 1
ATOM 2671 C CA . GLN A 1 338 ? 11.464 -0.259 0.006 1.00 92.94 338 GLN A CA 1
ATOM 2672 C C . GLN A 1 338 ? 10.987 -1.120 -1.167 1.00 92.94 338 GLN A C 1
ATOM 2674 O O . GLN A 1 338 ? 11.100 -0.704 -2.319 1.00 92.94 338 GLN A O 1
ATOM 2679 N N . ASP A 1 339 ? 10.403 -2.292 -0.889 1.00 92.56 339 ASP A N 1
ATOM 2680 C CA . ASP A 1 339 ? 9.809 -3.141 -1.923 1.00 92.56 339 ASP A CA 1
ATOM 2681 C C . ASP A 1 339 ? 8.749 -2.399 -2.746 1.00 92.56 339 ASP A C 1
ATOM 2683 O O . ASP A 1 339 ? 8.789 -2.405 -3.982 1.00 92.56 339 ASP A O 1
ATOM 2687 N N . LEU A 1 340 ? 7.810 -1.747 -2.058 1.00 94.56 340 LEU A N 1
ATOM 2688 C CA . LEU A 1 340 ? 6.707 -1.027 -2.681 1.00 94.56 340 LEU A CA 1
ATOM 2689 C C . LEU A 1 340 ? 7.191 0.219 -3.419 1.00 94.56 340 LEU A C 1
ATOM 2691 O O . LEU A 1 340 ? 6.787 0.423 -4.559 1.00 94.56 340 LEU A O 1
ATOM 2695 N N . GLU A 1 341 ? 8.077 1.016 -2.823 1.00 92.38 341 GLU A N 1
ATOM 2696 C CA . GLU A 1 341 ? 8.654 2.215 -3.445 1.00 92.38 341 GLU A CA 1
ATOM 2697 C C . GLU A 1 341 ? 9.375 1.874 -4.751 1.00 92.38 341 GLU A C 1
ATOM 2699 O O . GLU A 1 341 ? 9.112 2.501 -5.779 1.00 92.38 341 GLU A O 1
ATOM 2704 N N . GLN A 1 342 ? 10.211 0.830 -4.745 1.00 86.75 342 GLN A N 1
ATOM 2705 C CA . GLN A 1 342 ? 10.869 0.345 -5.958 1.00 86.75 342 GLN A CA 1
ATOM 2706 C C . GLN A 1 342 ? 9.847 -0.090 -7.012 1.00 86.75 342 GLN A C 1
ATOM 2708 O O . GLN A 1 342 ? 9.963 0.269 -8.181 1.00 86.75 342 GLN A O 1
ATOM 2713 N N . SER A 1 343 ? 8.820 -0.837 -6.610 1.00 88.12 343 SER A N 1
ATOM 2714 C CA . SER A 1 343 ? 7.808 -1.358 -7.535 1.00 88.12 343 SER A CA 1
ATOM 2715 C C . SER A 1 343 ? 6.958 -0.240 -8.150 1.00 88.12 343 SER A C 1
ATOM 2717 O O . SER A 1 343 ? 6.723 -0.236 -9.357 1.00 88.12 343 SER A O 1
ATOM 2719 N N . ILE A 1 344 ? 6.547 0.740 -7.341 1.00 90.19 344 ILE A N 1
ATOM 2720 C CA . ILE A 1 344 ? 5.811 1.935 -7.778 1.00 90.19 344 ILE A CA 1
ATOM 2721 C C . ILE A 1 344 ? 6.669 2.761 -8.732 1.00 90.19 344 ILE A C 1
ATOM 2723 O O . ILE A 1 344 ? 6.179 3.216 -9.764 1.00 90.19 344 ILE A O 1
ATOM 2727 N N . TRP A 1 345 ? 7.949 2.939 -8.413 1.00 85.50 345 TRP A N 1
ATOM 2728 C CA . TRP A 1 345 ? 8.875 3.650 -9.282 1.00 85.50 345 TRP A CA 1
ATOM 2729 C C . TRP A 1 345 ? 9.001 2.966 -10.649 1.00 85.50 345 TRP A C 1
ATOM 2731 O O . TRP A 1 345 ? 8.841 3.639 -11.666 1.00 85.50 345 TRP A O 1
ATOM 2741 N N . ILE A 1 346 ? 9.167 1.635 -10.689 1.00 81.31 346 ILE A N 1
ATOM 2742 C CA . ILE A 1 346 ? 9.188 0.869 -11.948 1.00 81.31 346 ILE A CA 1
ATOM 2743 C C . ILE A 1 346 ? 7.871 1.077 -12.708 1.00 81.31 346 ILE A C 1
ATOM 2745 O O . ILE A 1 346 ? 7.891 1.371 -13.902 1.00 81.31 346 ILE A O 1
ATOM 2749 N N . GLU A 1 347 ? 6.715 0.955 -12.044 1.00 83.50 347 GLU A N 1
ATOM 2750 C CA . GLU A 1 347 ? 5.420 1.165 -12.701 1.00 83.50 347 GLU A CA 1
ATOM 2751 C C . GLU A 1 347 ? 5.289 2.563 -13.304 1.00 83.50 347 GLU A C 1
ATOM 2753 O O . GLU A 1 347 ? 4.776 2.686 -14.416 1.00 83.50 347 GLU A O 1
ATOM 2758 N N . ASN A 1 348 ? 5.750 3.592 -12.594 1.00 83.69 348 ASN A N 1
ATOM 2759 C CA . ASN A 1 348 ? 5.691 4.972 -13.054 1.00 83.69 348 ASN A CA 1
ATOM 2760 C C . ASN A 1 348 ? 6.599 5.188 -14.260 1.00 83.69 348 ASN A C 1
ATOM 2762 O O . ASN A 1 348 ? 6.102 5.655 -15.279 1.00 83.69 348 ASN A O 1
ATOM 2766 N N . VAL A 1 349 ? 7.864 4.758 -14.196 1.00 78.12 349 VAL A N 1
ATOM 2767 C CA . VAL A 1 349 ? 8.811 4.832 -15.325 1.00 78.12 349 VAL A CA 1
ATOM 2768 C C . VAL A 1 349 ? 8.231 4.154 -16.570 1.00 78.12 349 VAL A C 1
ATOM 2770 O O . VAL A 1 349 ? 8.263 4.722 -17.659 1.00 78.12 349 VAL A O 1
ATOM 2773 N N . LEU A 1 350 ? 7.629 2.973 -16.408 1.00 79.44 350 LEU A N 1
ATOM 2774 C CA . LEU A 1 350 ? 7.014 2.224 -17.509 1.00 79.44 350 LEU A CA 1
ATOM 2775 C C . LEU A 1 350 ? 5.692 2.821 -18.020 1.00 79.44 350 LEU A C 1
ATOM 2777 O O . LEU A 1 350 ? 5.229 2.425 -19.087 1.00 79.44 350 LEU A O 1
ATOM 2781 N N . ARG A 1 351 ? 5.029 3.693 -17.252 1.00 79.75 351 ARG A N 1
ATOM 2782 C CA . ARG A 1 351 ? 3.776 4.360 -17.652 1.00 79.75 351 ARG A CA 1
ATOM 2783 C C . ARG A 1 351 ? 4.025 5.723 -18.283 1.00 79.75 351 ARG A C 1
ATOM 2785 O O . ARG A 1 351 ? 3.332 6.074 -19.232 1.00 79.75 351 ARG A O 1
ATOM 2792 N N . SER A 1 352 ? 4.950 6.504 -17.730 1.00 70.75 352 SER A N 1
ATOM 2793 C CA . SER A 1 352 ? 5.201 7.883 -18.149 1.00 70.75 352 SER A CA 1
ATOM 2794 C C . SER A 1 352 ? 6.073 7.967 -19.393 1.00 70.75 352 SER A C 1
ATOM 2796 O O . SER A 1 352 ? 5.960 8.933 -20.147 1.00 70.75 352 SER A O 1
ATOM 2798 N N . ASN A 1 353 ? 6.926 6.967 -19.625 1.00 64.38 353 ASN A N 1
ATOM 2799 C CA . ASN A 1 353 ? 7.936 7.063 -20.660 1.00 64.38 353 ASN A CA 1
ATOM 2800 C C . ASN A 1 353 ? 7.622 6.167 -21.856 1.00 64.38 353 ASN A C 1
ATOM 2802 O O . ASN A 1 353 ? 7.375 4.971 -21.730 1.00 64.38 353 ASN A O 1
ATOM 2806 N N . THR A 1 354 ? 7.715 6.757 -23.046 1.00 70.56 354 THR A N 1
ATOM 2807 C CA . THR A 1 354 ? 7.778 5.998 -24.304 1.00 70.56 354 THR A CA 1
ATOM 2808 C C . THR A 1 354 ? 9.152 5.355 -24.519 1.00 70.56 354 THR A C 1
ATOM 2810 O O . THR A 1 354 ? 9.271 4.451 -25.341 1.00 70.56 354 THR A O 1
ATOM 2813 N N . LEU A 1 355 ? 10.176 5.824 -23.794 1.00 78.94 355 LEU A N 1
ATOM 2814 C CA . LEU A 1 355 ? 11.552 5.331 -23.792 1.00 78.94 355 LEU A CA 1
ATOM 2815 C C . LEU A 1 355 ? 12.036 5.178 -22.349 1.00 78.94 355 LEU A C 1
ATOM 2817 O O . LEU A 1 355 ? 12.032 6.136 -21.584 1.00 78.94 355 LEU A O 1
ATOM 2821 N N . VAL A 1 356 ? 12.449 3.981 -21.956 1.00 80.50 356 VAL A N 1
ATOM 2822 C CA . VAL A 1 356 ? 12.952 3.731 -20.602 1.00 80.50 356 VAL A CA 1
ATOM 2823 C C . VAL A 1 356 ? 14.430 4.123 -20.516 1.00 80.50 356 VAL A C 1
ATOM 2825 O O . VAL A 1 356 ? 15.257 3.516 -21.192 1.00 80.50 356 VAL A O 1
ATOM 2828 N N . ASP A 1 357 ? 14.770 5.113 -19.686 1.00 77.94 357 ASP A N 1
ATOM 2829 C CA . ASP A 1 357 ? 16.161 5.537 -19.460 1.00 77.94 357 ASP A CA 1
ATOM 2830 C C . ASP A 1 357 ? 16.950 4.450 -18.713 1.00 77.94 357 ASP A C 1
ATOM 2832 O O . ASP A 1 357 ? 16.714 4.169 -17.535 1.00 77.94 357 ASP A O 1
ATOM 2836 N N . LEU A 1 358 ? 17.909 3.835 -19.406 1.00 72.06 358 LEU A N 1
ATOM 2837 C CA . LEU A 1 358 ? 18.776 2.790 -18.860 1.00 72.06 358 LEU A CA 1
ATOM 2838 C C . LEU A 1 358 ? 19.684 3.310 -17.743 1.00 72.06 358 LEU A C 1
ATOM 2840 O O . LEU A 1 358 ? 19.952 2.585 -16.789 1.00 72.06 358 LEU A O 1
ATOM 2844 N N . GLY A 1 359 ? 20.128 4.564 -17.810 1.00 68.25 359 GLY A N 1
ATOM 2845 C CA . GLY A 1 359 ? 20.882 5.186 -16.726 1.00 68.25 359 GLY A CA 1
ATOM 2846 C C . GLY A 1 359 ? 20.027 5.333 -15.470 1.00 68.25 359 GLY A C 1
ATOM 2847 O O . GLY A 1 359 ? 20.528 5.218 -14.358 1.00 68.25 359 GLY A O 1
ATOM 2848 N N . VAL A 1 360 ? 18.723 5.560 -15.608 1.00 65.81 360 VAL A N 1
ATOM 2849 C CA . VAL A 1 360 ? 17.776 5.560 -14.479 1.00 65.81 360 VAL A CA 1
ATOM 2850 C C . VAL A 1 360 ? 17.553 4.136 -13.951 1.00 65.81 360 VAL A C 1
ATOM 2852 O O . VAL A 1 360 ? 17.574 3.942 -12.736 1.00 65.81 360 VAL A O 1
ATOM 2855 N N . LEU A 1 361 ? 17.444 3.134 -14.832 1.00 63.72 361 LEU A N 1
ATOM 2856 C CA . LEU A 1 361 ? 17.333 1.717 -14.451 1.00 63.72 361 LEU A CA 1
ATOM 2857 C C . LEU A 1 361 ? 18.544 1.188 -13.671 1.00 63.72 361 LEU A C 1
ATOM 2859 O O . LEU A 1 361 ? 18.365 0.373 -12.771 1.00 63.72 361 LEU A O 1
ATOM 2863 N N . LEU A 1 362 ? 19.750 1.634 -14.025 1.00 64.81 362 LEU A N 1
ATOM 2864 C CA . LEU A 1 362 ? 21.004 1.155 -13.437 1.00 64.81 362 LEU A CA 1
ATOM 2865 C C . LEU A 1 362 ? 21.467 1.974 -12.219 1.00 64.81 362 LEU A C 1
ATOM 2867 O O . LEU A 1 362 ? 22.244 1.467 -11.418 1.00 64.81 362 LEU A O 1
ATOM 2871 N N . ARG A 1 363 ? 21.018 3.234 -12.067 1.00 62.88 363 ARG A N 1
ATOM 2872 C CA . ARG A 1 363 ? 21.345 4.092 -10.904 1.00 62.88 363 ARG A CA 1
ATOM 2873 C C . ARG A 1 363 ? 20.451 3.857 -9.693 1.00 62.88 363 ARG A C 1
ATOM 2875 O O . ARG A 1 363 ? 20.859 4.171 -8.580 1.00 62.88 363 ARG A O 1
ATOM 2882 N N . GLY A 1 364 ? 19.219 3.396 -9.897 1.00 55.94 364 GLY A N 1
ATOM 2883 C CA . GLY A 1 364 ? 18.364 3.025 -8.778 1.00 55.94 364 GLY A CA 1
ATOM 2884 C C . GLY A 1 364 ? 18.882 1.729 -8.169 1.00 55.94 364 GLY A C 1
ATOM 2885 O O . GLY A 1 364 ? 19.190 0.807 -8.914 1.00 55.94 364 GLY A O 1
ATOM 2886 N N . ASP A 1 365 ? 18.889 1.599 -6.843 1.00 57.75 365 ASP A N 1
ATOM 2887 C CA . ASP A 1 365 ? 19.094 0.328 -6.114 1.00 57.75 365 ASP A CA 1
ATOM 2888 C C . ASP A 1 365 ? 18.014 -0.746 -6.433 1.00 57.75 365 ASP A C 1
ATOM 2890 O O . ASP A 1 365 ? 17.709 -1.641 -5.641 1.00 57.75 365 ASP A O 1
ATOM 2894 N N . VAL A 1 366 ? 17.365 -0.639 -7.591 1.00 62.41 366 VAL A N 1
ATOM 2895 C CA . VAL A 1 366 ? 16.390 -1.564 -8.129 1.00 62.41 366 VAL A CA 1
ATOM 2896 C C . VAL A 1 366 ? 17.142 -2.786 -8.627 1.00 62.41 366 VAL A C 1
ATOM 2898 O O . VAL A 1 366 ? 17.913 -2.734 -9.582 1.00 62.41 366 VAL A O 1
ATOM 2901 N N . LEU A 1 367 ? 16.877 -3.925 -7.989 1.00 67.44 367 LEU A N 1
ATOM 2902 C CA . LEU A 1 367 ? 17.411 -5.210 -8.419 1.00 67.44 367 LEU A CA 1
ATOM 2903 C C . LEU A 1 367 ? 17.080 -5.427 -9.896 1.00 67.44 367 LEU A C 1
ATOM 2905 O O . LEU A 1 367 ? 15.912 -5.532 -10.269 1.00 67.44 367 LEU A O 1
ATOM 2909 N N . ALA A 1 368 ? 18.106 -5.553 -10.733 1.00 69.62 368 ALA A N 1
ATOM 2910 C CA . ALA A 1 368 ? 17.944 -5.685 -12.176 1.00 69.62 368 ALA A CA 1
ATOM 2911 C C . ALA A 1 368 ? 17.036 -6.878 -12.573 1.00 69.62 368 ALA A C 1
ATOM 2913 O O . ALA A 1 368 ? 16.316 -6.822 -13.566 1.00 69.62 368 ALA A O 1
ATOM 2914 N N . ARG A 1 369 ? 16.935 -7.910 -11.720 1.00 74.12 369 ARG A N 1
ATOM 2915 C CA . ARG A 1 369 ? 15.954 -9.008 -11.840 1.00 74.12 369 ARG A CA 1
ATOM 2916 C C . ARG A 1 369 ? 14.492 -8.541 -11.858 1.00 74.12 369 ARG A C 1
ATOM 2918 O O . ARG A 1 369 ? 13.695 -9.089 -12.618 1.00 74.12 369 ARG A O 1
ATOM 2925 N N . ARG A 1 370 ? 14.129 -7.519 -11.077 1.00 74.62 370 ARG A N 1
ATOM 2926 C CA . ARG A 1 370 ? 12.768 -6.952 -11.054 1.00 74.62 370 ARG A CA 1
ATOM 2927 C C . ARG A 1 370 ? 12.428 -6.249 -12.352 1.00 74.62 370 ARG A C 1
ATOM 2929 O O . ARG A 1 370 ? 11.314 -6.398 -12.844 1.00 74.62 370 ARG A O 1
ATOM 2936 N N . L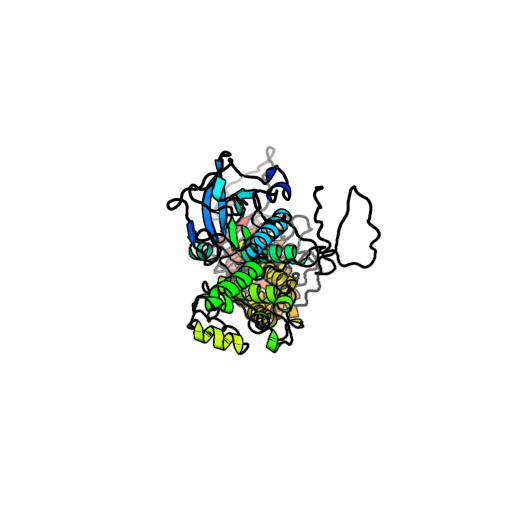EU A 1 371 ? 13.393 -5.555 -12.946 1.00 73.81 371 LEU A N 1
ATOM 2937 C CA . LEU A 1 371 ? 13.230 -4.965 -14.272 1.00 73.81 371 LEU A CA 1
ATOM 2938 C C . LEU A 1 371 ? 13.029 -6.049 -15.331 1.00 73.81 371 LEU A C 1
ATOM 2940 O O . LEU A 1 371 ? 12.096 -5.961 -16.126 1.00 73.81 371 LEU A O 1
ATOM 2944 N N . LEU A 1 372 ? 13.813 -7.130 -15.273 1.00 76.31 372 LEU A N 1
ATOM 2945 C CA . LEU A 1 372 ? 13.656 -8.278 -16.173 1.00 76.31 372 LEU A CA 1
ATOM 2946 C C . LEU A 1 372 ? 12.318 -9.017 -16.007 1.00 76.31 372 LEU A C 1
ATOM 2948 O O . LEU A 1 372 ? 11.844 -9.640 -16.960 1.00 76.31 372 LEU A O 1
ATOM 2952 N N . SER A 1 373 ? 11.663 -8.924 -14.844 1.00 76.88 373 SER A N 1
ATOM 2953 C CA . SER A 1 373 ? 10.282 -9.413 -14.681 1.00 76.88 373 SER A CA 1
ATOM 2954 C C . SER A 1 373 ? 9.284 -8.649 -15.563 1.00 76.88 373 SER A C 1
ATOM 2956 O O . SER A 1 373 ? 8.255 -9.196 -15.946 1.00 76.88 373 SER A O 1
ATOM 2958 N N . GLN A 1 374 ? 9.606 -7.403 -15.926 1.00 78.56 374 GLN A N 1
ATOM 2959 C CA . GLN A 1 374 ? 8.806 -6.535 -16.790 1.00 78.56 374 GLN A CA 1
ATOM 2960 C C . GLN A 1 374 ? 9.337 -6.485 -18.233 1.00 78.56 374 GLN A C 1
ATOM 2962 O O . GLN A 1 374 ? 8.936 -5.601 -18.987 1.00 78.56 374 GLN A O 1
ATOM 2967 N N . ARG A 1 375 ? 10.213 -7.416 -18.642 1.00 81.06 375 ARG A N 1
ATOM 2968 C CA . ARG A 1 375 ? 10.893 -7.398 -19.954 1.00 81.06 375 ARG A CA 1
ATOM 2969 C C . ARG A 1 375 ? 9.964 -7.222 -21.156 1.00 81.06 375 ARG A C 1
ATOM 2971 O O . ARG A 1 375 ? 10.317 -6.527 -22.095 1.00 81.06 375 ARG A O 1
ATOM 2978 N N . GLU A 1 376 ? 8.753 -7.777 -21.109 1.00 82.25 376 GLU A N 1
ATOM 2979 C CA . GLU A 1 376 ? 7.770 -7.662 -22.200 1.00 82.25 376 GLU A CA 1
ATOM 2980 C C . GLU A 1 376 ? 7.246 -6.231 -22.390 1.00 82.25 376 GLU A C 1
ATOM 2982 O O . GLU A 1 376 ? 6.765 -5.871 -23.463 1.00 82.25 376 GLU A O 1
ATOM 2987 N N . ARG A 1 377 ? 7.348 -5.398 -21.350 1.00 81.00 377 ARG A N 1
ATOM 2988 C CA . ARG A 1 377 ? 6.947 -3.986 -21.366 1.00 81.00 377 ARG A CA 1
ATOM 2989 C C . ARG A 1 377 ? 8.104 -3.054 -21.725 1.00 81.00 377 ARG A C 1
ATOM 2991 O O . ARG A 1 377 ? 7.858 -1.883 -21.995 1.00 81.00 377 ARG A O 1
ATOM 2998 N N . ILE A 1 378 ? 9.341 -3.551 -21.715 1.00 83.25 378 ILE A N 1
ATOM 2999 C CA . ILE A 1 378 ? 10.551 -2.775 -21.996 1.00 83.25 378 ILE A CA 1
ATOM 3000 C C . ILE A 1 378 ? 11.042 -3.153 -23.392 1.00 83.25 378 ILE A C 1
ATOM 3002 O O . ILE A 1 378 ? 11.855 -4.056 -23.558 1.00 83.25 378 ILE A O 1
ATOM 3006 N N . ASN A 1 379 ? 10.535 -2.457 -24.407 1.00 85.19 379 ASN A N 1
ATOM 3007 C CA . ASN A 1 379 ? 10.952 -2.643 -25.803 1.00 85.19 379 ASN A CA 1
ATOM 3008 C C . ASN A 1 379 ? 11.569 -1.379 -26.423 1.00 85.19 379 ASN A C 1
ATOM 3010 O O . ASN A 1 379 ? 12.044 -1.412 -27.560 1.00 85.19 379 ASN A O 1
ATOM 3014 N N . ALA A 1 380 ? 11.564 -0.271 -25.685 1.00 86.75 380 ALA A N 1
ATOM 3015 C CA . ALA A 1 380 ? 12.028 1.027 -26.127 1.00 86.75 380 ALA A CA 1
ATOM 3016 C C . ALA A 1 380 ? 12.833 1.669 -24.996 1.00 86.75 380 ALA A C 1
ATOM 3018 O O . ALA A 1 380 ? 12.303 1.880 -23.904 1.00 86.75 380 ALA A O 1
ATOM 3019 N N . VAL A 1 381 ? 14.108 1.950 -25.242 1.00 85.62 381 VAL A N 1
ATOM 3020 C CA . VAL A 1 381 ? 15.043 2.436 -24.218 1.00 85.62 381 VAL A CA 1
ATOM 3021 C C . VAL A 1 381 ? 15.782 3.680 -24.681 1.00 85.62 381 VAL A C 1
ATOM 3023 O O . VAL A 1 381 ? 16.005 3.872 -25.879 1.00 85.62 381 VAL A O 1
ATOM 3026 N N . GLU A 1 382 ? 16.170 4.519 -23.729 1.00 84.81 382 GLU A N 1
ATOM 3027 C CA . GLU A 1 382 ? 17.086 5.630 -23.962 1.00 84.81 382 GLU A CA 1
ATOM 3028 C C . GLU A 1 382 ? 18.354 5.514 -23.118 1.00 84.81 382 GLU A C 1
ATOM 3030 O O . GLU A 1 382 ? 18.364 4.896 -22.052 1.00 84.81 382 GLU A O 1
ATOM 3035 N N . PHE A 1 383 ? 19.440 6.089 -23.624 1.00 78.50 383 PHE A N 1
ATOM 3036 C CA . PHE A 1 383 ? 20.739 6.100 -22.972 1.00 78.50 383 PHE A CA 1
ATOM 3037 C C . PHE A 1 383 ? 21.385 7.482 -23.074 1.00 78.50 383 PHE A C 1
ATOM 3039 O O . PHE A 1 383 ? 21.631 7.988 -24.175 1.00 78.50 383 PHE A O 1
ATOM 3046 N N . ASP A 1 384 ? 21.691 8.077 -21.920 1.00 75.00 384 ASP A N 1
ATOM 3047 C CA . ASP A 1 384 ? 22.334 9.387 -21.828 1.00 75.00 384 ASP A CA 1
ATOM 3048 C C . ASP A 1 384 ? 23.868 9.283 -21.847 1.00 75.00 384 ASP A C 1
ATOM 3050 O O . ASP A 1 384 ? 24.514 8.937 -20.851 1.00 75.00 384 ASP A O 1
ATOM 3054 N N . LEU A 1 385 ? 24.453 9.673 -22.981 1.00 71.12 385 LEU A N 1
ATOM 3055 C CA . LEU A 1 385 ? 25.894 9.660 -23.238 1.00 71.12 385 LEU A CA 1
ATOM 3056 C C . LEU A 1 385 ? 26.665 10.771 -22.506 1.00 71.12 385 LEU A C 1
ATOM 3058 O O . LEU A 1 385 ? 27.895 10.738 -22.489 1.00 71.12 385 LEU A O 1
ATOM 3062 N N . SER A 1 386 ? 25.992 11.756 -21.903 1.00 65.31 386 SER A N 1
ATOM 3063 C CA . SER A 1 386 ? 26.656 12.861 -21.195 1.00 65.31 386 SER A CA 1
ATOM 3064 C C . SER A 1 386 ? 27.075 12.529 -19.765 1.00 65.31 386 SER A C 1
ATOM 3066 O O . SER A 1 386 ? 27.837 13.282 -19.159 1.00 65.31 386 SER A O 1
ATOM 3068 N N . THR A 1 387 ? 26.579 11.423 -19.209 1.00 59.75 387 THR A N 1
ATOM 3069 C CA . THR A 1 387 ? 26.708 11.128 -17.776 1.00 59.75 387 THR A CA 1
ATOM 3070 C C . THR A 1 387 ? 28.126 10.748 -17.337 1.00 59.75 387 THR A C 1
ATOM 3072 O O . THR A 1 387 ? 28.386 10.720 -16.138 1.00 59.75 387 THR A O 1
ATOM 3075 N N . GLY A 1 388 ? 29.069 10.532 -18.265 1.00 50.97 388 GLY A N 1
ATOM 3076 C CA . GLY A 1 388 ? 30.506 10.393 -17.974 1.00 50.97 388 GLY A CA 1
ATOM 3077 C C . GLY A 1 388 ? 30.870 9.278 -16.986 1.00 50.97 388 GLY A C 1
ATOM 3078 O O . GLY A 1 388 ? 31.958 9.299 -16.418 1.00 50.97 388 GLY A O 1
ATOM 3079 N N . HIS A 1 389 ? 29.957 8.346 -16.719 1.00 53.84 389 HIS A N 1
ATOM 3080 C CA . HIS A 1 389 ? 30.197 7.222 -15.826 1.00 53.84 389 HIS A CA 1
ATOM 3081 C C . HIS A 1 389 ? 30.870 6.093 -16.611 1.00 53.84 389 HIS A C 1
ATOM 3083 O O . HIS A 1 389 ? 30.440 5.776 -17.721 1.00 53.84 389 HIS A O 1
ATOM 3089 N N . ASP A 1 390 ? 31.900 5.487 -16.012 1.00 51.81 390 ASP A N 1
ATOM 3090 C CA . ASP A 1 390 ? 32.445 4.180 -16.400 1.00 51.81 390 ASP A CA 1
ATOM 3091 C C . ASP A 1 390 ? 31.367 3.117 -16.128 1.00 51.81 390 ASP A C 1
ATOM 3093 O O . ASP A 1 390 ? 31.434 2.357 -15.164 1.00 51.81 390 ASP A O 1
ATOM 3097 N N . TRP A 1 391 ? 30.310 3.100 -16.936 1.00 56.75 391 TRP A N 1
ATOM 3098 C CA . TRP A 1 391 ? 29.403 1.966 -16.980 1.00 56.75 391 TRP A CA 1
ATOM 3099 C C . TRP A 1 391 ? 30.207 0.791 -17.512 1.00 56.75 391 TRP A C 1
ATOM 3101 O O . TRP A 1 391 ? 30.709 0.847 -18.638 1.00 56.75 391 TRP A O 1
ATOM 3111 N N . SER A 1 392 ? 30.357 -0.275 -16.729 1.00 57.22 392 SER A N 1
ATOM 3112 C CA . SER A 1 392 ? 30.954 -1.470 -17.304 1.00 57.22 392 SER A CA 1
ATOM 3113 C C . SER A 1 392 ? 29.968 -2.004 -18.344 1.00 57.22 392 SER A C 1
ATOM 3115 O O . SER A 1 392 ? 28.806 -2.275 -18.041 1.00 57.22 392 SER A O 1
ATOM 3117 N N . ILE A 1 393 ? 30.411 -2.163 -19.594 1.00 58.97 393 ILE A N 1
ATOM 3118 C CA . ILE A 1 393 ? 29.621 -2.838 -20.639 1.00 58.97 393 ILE A CA 1
ATOM 3119 C C . ILE A 1 393 ? 29.087 -4.187 -20.117 1.00 58.97 393 ILE A C 1
ATOM 3121 O O . ILE A 1 393 ? 27.995 -4.591 -20.491 1.00 58.97 393 ILE A O 1
ATOM 3125 N N . GLN A 1 394 ? 29.799 -4.825 -19.180 1.00 62.41 394 GLN A N 1
ATOM 3126 C CA . GLN A 1 394 ? 29.392 -6.049 -18.483 1.00 62.41 394 GLN A CA 1
ATOM 3127 C C . GLN A 1 394 ? 28.068 -5.922 -17.701 1.00 62.41 394 GLN A C 1
ATOM 3129 O O . GLN A 1 394 ? 27.266 -6.857 -17.704 1.00 62.41 394 GLN A O 1
ATOM 3134 N N . GLU A 1 395 ? 27.799 -4.790 -17.044 1.00 64.06 395 GLU A N 1
ATOM 3135 C CA . GLU A 1 395 ? 26.530 -4.560 -16.329 1.00 64.06 395 GLU A CA 1
ATOM 3136 C C . GLU A 1 395 ? 25.359 -4.369 -17.301 1.00 64.06 395 GLU A C 1
ATOM 3138 O O . GLU A 1 395 ? 24.262 -4.887 -17.075 1.00 64.06 395 GLU A O 1
ATOM 3143 N N . LEU A 1 396 ? 25.605 -3.676 -18.416 1.00 69.44 396 LEU A N 1
ATOM 3144 C CA . LEU A 1 396 ? 24.632 -3.502 -19.495 1.00 69.44 396 LEU A CA 1
ATOM 3145 C C . LEU A 1 396 ? 24.381 -4.809 -20.256 1.00 69.44 396 LEU A C 1
ATOM 3147 O O . LEU A 1 396 ? 23.241 -5.094 -20.610 1.00 69.44 396 LEU A O 1
ATOM 3151 N N . GLU A 1 397 ? 25.417 -5.618 -20.468 1.00 75.56 397 GLU A N 1
ATOM 3152 C CA . GLU A 1 397 ? 25.365 -6.901 -21.171 1.00 75.56 397 GLU A CA 1
ATOM 3153 C C . GLU A 1 397 ? 24.369 -7.860 -20.527 1.00 75.56 397 GLU A C 1
ATOM 3155 O O . GLU A 1 397 ? 23.518 -8.433 -21.216 1.00 75.56 397 GLU A O 1
ATOM 3160 N N . TRP A 1 398 ? 24.401 -7.986 -19.199 1.00 76.50 398 TRP A N 1
ATOM 3161 C CA . TRP A 1 398 ? 23.479 -8.873 -18.497 1.00 76.50 398 TRP A CA 1
ATOM 3162 C C . TRP A 1 398 ? 22.016 -8.428 -18.621 1.00 76.50 398 TRP A C 1
ATOM 3164 O O . TRP A 1 398 ? 21.139 -9.273 -18.776 1.00 76.50 398 TRP A O 1
ATOM 3174 N N . VAL A 1 399 ? 21.731 -7.122 -18.580 1.00 76.62 399 VAL A N 1
ATOM 3175 C CA . VAL A 1 399 ? 20.352 -6.614 -18.681 1.00 76.62 399 VAL A CA 1
ATOM 3176 C C . VAL A 1 399 ? 19.866 -6.622 -20.129 1.00 76.62 399 VAL A C 1
ATOM 3178 O O . VAL A 1 399 ? 18.814 -7.191 -20.417 1.00 76.62 399 VAL A O 1
ATOM 3181 N N . LEU A 1 400 ? 20.620 -6.017 -21.049 1.00 78.75 400 LEU A N 1
ATOM 3182 C CA . LEU A 1 400 ? 20.207 -5.834 -22.443 1.00 78.75 400 LEU A CA 1
ATOM 3183 C C . LEU A 1 400 ? 20.067 -7.161 -23.189 1.00 78.75 400 LEU A C 1
ATOM 3185 O O . LEU A 1 400 ? 19.109 -7.314 -23.941 1.00 78.75 400 LEU A O 1
ATOM 3189 N N . SER A 1 401 ? 20.929 -8.150 -22.918 1.00 81.44 401 SER A N 1
ATOM 3190 C CA . SER A 1 401 ? 20.824 -9.481 -23.544 1.00 81.44 401 SER A CA 1
ATOM 3191 C C . SER A 1 401 ? 19.533 -10.234 -23.197 1.00 81.44 401 SER A C 1
ATOM 3193 O O . SER A 1 401 ? 19.181 -11.199 -23.874 1.00 81.44 401 SER A O 1
ATOM 3195 N N . GLN A 1 402 ? 18.829 -9.819 -22.141 1.00 83.06 402 GLN A N 1
ATOM 3196 C CA . GLN A 1 402 ? 17.586 -10.436 -21.674 1.00 83.06 402 GLN A CA 1
ATOM 3197 C C . GLN A 1 402 ? 16.334 -9.642 -22.085 1.00 83.06 402 GLN A C 1
ATOM 3199 O O . GLN A 1 402 ? 15.213 -10.064 -21.783 1.00 83.06 402 GLN A O 1
ATOM 3204 N N . LEU A 1 403 ? 16.503 -8.493 -22.747 1.00 83.12 403 LEU A N 1
ATOM 3205 C CA . LEU A 1 403 ? 15.419 -7.617 -23.184 1.00 83.12 403 LEU A CA 1
ATOM 3206 C C . LEU A 1 403 ? 15.262 -7.667 -24.708 1.00 83.12 403 LEU A C 1
ATOM 3208 O O . LEU A 1 403 ? 16.232 -7.578 -25.456 1.00 83.12 403 LEU A O 1
ATOM 3212 N N . ASP A 1 404 ? 14.020 -7.744 -25.186 1.00 86.00 404 ASP A N 1
ATOM 3213 C CA . ASP A 1 404 ? 13.719 -7.682 -26.621 1.00 86.00 404 ASP A CA 1
ATOM 3214 C C . ASP A 1 404 ? 13.551 -6.225 -27.080 1.00 86.00 404 ASP A C 1
ATOM 3216 O O . ASP A 1 404 ? 12.453 -5.752 -27.388 1.00 86.00 404 ASP A O 1
ATOM 3220 N N . ILE A 1 405 ? 14.657 -5.480 -27.078 1.00 86.88 405 ILE A N 1
ATOM 3221 C CA . ILE A 1 405 ? 14.659 -4.062 -27.441 1.00 86.88 405 ILE A CA 1
ATOM 3222 C C . ILE A 1 405 ? 14.411 -3.892 -28.944 1.00 86.88 405 ILE A C 1
ATOM 3224 O O . ILE A 1 405 ? 15.186 -4.356 -29.779 1.00 86.88 405 ILE A O 1
ATOM 3228 N N . LYS A 1 406 ? 13.339 -3.174 -29.291 1.00 87.62 406 LYS A N 1
ATOM 3229 C CA . LYS A 1 406 ? 12.980 -2.800 -30.669 1.00 87.62 406 LYS A CA 1
ATOM 3230 C C . LYS A 1 406 ? 13.359 -1.363 -31.008 1.00 87.62 406 LYS A C 1
ATOM 3232 O O . LYS A 1 406 ? 13.613 -1.070 -32.178 1.00 87.62 406 LYS A O 1
ATOM 3237 N N . LYS A 1 407 ? 13.404 -0.475 -30.011 1.00 88.25 407 LYS A N 1
ATOM 3238 C CA . LYS A 1 407 ? 13.746 0.942 -30.166 1.00 88.25 407 LYS A CA 1
ATOM 3239 C C . LYS A 1 407 ? 14.839 1.364 -29.184 1.00 88.25 407 LYS A C 1
ATOM 3241 O O . LYS A 1 407 ? 14.715 1.126 -27.988 1.00 88.25 407 LYS A O 1
ATOM 3246 N N . PHE A 1 408 ? 15.860 2.054 -29.679 1.00 86.88 408 PHE A N 1
ATOM 3247 C CA . PHE A 1 408 ? 16.952 2.585 -28.866 1.00 86.88 408 PHE A CA 1
ATOM 3248 C C . PHE A 1 408 ? 17.202 4.055 -29.211 1.00 86.88 408 PHE A C 1
ATOM 3250 O O . PHE A 1 408 ? 17.278 4.414 -30.386 1.00 86.88 408 PHE A O 1
ATOM 3257 N N . CYS A 1 409 ? 17.318 4.907 -28.195 1.00 85.69 409 CYS A N 1
ATOM 3258 C CA . CYS A 1 409 ? 17.599 6.332 -28.339 1.00 85.69 409 CYS A CA 1
ATOM 3259 C C . CYS A 1 409 ? 18.872 6.704 -27.570 1.00 85.69 409 CYS A C 1
ATOM 3261 O O . CYS A 1 409 ? 18.928 6.538 -26.358 1.00 85.69 409 CYS A O 1
ATOM 3263 N N . PHE A 1 410 ? 19.884 7.244 -28.240 1.00 80.94 410 PHE A N 1
ATOM 3264 C CA . PHE A 1 410 ? 21.029 7.856 -27.569 1.00 80.94 410 PHE A CA 1
ATOM 3265 C C . PHE A 1 410 ? 20.817 9.364 -27.455 1.00 80.94 410 PHE A C 1
ATOM 3267 O O . PHE A 1 410 ? 20.578 10.038 -28.461 1.00 80.94 410 PHE A O 1
ATOM 3274 N N . THR A 1 411 ? 20.938 9.910 -26.247 1.00 77.69 411 THR A N 1
ATOM 3275 C CA . THR A 1 411 ? 20.767 11.342 -25.969 1.00 77.69 411 THR A CA 1
ATOM 3276 C C . THR A 1 411 ? 22.058 11.986 -25.477 1.00 77.69 411 THR A C 1
ATOM 3278 O O . THR A 1 411 ? 22.926 11.326 -24.911 1.00 77.69 411 THR A O 1
ATOM 3281 N N . HIS A 1 412 ? 22.170 13.300 -25.689 1.00 70.50 412 HIS A N 1
ATOM 3282 C CA . HIS A 1 412 ? 23.275 14.148 -25.236 1.00 70.50 412 HIS A CA 1
ATOM 3283 C C . HIS A 1 412 ? 24.678 13.645 -25.623 1.00 70.50 412 HIS A C 1
ATOM 3285 O O . HIS A 1 412 ? 25.619 13.796 -24.846 1.00 70.50 412 HIS A O 1
ATOM 3291 N N . ALA A 1 413 ? 24.842 13.088 -26.829 1.00 64.94 413 ALA A N 1
ATOM 3292 C CA . ALA A 1 413 ? 26.159 12.714 -27.354 1.00 64.94 413 ALA A CA 1
ATOM 3293 C C . ALA A 1 413 ? 27.161 13.889 -27.263 1.00 64.94 413 ALA A C 1
ATOM 3295 O O . ALA A 1 413 ? 26.799 15.028 -27.579 1.00 64.94 413 ALA A O 1
ATOM 3296 N N . GLN A 1 414 ? 28.408 13.621 -26.844 1.00 61.19 414 GLN A N 1
ATOM 3297 C CA . GLN A 1 414 ? 29.483 14.622 -26.689 1.00 61.19 414 GLN A CA 1
ATOM 3298 C C . GLN A 1 414 ? 30.788 14.188 -27.380 1.00 61.19 414 GLN A C 1
ATOM 3300 O O . GLN A 1 414 ? 30.990 13.012 -27.684 1.00 61.19 414 GLN A O 1
ATOM 3305 N N . MET A 1 415 ? 31.699 15.141 -27.624 1.00 52.09 415 MET A N 1
ATOM 3306 C CA . MET A 1 415 ? 33.056 14.834 -28.095 1.00 52.09 415 MET A CA 1
ATOM 3307 C C . MET A 1 415 ? 33.754 13.927 -27.068 1.00 52.09 415 MET A C 1
ATOM 3309 O O . MET A 1 415 ? 34.039 14.367 -25.959 1.00 52.09 415 MET A O 1
ATOM 3313 N N . GLY A 1 416 ? 34.017 12.670 -27.437 1.00 52.81 416 GLY A N 1
ATOM 3314 C CA . GLY A 1 416 ? 34.668 11.684 -26.566 1.00 52.81 416 GLY A CA 1
ATOM 3315 C C . GLY A 1 416 ? 33.877 10.396 -26.325 1.00 52.81 416 GLY A C 1
ATOM 3316 O O . GLY A 1 416 ? 34.457 9.451 -25.797 1.00 52.81 416 GLY A O 1
ATOM 3317 N N . THR A 1 417 ? 32.605 10.309 -26.742 1.00 60.69 417 THR A N 1
ATOM 3318 C CA . THR A 1 417 ? 31.885 9.023 -26.770 1.00 60.69 417 THR A CA 1
ATOM 3319 C C . THR A 1 417 ? 32.650 8.023 -27.646 1.00 60.69 417 THR A C 1
ATOM 3321 O O . THR A 1 417 ? 32.913 8.312 -28.817 1.00 60.69 417 THR A O 1
ATOM 3324 N N . ARG A 1 418 ? 33.038 6.866 -27.093 1.00 62.75 418 ARG A N 1
ATOM 3325 C CA . ARG A 1 418 ? 33.822 5.862 -27.824 1.00 62.75 418 ARG A CA 1
ATOM 3326 C C . ARG A 1 418 ? 32.900 5.052 -28.729 1.00 62.75 418 ARG A C 1
ATOM 3328 O O . ARG A 1 418 ? 31.825 4.628 -28.321 1.00 62.75 418 ARG A O 1
ATOM 3335 N N . GLN A 1 419 ? 33.335 4.821 -29.965 1.00 66.88 419 GLN A N 1
ATOM 3336 C CA . GLN A 1 419 ? 32.615 3.984 -30.931 1.00 66.88 419 GLN A CA 1
ATOM 3337 C C . GLN A 1 419 ? 32.369 2.563 -30.390 1.00 66.88 419 GLN A C 1
ATOM 3339 O O . GLN A 1 419 ? 31.310 1.991 -30.629 1.00 66.88 419 GLN A O 1
ATOM 3344 N N . GLU A 1 420 ? 33.331 2.041 -29.627 1.00 69.88 420 GLU A N 1
ATOM 3345 C CA . GLU A 1 420 ? 33.314 0.709 -29.012 1.00 69.88 420 GLU A CA 1
ATOM 3346 C C . GLU A 1 420 ? 32.115 0.509 -28.069 1.00 69.88 420 GLU A C 1
ATOM 3348 O O . GLU A 1 420 ? 31.473 -0.538 -28.113 1.00 69.88 420 GLU A O 1
ATOM 3353 N N . ASP A 1 421 ? 31.756 1.527 -27.277 1.00 69.94 421 ASP A N 1
ATOM 3354 C CA . ASP A 1 421 ? 30.644 1.445 -26.318 1.00 69.94 421 ASP A CA 1
ATOM 3355 C C . ASP A 1 421 ? 29.296 1.301 -27.040 1.00 69.94 421 ASP A C 1
ATOM 3357 O O . ASP A 1 421 ? 28.413 0.549 -26.630 1.00 69.94 421 ASP A O 1
ATOM 3361 N N . ILE A 1 422 ? 29.148 2.004 -28.163 1.00 69.19 422 ILE A N 1
ATOM 3362 C CA . ILE A 1 422 ? 27.936 1.981 -28.986 1.00 69.19 422 ILE A CA 1
ATOM 3363 C C . ILE A 1 422 ? 27.836 0.650 -29.726 1.00 69.19 422 ILE A C 1
ATOM 3365 O O . ILE A 1 422 ? 26.765 0.049 -29.775 1.00 69.19 422 ILE A O 1
ATOM 3369 N N . GLU A 1 423 ? 28.945 0.177 -30.292 1.00 75.06 423 GLU A N 1
ATOM 3370 C CA . GLU A 1 423 ? 29.002 -1.114 -30.976 1.00 75.06 423 GLU A CA 1
ATOM 3371 C C . GLU A 1 423 ? 28.660 -2.263 -30.021 1.00 75.06 423 GLU A C 1
ATOM 3373 O O . GLU A 1 423 ? 27.856 -3.127 -30.370 1.00 75.06 423 GLU A O 1
ATOM 3378 N N . ALA A 1 424 ? 29.154 -2.220 -28.781 1.00 75.88 424 ALA A N 1
ATOM 3379 C CA . ALA A 1 424 ? 28.782 -3.182 -27.750 1.00 75.88 424 ALA A CA 1
ATOM 3380 C C . ALA A 1 424 ? 27.271 -3.165 -27.453 1.00 75.88 424 ALA A C 1
ATOM 3382 O O . ALA A 1 424 ? 26.626 -4.211 -27.478 1.00 75.88 424 ALA A O 1
ATOM 3383 N N . VAL A 1 425 ? 26.664 -1.992 -27.246 1.00 73.06 425 VAL A N 1
ATOM 3384 C CA . VAL A 1 425 ? 25.210 -1.876 -27.007 1.00 73.06 425 VAL A CA 1
ATOM 3385 C C . VAL A 1 425 ? 24.386 -2.412 -28.187 1.00 73.06 425 VAL A C 1
ATOM 3387 O O . VAL A 1 425 ? 23.365 -3.078 -27.992 1.00 73.06 425 VAL A O 1
ATOM 3390 N N . MET A 1 426 ? 24.834 -2.165 -29.417 1.00 76.25 426 MET A N 1
ATOM 3391 C CA . MET A 1 426 ? 24.156 -2.631 -30.632 1.00 76.25 426 MET A CA 1
ATOM 3392 C C . MET A 1 426 ? 24.282 -4.151 -30.810 1.00 76.25 426 MET A C 1
ATOM 3394 O O . MET A 1 426 ? 23.319 -4.804 -31.210 1.00 76.25 426 MET A O 1
ATOM 3398 N N . GLN A 1 427 ? 25.420 -4.748 -30.441 1.00 79.00 427 GLN A N 1
ATOM 3399 C CA . GLN A 1 427 ? 25.586 -6.209 -30.394 1.00 79.00 427 GLN A CA 1
ATOM 3400 C C . GLN A 1 427 ? 24.650 -6.871 -29.376 1.00 79.00 427 GLN A C 1
ATOM 3402 O O . GLN A 1 427 ? 24.134 -7.960 -29.628 1.00 79.00 427 GLN A O 1
ATOM 3407 N N . LEU A 1 428 ? 24.389 -6.200 -28.254 1.00 78.81 428 LEU A N 1
ATOM 3408 C CA . LEU A 1 428 ? 23.504 -6.689 -27.195 1.00 78.81 428 LEU A CA 1
ATOM 3409 C C . LEU A 1 428 ? 22.012 -6.574 -27.536 1.00 78.81 428 LEU A C 1
ATOM 3411 O O . LEU A 1 428 ? 21.182 -7.127 -26.818 1.00 78.81 428 LEU A O 1
ATOM 3415 N N . THR A 1 429 ? 21.655 -5.882 -28.621 1.00 81.62 429 THR A N 1
ATOM 3416 C CA . THR A 1 429 ? 20.263 -5.624 -29.024 1.00 81.62 429 THR A CA 1
ATOM 3417 C C . THR A 1 429 ? 19.978 -6.110 -30.457 1.00 81.62 429 THR A C 1
ATOM 3419 O O . THR A 1 429 ? 19.606 -5.331 -31.332 1.00 81.62 429 THR A O 1
ATOM 3422 N N . PRO A 1 430 ? 20.085 -7.424 -30.741 1.00 80.25 430 PRO A N 1
ATOM 3423 C CA . PRO A 1 430 ? 19.982 -7.964 -32.106 1.00 80.25 430 PRO A CA 1
ATOM 3424 C C . PRO A 1 430 ? 18.605 -7.760 -32.763 1.00 80.25 430 PRO A C 1
ATOM 3426 O O . PRO A 1 430 ? 18.480 -7.786 -33.988 1.00 80.25 430 PRO A O 1
ATOM 3429 N N . SER A 1 431 ? 17.571 -7.555 -31.949 1.00 84.31 431 SER A N 1
ATOM 3430 C CA . SER A 1 431 ? 16.188 -7.299 -32.359 1.00 84.31 431 SER A CA 1
ATOM 3431 C C . SER A 1 431 ? 15.887 -5.840 -32.717 1.00 84.31 431 SER A C 1
ATOM 3433 O O . SER A 1 431 ? 14.732 -5.523 -33.021 1.00 84.31 431 SER A O 1
ATOM 3435 N N . LEU A 1 432 ? 16.881 -4.952 -32.646 1.00 85.81 432 LEU A N 1
ATOM 3436 C CA . LEU A 1 432 ? 16.696 -3.519 -32.813 1.00 85.81 432 LEU A CA 1
ATOM 3437 C C . LEU A 1 432 ? 16.196 -3.173 -34.222 1.00 85.81 432 LEU A C 1
ATOM 3439 O O . LEU A 1 432 ? 16.804 -3.541 -35.224 1.00 85.81 432 LEU A O 1
ATOM 3443 N N . GLN A 1 433 ? 15.097 -2.420 -34.289 1.00 87.81 433 GLN A N 1
ATOM 3444 C CA . GLN A 1 433 ? 14.478 -1.977 -35.544 1.00 87.81 433 GLN A CA 1
ATOM 3445 C C . GLN A 1 433 ? 14.521 -0.459 -35.717 1.00 87.81 433 GLN A C 1
ATOM 3447 O O . GLN A 1 433 ? 14.488 0.028 -36.849 1.00 87.81 433 GLN A O 1
ATOM 3452 N N . HIS A 1 434 ? 14.592 0.289 -34.615 1.00 88.88 434 HIS A N 1
ATOM 3453 C CA . HIS A 1 434 ? 14.578 1.746 -34.601 1.00 88.88 434 HIS A CA 1
ATOM 3454 C C . HIS A 1 434 ? 15.735 2.300 -33.775 1.00 88.88 434 HIS A C 1
ATOM 3456 O O . HIS A 1 434 ? 15.810 2.045 -32.573 1.00 88.88 434 HIS A O 1
ATOM 3462 N N . LEU A 1 435 ? 16.575 3.123 -34.398 1.00 86.38 435 LEU A N 1
ATOM 3463 C CA . LEU A 1 435 ? 17.673 3.822 -33.740 1.00 86.38 435 LEU A CA 1
ATOM 3464 C C . LEU A 1 435 ? 17.488 5.334 -33.859 1.00 86.38 435 LEU A C 1
ATOM 3466 O O . LEU A 1 435 ? 17.310 5.865 -34.955 1.00 86.38 435 LEU A O 1
ATOM 3470 N N . GLU A 1 436 ? 17.577 6.028 -32.732 1.00 84.94 436 GLU A N 1
ATOM 3471 C CA . GLU A 1 436 ? 17.532 7.484 -32.661 1.00 84.94 436 GLU A CA 1
ATOM 3472 C C . GLU A 1 436 ? 18.799 8.030 -31.989 1.00 84.94 436 GLU A C 1
ATOM 3474 O O . GLU A 1 436 ? 19.236 7.532 -30.956 1.00 84.94 436 GLU A O 1
ATOM 3479 N N . LEU A 1 437 ? 19.399 9.059 -32.585 1.00 79.12 437 LEU A N 1
ATOM 3480 C CA . LEU A 1 437 ? 20.601 9.731 -32.099 1.00 79.12 437 LEU A CA 1
ATOM 3481 C C . LEU A 1 437 ? 20.302 11.221 -31.926 1.00 79.12 437 LEU A C 1
ATOM 3483 O O . LEU A 1 437 ? 19.998 11.909 -32.903 1.00 79.12 437 LEU A O 1
ATOM 3487 N N . ARG A 1 438 ? 20.401 11.734 -30.696 1.00 76.56 438 ARG A N 1
ATOM 3488 C CA . ARG A 1 438 ? 20.163 13.145 -30.356 1.00 76.56 438 ARG A CA 1
ATOM 3489 C C . ARG A 1 438 ? 21.393 13.750 -29.686 1.00 76.56 438 ARG A C 1
ATOM 3491 O O . ARG A 1 438 ? 21.768 13.333 -28.590 1.00 76.56 438 ARG A O 1
ATOM 3498 N N . ALA A 1 439 ? 21.995 14.772 -30.293 1.00 68.62 439 ALA A N 1
ATOM 3499 C CA . ALA A 1 439 ? 23.013 15.574 -29.607 1.00 68.62 439 ALA A CA 1
ATOM 3500 C C . ALA A 1 439 ? 22.427 16.786 -28.883 1.00 68.62 439 ALA A C 1
ATOM 3502 O O . ALA A 1 439 ? 21.316 17.246 -29.154 1.00 68.62 439 ALA A O 1
ATOM 3503 N N . ARG A 1 440 ? 23.230 17.308 -27.954 1.00 63.31 440 ARG A N 1
ATOM 3504 C CA . ARG A 1 440 ? 23.006 18.590 -27.290 1.00 63.31 440 ARG A CA 1
ATOM 3505 C C . ARG A 1 440 ? 23.083 19.733 -28.300 1.00 63.31 440 ARG A C 1
ATOM 3507 O O . ARG A 1 440 ? 24.059 19.838 -29.034 1.00 63.31 440 ARG A O 1
ATOM 3514 N N . ALA A 1 441 ? 22.069 20.597 -28.306 1.00 57.19 441 ALA A N 1
ATOM 3515 C CA . ALA A 1 441 ? 21.995 21.747 -29.208 1.00 57.19 441 ALA A CA 1
ATOM 3516 C C . ALA A 1 441 ? 23.079 22.813 -28.940 1.00 57.19 441 ALA A C 1
ATOM 3518 O O . ALA A 1 441 ? 23.333 23.654 -29.795 1.00 57.19 441 ALA A O 1
ATOM 3519 N N . ASP A 1 442 ? 23.709 22.786 -27.763 1.00 56.66 442 ASP A N 1
ATOM 3520 C CA . ASP A 1 442 ? 24.642 23.800 -27.268 1.00 56.66 442 ASP A CA 1
ATOM 3521 C C . ASP A 1 442 ? 26.130 23.396 -27.342 1.00 56.66 442 ASP A C 1
ATOM 3523 O O . ASP A 1 442 ? 26.990 24.165 -26.912 1.00 56.66 442 ASP A O 1
ATOM 3527 N N . LEU A 1 443 ? 26.459 22.220 -27.894 1.00 51.75 443 LEU A N 1
ATOM 3528 C CA . LEU A 1 443 ? 27.839 21.729 -28.021 1.00 51.75 443 LEU A CA 1
ATOM 3529 C C . LEU A 1 443 ? 28.361 21.787 -29.472 1.00 51.75 443 LEU A C 1
ATOM 3531 O O . LEU A 1 443 ? 27.588 21.618 -30.417 1.00 51.75 443 LEU A O 1
ATOM 3535 N N . PRO A 1 444 ? 29.677 22.010 -29.680 1.00 49.19 444 PRO A N 1
ATOM 3536 C CA . PRO A 1 444 ? 30.261 22.082 -31.015 1.00 49.19 444 PRO A CA 1
ATOM 3537 C C . PRO A 1 444 ? 30.156 20.741 -31.757 1.00 49.19 444 PRO A C 1
ATOM 3539 O O . PRO A 1 444 ? 30.471 19.688 -31.210 1.00 49.19 444 PRO A O 1
ATOM 3542 N N . VAL A 1 445 ? 29.715 20.837 -33.017 1.00 54.34 445 VAL A N 1
ATOM 3543 C CA . VAL A 1 445 ? 29.708 19.854 -34.119 1.00 54.34 445 VAL A CA 1
ATOM 3544 C C . VAL A 1 445 ? 30.252 18.466 -33.750 1.00 54.34 445 VAL A C 1
ATOM 3546 O O . VAL A 1 445 ? 31.431 18.162 -33.925 1.00 54.34 445 VAL A O 1
ATOM 3549 N N . LEU A 1 446 ? 29.363 17.590 -33.287 1.00 53.84 446 LEU A N 1
ATOM 3550 C CA . LEU A 1 446 ? 29.662 16.173 -33.123 1.00 53.84 446 LEU A CA 1
ATOM 3551 C C . LEU A 1 446 ? 29.740 15.501 -34.505 1.00 53.84 446 LEU A C 1
ATOM 3553 O O . LEU A 1 446 ? 28.840 15.673 -35.324 1.00 53.84 446 LEU A O 1
ATOM 3557 N N . CYS A 1 447 ? 30.802 14.742 -34.786 1.00 59.19 447 CYS A N 1
ATOM 3558 C CA . CYS A 1 447 ? 30.925 13.999 -36.042 1.00 59.19 447 CYS A CA 1
ATOM 3559 C C . CYS A 1 447 ? 30.027 12.754 -35.997 1.00 59.19 447 CYS A C 1
ATOM 3561 O O . CYS A 1 447 ? 30.308 11.825 -35.242 1.00 59.19 447 CYS A O 1
ATOM 3563 N N . ALA A 1 448 ? 28.975 12.703 -36.822 1.00 62.12 448 ALA A N 1
ATOM 3564 C CA . ALA A 1 448 ? 28.064 11.551 -36.872 1.00 62.12 448 ALA A CA 1
ATOM 3565 C C . ALA A 1 448 ? 28.694 10.271 -37.464 1.00 62.12 448 ALA A C 1
ATOM 3567 O O . ALA A 1 448 ? 28.108 9.199 -37.358 1.00 62.12 448 ALA A O 1
ATOM 3568 N N . THR A 1 449 ? 29.868 10.372 -38.102 1.00 66.62 449 THR A N 1
ATOM 3569 C CA . THR A 1 449 ? 30.485 9.287 -38.892 1.00 66.62 449 THR A CA 1
ATOM 3570 C C . THR A 1 449 ? 30.621 7.962 -38.124 1.00 66.62 449 THR A C 1
ATOM 3572 O O . THR A 1 449 ? 30.151 6.951 -38.643 1.00 66.62 449 THR A O 1
ATOM 3575 N N . PRO A 1 450 ? 31.173 7.918 -36.890 1.00 64.38 450 PRO A N 1
ATOM 3576 C CA . PRO A 1 450 ? 31.304 6.655 -36.155 1.00 64.38 450 PRO A CA 1
ATOM 3577 C C . PRO A 1 450 ? 29.942 6.028 -35.831 1.00 64.38 450 PRO A C 1
ATOM 3579 O O . PRO A 1 450 ? 29.772 4.818 -35.927 1.00 64.38 450 PRO A O 1
ATOM 3582 N N . PHE A 1 451 ? 28.942 6.858 -35.522 1.00 67.38 451 PHE A N 1
ATOM 3583 C CA . PHE A 1 451 ? 27.582 6.414 -35.215 1.00 67.38 451 PHE A CA 1
ATOM 3584 C C . PHE A 1 451 ? 26.895 5.801 -36.437 1.00 67.38 451 PHE A C 1
ATOM 3586 O O . PHE A 1 451 ? 26.238 4.766 -36.335 1.00 67.38 451 PHE A O 1
ATOM 3593 N N . LEU A 1 452 ? 27.078 6.423 -37.604 1.00 69.25 452 LEU A N 1
ATOM 3594 C CA . LEU A 1 452 ? 26.570 5.913 -38.874 1.00 69.25 452 LEU A CA 1
ATOM 3595 C C . LEU A 1 452 ? 27.227 4.588 -39.258 1.00 69.25 452 LEU A C 1
ATOM 3597 O O . LEU A 1 452 ? 26.546 3.693 -39.752 1.00 69.25 452 LEU A O 1
ATOM 3601 N N . GLN A 1 453 ? 28.526 4.445 -38.998 1.00 70.25 453 GLN A N 1
ATOM 3602 C CA . GLN A 1 453 ? 29.267 3.225 -39.299 1.00 70.25 453 GLN A CA 1
ATOM 3603 C C . GLN A 1 453 ? 28.843 2.054 -38.402 1.00 70.25 453 GLN A C 1
ATOM 3605 O O . GLN A 1 453 ? 28.653 0.944 -38.895 1.00 70.25 453 GLN A O 1
ATOM 3610 N N . VAL A 1 454 ? 28.604 2.300 -37.110 1.00 69.56 454 VAL A N 1
ATOM 3611 C CA . VAL A 1 454 ? 28.033 1.286 -36.209 1.00 69.56 454 VAL A CA 1
ATOM 3612 C C . VAL A 1 454 ? 26.611 0.920 -36.647 1.00 69.56 454 VAL A C 1
ATOM 3614 O O . VAL A 1 454 ? 26.302 -0.259 -36.804 1.00 69.56 454 VAL A O 1
ATOM 3617 N N . ALA A 1 455 ? 25.753 1.903 -36.941 1.00 68.69 455 ALA A N 1
ATOM 3618 C CA . ALA A 1 455 ? 24.404 1.634 -37.446 1.00 68.69 455 ALA A CA 1
ATOM 3619 C C . ALA A 1 455 ? 24.421 0.809 -38.746 1.00 68.69 455 ALA A C 1
ATOM 3621 O O . ALA A 1 455 ? 23.580 -0.069 -38.915 1.00 68.69 455 ALA A O 1
ATOM 3622 N N . GLN A 1 456 ? 25.395 1.047 -39.631 1.00 69.69 456 GLN A N 1
ATOM 3623 C CA . GLN A 1 456 ? 25.608 0.275 -40.856 1.00 69.69 456 GLN A CA 1
ATOM 3624 C C . GLN A 1 456 ? 26.016 -1.178 -40.572 1.00 69.69 456 GLN A C 1
ATOM 3626 O O . GLN A 1 456 ? 25.454 -2.095 -41.170 1.00 69.69 456 GLN A O 1
ATOM 3631 N N . ASN A 1 457 ? 26.962 -1.406 -39.659 1.00 71.44 457 ASN A N 1
ATOM 3632 C CA . ASN A 1 457 ? 27.419 -2.755 -39.302 1.00 71.44 457 ASN A CA 1
ATOM 3633 C C . ASN A 1 457 ? 26.304 -3.603 -38.665 1.00 71.44 457 ASN A C 1
ATOM 3635 O O . ASN A 1 457 ? 26.290 -4.823 -38.814 1.00 71.44 457 ASN A O 1
ATOM 3639 N N . HIS A 1 458 ? 25.339 -2.949 -38.017 1.00 68.25 458 HIS A N 1
ATOM 3640 C CA . HIS A 1 458 ? 24.175 -3.570 -37.381 1.00 68.25 458 HIS A CA 1
ATOM 3641 C C . HIS A 1 458 ? 22.876 -3.402 -38.191 1.00 68.25 458 HIS A C 1
ATOM 3643 O O . HIS A 1 458 ? 21.784 -3.678 -37.694 1.00 68.25 458 HIS A O 1
ATOM 3649 N N . ALA A 1 459 ? 22.974 -2.960 -39.450 1.00 60.44 459 ALA A N 1
ATOM 3650 C CA . ALA A 1 459 ? 21.826 -2.499 -40.222 1.00 60.44 459 ALA A CA 1
ATOM 3651 C C . ALA A 1 459 ? 20.838 -3.596 -40.626 1.00 60.44 459 ALA A C 1
ATOM 3653 O O . ALA A 1 459 ? 19.706 -3.258 -40.949 1.00 60.44 459 ALA A O 1
ATOM 3654 N N . SER A 1 460 ? 21.208 -4.882 -40.629 1.00 70.50 460 SER A N 1
ATOM 3655 C CA . SER A 1 460 ? 20.389 -5.961 -41.217 1.00 70.50 460 SER A CA 1
ATOM 3656 C C . SER A 1 460 ? 18.939 -6.001 -40.714 1.00 70.50 460 SER A C 1
ATOM 3658 O O . SER A 1 460 ? 18.048 -6.328 -41.493 1.00 70.50 460 SER A O 1
ATOM 3660 N N . ASN A 1 461 ? 18.699 -5.590 -39.464 1.00 76.12 461 ASN A N 1
ATOM 3661 C CA . ASN A 1 461 ? 17.367 -5.510 -38.853 1.00 76.12 461 ASN A CA 1
ATOM 3662 C C . ASN A 1 461 ? 16.854 -4.065 -38.658 1.00 76.12 461 ASN A C 1
ATOM 3664 O O . ASN A 1 461 ? 15.696 -3.863 -38.285 1.00 76.12 461 ASN A O 1
ATOM 3668 N N . LEU A 1 462 ? 17.689 -3.056 -38.932 1.00 83.25 462 LEU A N 1
ATOM 3669 C CA . LEU A 1 462 ? 17.392 -1.644 -38.708 1.00 83.25 462 LEU A CA 1
ATOM 3670 C C . LEU A 1 462 ? 16.533 -1.070 -39.843 1.00 83.25 462 LEU A C 1
ATOM 3672 O O . LEU A 1 462 ? 17.007 -0.858 -40.958 1.00 83.25 462 LEU A O 1
ATOM 3676 N N . THR A 1 463 ? 15.275 -0.761 -39.534 1.00 86.94 463 THR A N 1
ATOM 3677 C CA . THR A 1 463 ? 14.311 -0.197 -40.494 1.00 86.94 463 THR A CA 1
ATOM 3678 C C . THR A 1 463 ? 14.189 1.317 -40.389 1.00 86.94 463 THR A C 1
ATOM 3680 O O . THR A 1 463 ? 13.803 1.965 -41.361 1.00 86.94 463 THR A O 1
ATOM 3683 N N . THR A 1 464 ? 14.500 1.898 -39.225 1.00 87.12 464 THR A N 1
ATOM 3684 C CA . THR A 1 464 ? 14.365 3.337 -38.976 1.00 87.12 464 THR A CA 1
ATOM 3685 C C . THR A 1 464 ? 15.610 3.918 -38.319 1.00 87.12 464 THR A C 1
ATOM 3687 O O . THR A 1 464 ? 16.048 3.420 -37.283 1.00 87.12 464 THR A O 1
ATOM 3690 N N . LEU A 1 465 ? 16.127 5.010 -38.887 1.00 85.69 465 LEU A N 1
ATOM 3691 C CA . LEU A 1 465 ? 17.244 5.782 -38.346 1.00 85.69 465 LEU A CA 1
ATOM 3692 C C . LEU A 1 465 ? 16.864 7.262 -38.240 1.00 85.69 465 LEU A C 1
ATOM 3694 O O . LEU A 1 465 ? 16.493 7.886 -39.236 1.00 85.69 465 LEU A O 1
ATOM 3698 N N . ILE A 1 466 ? 16.984 7.827 -37.041 1.00 83.50 466 ILE A N 1
ATOM 3699 C CA . ILE A 1 466 ? 16.755 9.250 -36.772 1.00 83.50 466 ILE A CA 1
ATOM 3700 C C . ILE A 1 466 ? 18.044 9.874 -36.247 1.00 83.50 466 ILE A C 1
ATOM 3702 O O . ILE A 1 466 ? 18.622 9.390 -35.277 1.00 83.50 466 ILE A O 1
ATOM 3706 N N . ILE A 1 467 ? 18.472 10.978 -36.853 1.00 77.50 467 ILE A N 1
ATOM 3707 C CA . ILE A 1 467 ? 19.638 11.754 -36.425 1.00 77.50 467 ILE A CA 1
ATOM 3708 C C . ILE A 1 467 ? 19.196 13.198 -36.222 1.00 77.50 467 ILE A C 1
ATOM 3710 O O . ILE A 1 467 ? 18.794 13.877 -37.168 1.00 77.50 467 ILE A O 1
ATOM 3714 N N . ALA A 1 468 ? 19.269 13.675 -34.985 1.00 74.62 468 ALA A N 1
ATOM 3715 C CA . ALA A 1 468 ? 18.848 15.012 -34.602 1.00 74.62 468 ALA A CA 1
ATOM 3716 C C . ALA A 1 468 ? 19.998 15.796 -33.963 1.00 74.62 468 ALA A C 1
ATOM 3718 O O . ALA A 1 468 ? 20.701 15.297 -33.082 1.00 74.62 468 ALA A O 1
ATOM 3719 N N . SER A 1 469 ? 20.161 17.046 -34.396 1.00 64.38 469 SER A N 1
ATOM 3720 C CA . SER A 1 469 ? 21.110 18.015 -33.833 1.00 64.38 469 SER A CA 1
ATOM 3721 C C . SER A 1 469 ? 22.597 17.616 -33.915 1.00 64.38 469 SER A C 1
ATOM 3723 O O . SER A 1 469 ? 23.411 18.162 -33.180 1.00 64.38 469 SER A O 1
ATOM 3725 N N . ILE A 1 470 ? 22.981 16.696 -34.813 1.00 60.41 470 ILE A N 1
ATOM 3726 C CA . ILE A 1 470 ? 24.371 16.232 -35.019 1.00 60.41 470 ILE A CA 1
ATOM 3727 C C . ILE A 1 470 ? 24.827 16.538 -36.449 1.00 60.41 470 ILE A C 1
ATOM 3729 O O . ILE A 1 470 ? 24.334 15.893 -37.364 1.00 60.41 470 ILE A O 1
ATOM 3733 N N . PRO A 1 471 ? 25.793 17.426 -36.718 1.00 56.22 471 PRO A N 1
ATOM 3734 C CA . PRO A 1 471 ? 26.284 17.630 -38.082 1.00 56.22 471 PRO A CA 1
ATOM 3735 C C . PRO A 1 471 ? 26.770 16.319 -38.725 1.00 56.22 471 PRO A C 1
ATOM 3737 O O . PRO A 1 471 ? 27.727 15.687 -38.280 1.00 56.22 471 PRO A O 1
ATOM 3740 N N . ALA A 1 472 ? 26.082 15.897 -39.786 1.00 57.06 472 ALA A N 1
ATOM 3741 C CA . ALA A 1 472 ? 26.307 14.614 -40.438 1.00 57.06 472 ALA A CA 1
ATOM 3742 C C . ALA A 1 472 ? 26.519 14.795 -41.945 1.00 57.06 472 ALA A C 1
ATOM 3744 O O . ALA A 1 472 ? 25.775 15.515 -42.614 1.00 57.06 472 ALA A O 1
ATOM 3745 N N . ALA A 1 473 ? 27.509 14.094 -42.502 1.00 59.00 473 ALA A N 1
ATOM 3746 C CA . ALA A 1 473 ? 27.612 13.901 -43.943 1.00 59.00 473 ALA A CA 1
ATOM 3747 C C . ALA A 1 473 ? 26.716 12.719 -44.343 1.00 59.00 473 ALA A C 1
ATOM 3749 O O . ALA A 1 473 ? 27.110 11.561 -44.238 1.00 59.00 473 ALA A O 1
ATOM 3750 N N . PHE A 1 474 ? 25.501 13.003 -44.809 1.00 62.28 474 PHE A N 1
ATOM 3751 C CA . PHE A 1 474 ? 24.493 11.970 -45.080 1.00 62.28 474 PHE A CA 1
ATOM 3752 C C . PHE A 1 474 ? 24.863 10.983 -46.208 1.00 62.28 474 PHE A C 1
ATOM 3754 O O . PHE A 1 474 ? 24.325 9.885 -46.248 1.00 62.28 474 PHE A O 1
ATOM 3761 N N . ALA A 1 475 ? 25.851 11.295 -47.056 1.00 59.66 475 ALA A N 1
ATOM 3762 C CA . ALA A 1 475 ? 26.380 10.386 -48.087 1.00 59.66 475 ALA A CA 1
ATOM 3763 C C . ALA A 1 475 ? 27.084 9.118 -47.541 1.00 59.66 475 ALA A C 1
ATOM 3765 O O . ALA A 1 475 ? 27.450 8.218 -48.311 1.00 59.66 475 ALA A O 1
ATOM 3766 N N . GLN A 1 476 ? 27.328 9.058 -46.228 1.00 63.97 476 GLN A N 1
ATOM 3767 C CA . GLN A 1 476 ? 27.973 7.928 -45.557 1.00 63.97 476 GLN A CA 1
ATOM 3768 C C . GLN A 1 476 ? 26.995 6.823 -45.135 1.00 63.97 476 GLN A C 1
ATOM 3770 O O . GLN A 1 476 ? 27.444 5.736 -44.789 1.00 63.97 476 GLN A O 1
ATOM 3775 N N . VAL A 1 477 ? 25.680 7.060 -45.183 1.00 67.94 477 VAL A N 1
ATOM 3776 C CA . VAL A 1 477 ? 24.681 6.045 -44.817 1.00 67.94 477 VAL A CA 1
ATOM 3777 C C . VAL A 1 477 ? 24.499 5.051 -45.967 1.00 67.94 477 VAL A C 1
ATOM 3779 O O . VAL A 1 477 ? 24.339 5.446 -47.120 1.00 67.94 477 VAL A O 1
ATOM 3782 N N . SER A 1 478 ? 24.528 3.755 -45.655 1.00 70.19 478 SER A N 1
ATOM 3783 C CA . SER A 1 478 ? 24.307 2.662 -46.608 1.00 70.19 478 SER A CA 1
ATOM 3784 C C . SER A 1 478 ? 23.594 1.516 -45.904 1.00 70.19 478 SER A C 1
ATOM 3786 O O . SER A 1 478 ? 24.088 1.020 -44.895 1.00 70.19 478 SER A O 1
ATOM 3788 N N . SER A 1 479 ? 22.444 1.083 -46.417 1.00 72.44 479 SER A N 1
ATOM 3789 C CA . SER A 1 479 ? 21.672 -0.017 -45.827 1.00 72.44 479 SER A CA 1
ATOM 3790 C C . SER A 1 479 ? 20.627 -0.561 -46.801 1.00 72.44 479 SER A C 1
ATOM 3792 O O . SER A 1 479 ? 19.874 0.200 -47.401 1.00 72.44 479 SER A O 1
ATOM 3794 N N . ALA A 1 480 ? 20.545 -1.888 -46.917 1.00 70.75 480 ALA A N 1
ATOM 3795 C CA . ALA A 1 480 ? 19.553 -2.572 -47.748 1.00 70.75 480 ALA A CA 1
ATOM 3796 C C . ALA A 1 480 ? 18.195 -2.785 -47.047 1.00 70.75 480 ALA A C 1
ATOM 3798 O O . ALA A 1 480 ? 17.240 -3.213 -47.686 1.00 70.75 480 ALA A O 1
ATOM 3799 N N . SER A 1 481 ? 18.097 -2.510 -45.750 1.00 80.38 481 SER A N 1
ATOM 3800 C CA . SER A 1 481 ? 16.921 -2.758 -44.893 1.00 80.38 481 SER A CA 1
ATOM 3801 C C . SER A 1 481 ? 16.294 -1.472 -44.347 1.00 80.38 481 SER A C 1
ATOM 3803 O O . SER A 1 481 ? 15.193 -1.509 -43.802 1.00 80.38 481 SER A O 1
ATOM 3805 N N . LEU A 1 482 ? 16.984 -0.335 -44.481 1.00 80.75 482 LEU A N 1
ATOM 3806 C CA . LEU A 1 482 ? 16.528 0.949 -43.963 1.00 80.75 482 LEU A CA 1
ATOM 3807 C C . LEU A 1 482 ? 15.368 1.489 -44.811 1.00 80.75 482 LEU A C 1
ATOM 3809 O O . LEU A 1 482 ? 15.553 1.799 -45.985 1.00 80.75 482 LEU A O 1
ATOM 3813 N N . ILE A 1 483 ? 14.199 1.632 -44.187 1.00 84.75 483 ILE A N 1
ATOM 3814 C CA . ILE A 1 483 ? 12.947 2.089 -44.812 1.00 84.75 483 ILE A CA 1
ATOM 3815 C C . ILE A 1 483 ? 12.698 3.570 -44.507 1.00 84.75 483 ILE A C 1
ATOM 3817 O O . ILE A 1 483 ? 12.247 4.323 -45.370 1.00 84.75 483 ILE A O 1
ATOM 3821 N N . ASN A 1 484 ? 13.012 4.002 -43.282 1.00 84.38 484 ASN A N 1
ATOM 3822 C CA . ASN A 1 484 ? 12.777 5.358 -42.796 1.00 84.38 484 ASN A CA 1
ATOM 3823 C C . ASN A 1 484 ? 14.094 6.015 -42.364 1.00 84.38 484 ASN A C 1
ATOM 3825 O O . ASN A 1 484 ? 14.773 5.518 -41.464 1.00 84.38 484 ASN A O 1
ATOM 3829 N N . LEU A 1 485 ? 14.412 7.173 -42.939 1.00 82.88 485 LEU A N 1
ATOM 3830 C CA . LEU A 1 485 ? 15.556 7.9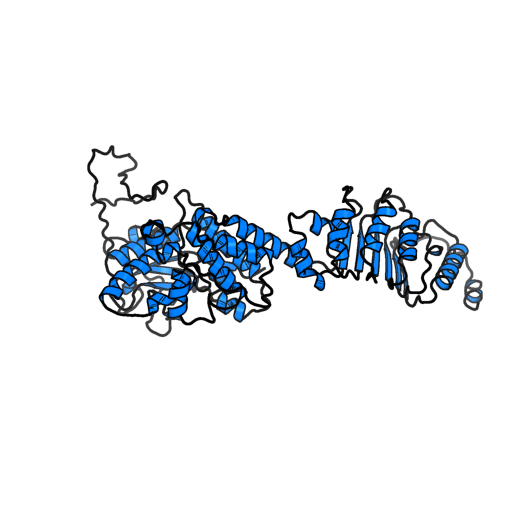92 -42.539 1.00 82.88 485 LEU A CA 1
ATOM 3831 C C . LEU A 1 485 ? 15.108 9.423 -42.249 1.00 82.88 485 LEU A C 1
ATOM 3833 O O . LEU A 1 485 ? 14.491 10.083 -43.087 1.00 82.88 485 LEU A O 1
ATOM 3837 N N . GLU A 1 486 ? 15.442 9.917 -41.063 1.00 81.69 486 GLU A N 1
ATOM 3838 C CA . GLU A 1 486 ? 15.138 11.281 -40.648 1.00 81.69 486 GLU A CA 1
ATOM 3839 C C . GLU A 1 486 ? 16.391 12.002 -40.149 1.00 81.69 486 GLU A C 1
ATOM 3841 O O . GLU A 1 486 ? 17.099 11.528 -39.263 1.00 81.69 486 GLU A O 1
ATOM 3846 N N . ILE A 1 487 ? 16.657 13.171 -40.727 1.00 75.50 487 ILE A N 1
ATOM 3847 C CA . ILE A 1 487 ? 17.832 14.002 -40.465 1.00 75.50 487 ILE A CA 1
ATOM 3848 C C . ILE A 1 487 ? 17.325 15.403 -40.088 1.00 75.50 487 ILE A C 1
ATOM 3850 O O . ILE A 1 487 ? 16.860 16.158 -40.943 1.00 75.50 487 ILE A O 1
ATOM 3854 N N . ARG A 1 488 ? 17.386 15.742 -38.793 1.00 70.56 488 ARG A N 1
ATOM 3855 C CA . ARG A 1 488 ? 16.935 17.022 -38.202 1.00 70.56 488 ARG A CA 1
ATOM 3856 C C . ARG A 1 488 ? 18.132 17.880 -37.775 1.00 70.56 488 ARG A C 1
ATOM 3858 O O . ARG A 1 488 ? 18.517 17.855 -36.606 1.00 70.56 488 ARG A O 1
ATOM 3865 N N . ILE A 1 489 ? 18.816 18.529 -38.715 1.00 63.34 489 ILE A N 1
ATOM 3866 C CA . ILE A 1 489 ? 20.167 19.078 -38.493 1.00 63.34 489 ILE A CA 1
ATOM 3867 C C . ILE A 1 489 ? 20.445 20.261 -39.428 1.00 63.34 489 ILE A C 1
ATOM 3869 O O . ILE A 1 489 ? 19.984 20.264 -40.564 1.00 63.34 489 ILE A O 1
ATOM 3873 N N . HIS A 1 490 ? 21.317 21.183 -39.006 1.00 53.78 490 HIS A N 1
ATOM 3874 C CA . HIS A 1 490 ? 22.147 21.973 -39.919 1.00 53.78 490 HIS A CA 1
ATOM 3875 C C . HIS A 1 490 ? 23.059 21.063 -40.756 1.00 53.78 490 HIS A C 1
ATOM 3877 O O . HIS A 1 490 ? 24.020 20.481 -40.244 1.00 53.78 490 HIS A O 1
ATOM 3883 N N . ILE A 1 491 ? 22.781 20.945 -42.055 1.00 54.53 491 ILE A N 1
ATOM 3884 C CA . ILE A 1 491 ? 23.694 20.292 -43.001 1.00 54.53 491 ILE A CA 1
ATOM 3885 C C . ILE A 1 491 ? 25.032 21.036 -42.909 1.00 54.53 491 ILE A C 1
ATOM 3887 O O . ILE A 1 491 ? 25.075 22.239 -43.153 1.00 54.53 491 ILE A O 1
ATOM 3891 N N . GLY A 1 492 ? 26.092 20.336 -42.491 1.00 49.25 492 GLY A N 1
ATOM 3892 C CA . GLY A 1 492 ? 27.388 20.937 -42.174 1.00 49.25 492 GLY A CA 1
ATOM 3893 C C . GLY A 1 492 ? 27.874 21.881 -43.275 1.00 49.25 492 GLY A C 1
ATOM 3894 O O . GLY A 1 492 ? 28.083 21.450 -44.410 1.00 49.25 492 GLY A O 1
ATOM 3895 N N . GLU A 1 493 ? 28.048 23.147 -42.890 1.00 51.06 493 GLU A N 1
ATOM 3896 C CA . GLU A 1 493 ? 28.504 24.280 -43.704 1.00 51.06 493 GLU A CA 1
ATOM 3897 C C . GLU A 1 493 ? 27.609 24.657 -44.905 1.00 51.06 493 GLU A C 1
ATOM 3899 O O . GLU A 1 493 ? 26.755 23.906 -45.389 1.00 51.06 493 GLU A O 1
ATOM 3904 N N . ARG A 1 494 ? 27.802 25.886 -45.409 1.00 51.12 494 ARG A N 1
ATOM 3905 C CA . ARG A 1 494 ? 27.210 26.357 -46.673 1.00 51.12 494 ARG A CA 1
ATOM 3906 C C . ARG A 1 494 ? 27.804 25.561 -47.844 1.00 51.12 494 ARG A C 1
ATOM 3908 O O . ARG A 1 494 ? 28.656 26.063 -48.566 1.00 51.12 494 ARG A O 1
ATOM 3915 N N . ARG A 1 495 ? 27.367 24.316 -48.023 1.00 53.72 495 ARG A N 1
ATOM 3916 C CA . ARG A 1 495 ? 27.631 23.532 -49.234 1.00 53.72 495 ARG A CA 1
ATOM 3917 C C . ARG A 1 495 ? 26.863 24.114 -50.405 1.00 53.72 495 ARG A C 1
ATOM 3919 O O . ARG A 1 495 ? 25.733 24.580 -50.225 1.00 53.72 495 ARG A O 1
ATOM 3926 N N . SER A 1 496 ? 27.461 24.044 -51.587 1.00 57.03 496 SER A N 1
ATOM 3927 C CA . SER A 1 496 ? 26.759 24.368 -52.828 1.00 57.03 496 SER A CA 1
ATOM 3928 C C . SER A 1 496 ? 25.562 23.424 -53.027 1.00 57.03 496 SER A C 1
ATOM 3930 O O . SER A 1 496 ? 25.545 22.301 -52.512 1.00 57.03 496 SER A O 1
ATOM 3932 N N . ASN A 1 497 ? 24.540 23.875 -53.758 1.00 58.16 497 ASN A N 1
ATOM 3933 C CA . ASN A 1 497 ? 23.362 23.048 -54.044 1.00 58.16 497 ASN A CA 1
ATOM 3934 C C . ASN A 1 497 ? 23.746 21.740 -54.761 1.00 58.16 497 ASN A C 1
ATOM 3936 O O . ASN A 1 497 ? 23.169 20.696 -54.463 1.00 58.16 497 ASN A O 1
ATOM 3940 N N . ASP A 1 498 ? 24.767 21.781 -55.619 1.00 61.31 498 ASP A N 1
ATOM 3941 C CA . ASP A 1 498 ? 25.236 20.636 -56.406 1.00 61.31 498 ASP A CA 1
ATOM 3942 C C . ASP A 1 498 ? 25.872 19.551 -55.524 1.00 61.31 498 ASP A C 1
ATOM 3944 O O . ASP A 1 498 ? 25.587 18.365 -55.678 1.00 61.31 498 ASP A O 1
ATOM 3948 N N . GLU A 1 499 ? 26.674 19.939 -54.529 1.00 59.75 499 GLU A N 1
ATOM 3949 C CA . GLU A 1 499 ? 27.265 18.998 -53.567 1.00 59.75 499 GLU A CA 1
ATOM 3950 C C . GLU A 1 499 ? 26.208 18.357 -52.660 1.00 59.75 499 GLU A C 1
ATOM 3952 O O . GLU A 1 499 ? 26.331 17.186 -52.288 1.00 59.75 499 GLU A O 1
ATOM 3957 N N . ARG A 1 500 ? 25.160 19.111 -52.301 1.00 60.38 500 ARG A N 1
ATOM 3958 C CA . ARG A 1 500 ? 24.022 18.585 -51.529 1.00 60.38 500 ARG A CA 1
ATOM 3959 C C . ARG A 1 500 ? 23.225 17.581 -52.360 1.00 60.38 500 ARG A C 1
ATOM 3961 O O . ARG A 1 500 ? 22.909 16.503 -51.861 1.00 60.38 500 ARG A O 1
ATOM 3968 N N . LEU A 1 501 ? 22.953 17.906 -53.623 1.00 65.81 501 LEU A N 1
ATOM 3969 C CA . LEU A 1 501 ? 22.250 17.020 -54.546 1.00 65.81 501 LEU A CA 1
ATOM 3970 C C . LEU A 1 501 ? 23.050 15.741 -54.820 1.00 65.81 501 LEU A C 1
ATOM 3972 O O . LEU A 1 501 ? 22.501 14.644 -54.772 1.00 65.81 501 LEU A O 1
ATOM 3976 N N . PHE A 1 502 ? 24.359 15.854 -55.032 1.00 69.38 502 PHE A N 1
ATOM 3977 C CA . PHE A 1 502 ? 25.214 14.693 -55.252 1.00 69.38 502 PHE A CA 1
ATOM 3978 C C . PHE A 1 502 ? 25.249 13.765 -54.032 1.00 69.38 502 PHE A C 1
ATOM 3980 O O . PHE A 1 502 ? 25.084 12.552 -54.166 1.00 69.38 502 PHE A O 1
ATOM 3987 N N . ALA A 1 503 ? 25.383 14.324 -52.826 1.00 66.62 503 ALA A N 1
ATOM 3988 C CA . ALA A 1 503 ? 25.292 13.551 -51.589 1.00 66.62 503 ALA A CA 1
ATOM 3989 C C . ALA A 1 503 ? 23.923 12.857 -51.431 1.00 66.62 503 ALA A C 1
ATOM 3991 O O . ALA A 1 503 ? 23.851 11.760 -50.877 1.00 66.62 503 ALA A O 1
ATOM 3992 N N . PHE A 1 504 ? 22.849 13.467 -51.944 1.00 70.50 504 PHE A N 1
ATOM 3993 C CA . PHE A 1 504 ? 21.488 12.922 -51.899 1.00 70.50 504 PHE A CA 1
ATOM 3994 C C . PHE A 1 504 ? 21.310 11.748 -52.854 1.00 70.50 504 PHE A C 1
ATOM 3996 O O . PHE A 1 504 ? 20.832 10.690 -52.448 1.00 70.50 504 PHE A O 1
ATOM 4003 N N . LEU A 1 505 ? 21.775 11.887 -54.093 1.00 72.81 505 LEU A N 1
ATOM 4004 C CA . LEU A 1 505 ? 21.748 10.800 -55.070 1.00 72.81 505 LEU A CA 1
ATOM 4005 C C . LEU A 1 505 ? 22.605 9.612 -54.610 1.00 72.81 505 LEU A C 1
ATOM 4007 O O . LEU A 1 505 ? 22.201 8.458 -54.757 1.00 72.81 505 LEU A O 1
ATOM 4011 N N . GLN A 1 506 ? 23.758 9.878 -53.988 1.00 75.25 506 GLN A N 1
ATOM 4012 C CA . GLN A 1 506 ? 24.583 8.828 -53.390 1.00 75.25 506 GLN A CA 1
ATOM 4013 C C . GLN A 1 506 ? 23.872 8.085 -52.259 1.00 75.25 506 GLN A C 1
ATOM 4015 O O . GLN A 1 506 ? 24.012 6.867 -52.170 1.00 75.25 506 GLN A O 1
ATOM 4020 N N . LEU A 1 507 ? 23.130 8.798 -51.410 1.00 74.50 507 LEU A N 1
ATOM 4021 C CA . LEU A 1 507 ? 22.339 8.193 -50.344 1.00 74.50 507 LEU A CA 1
ATOM 4022 C C . LEU A 1 507 ? 21.274 7.259 -50.931 1.00 74.50 507 LEU A C 1
ATOM 4024 O O . LEU A 1 507 ? 21.282 6.079 -50.601 1.00 74.50 507 LEU A O 1
ATOM 4028 N N . LEU A 1 508 ? 20.437 7.745 -51.857 1.00 74.81 508 LEU A N 1
ATOM 4029 C CA . LEU A 1 508 ? 19.374 6.936 -52.472 1.00 74.81 508 LEU A CA 1
ATOM 4030 C C . LEU A 1 508 ? 19.916 5.662 -53.130 1.00 74.81 508 LEU A C 1
ATOM 4032 O O . LEU A 1 508 ? 19.357 4.585 -52.944 1.00 74.81 508 LEU A O 1
ATOM 4036 N N . ASN A 1 509 ? 21.044 5.761 -53.836 1.00 79.62 509 ASN A N 1
ATOM 4037 C CA . ASN A 1 509 ? 21.682 4.600 -54.457 1.00 79.62 509 ASN A CA 1
ATOM 4038 C C . ASN A 1 509 ? 22.205 3.579 -53.425 1.00 79.62 509 ASN A C 1
ATOM 4040 O O . ASN A 1 509 ? 22.200 2.375 -53.670 1.00 79.62 509 ASN A O 1
ATOM 4044 N N . LYS A 1 510 ? 22.669 4.045 -52.260 1.00 79.31 510 LYS A N 1
ATOM 4045 C CA . LYS A 1 510 ? 23.201 3.193 -51.183 1.00 79.31 510 LYS A CA 1
ATOM 4046 C C . LYS A 1 510 ? 22.122 2.652 -50.238 1.00 79.31 510 LYS A C 1
ATOM 4048 O O . LYS A 1 510 ? 22.405 1.749 -49.448 1.00 79.31 510 LYS A O 1
ATOM 4053 N N . THR A 1 511 ? 20.908 3.193 -50.301 1.00 78.44 511 THR A N 1
ATOM 4054 C CA . THR A 1 511 ? 19.754 2.776 -49.494 1.00 78.44 511 THR A CA 1
ATOM 4055 C C . THR A 1 511 ? 18.539 2.476 -50.382 1.00 78.44 511 THR A C 1
ATOM 4057 O O . THR A 1 511 ? 17.578 3.246 -50.379 1.00 78.44 511 THR A O 1
ATOM 4060 N N . PRO A 1 512 ? 18.556 1.376 -51.160 1.00 80.88 512 PRO A N 1
ATOM 4061 C CA . PRO A 1 512 ? 17.532 1.106 -52.176 1.00 80.88 512 PRO A CA 1
ATOM 4062 C C . PRO A 1 512 ? 16.130 0.834 -51.604 1.00 80.88 512 PRO A C 1
ATOM 4064 O O . PRO A 1 512 ? 15.148 0.958 -52.327 1.00 80.88 512 PRO A O 1
ATOM 4067 N N . SER A 1 513 ? 16.030 0.476 -50.322 1.00 84.81 513 SER A N 1
ATOM 4068 C CA . SER A 1 513 ? 14.765 0.166 -49.636 1.00 84.81 513 SER A CA 1
ATOM 4069 C C . SER A 1 513 ? 14.130 1.375 -48.942 1.00 84.81 513 SER A C 1
ATOM 4071 O O . SER A 1 513 ? 13.160 1.219 -48.206 1.00 84.81 513 SER A O 1
ATOM 4073 N N . LEU A 1 514 ? 14.687 2.574 -49.135 1.00 83.19 514 LEU A N 1
ATOM 4074 C CA . LEU A 1 514 ? 14.226 3.782 -48.465 1.00 83.19 514 LEU A CA 1
ATOM 4075 C C . LEU A 1 514 ? 12.881 4.245 -49.045 1.00 83.19 514 LEU A C 1
ATOM 4077 O O . LEU A 1 514 ? 12.806 4.675 -50.193 1.00 83.19 514 LEU A O 1
ATOM 4081 N N . GLU A 1 515 ? 11.827 4.209 -48.231 1.00 86.56 515 GLU A N 1
ATOM 4082 C CA . GLU A 1 515 ? 10.476 4.649 -48.612 1.00 86.56 515 GLU A CA 1
ATOM 4083 C C . GLU A 1 515 ? 10.158 6.054 -48.093 1.00 86.56 515 GLU A C 1
ATOM 4085 O O . GLU A 1 515 ? 9.386 6.797 -48.703 1.00 86.56 515 GLU A O 1
ATOM 4090 N N . ARG A 1 516 ? 10.756 6.443 -46.960 1.00 84.56 516 ARG A N 1
ATOM 4091 C CA . ARG A 1 516 ? 10.523 7.741 -46.326 1.00 84.56 516 ARG A CA 1
ATOM 4092 C C . ARG A 1 516 ? 11.832 8.409 -45.941 1.00 84.56 516 ARG A C 1
ATOM 4094 O O . ARG A 1 516 ? 12.613 7.883 -45.150 1.00 84.56 516 ARG A O 1
ATOM 4101 N N . LEU A 1 517 ? 11.999 9.631 -46.432 1.00 80.31 517 LEU A N 1
ATOM 4102 C CA . LEU A 1 517 ? 13.142 10.484 -46.148 1.00 80.31 517 LEU A CA 1
ATOM 4103 C C . LEU A 1 517 ? 12.662 11.850 -45.662 1.00 80.31 517 LEU A C 1
ATOM 4105 O O . LEU A 1 517 ? 11.896 12.525 -46.348 1.00 80.31 517 LEU A O 1
ATOM 4109 N N . VAL A 1 518 ? 13.095 12.248 -44.468 1.00 77.06 518 VAL A N 1
ATOM 4110 C CA . VAL A 1 518 ? 12.770 13.549 -43.875 1.00 77.06 518 VAL A CA 1
ATOM 4111 C C . VAL A 1 518 ? 14.058 14.323 -43.644 1.00 77.06 518 VAL A C 1
ATOM 4113 O O . VAL A 1 518 ? 14.924 13.885 -42.890 1.00 77.06 518 VAL A O 1
ATOM 4116 N N . PHE A 1 519 ? 14.151 15.500 -44.258 1.00 73.19 519 PHE A N 1
ATOM 4117 C CA . PHE A 1 519 ? 15.196 16.477 -43.979 1.00 73.19 519 PHE A CA 1
ATOM 4118 C C . PHE A 1 519 ? 14.578 17.712 -43.341 1.00 73.19 519 PHE A C 1
ATOM 4120 O O . PHE A 1 519 ? 13.670 18.318 -43.907 1.00 73.19 519 PHE A O 1
ATOM 4127 N N . ASN A 1 520 ? 15.086 18.090 -42.174 1.00 66.25 520 ASN A N 1
ATOM 4128 C CA . ASN A 1 520 ? 14.733 19.335 -41.511 1.00 66.25 520 ASN A CA 1
ATOM 4129 C C . ASN A 1 520 ? 16.022 20.115 -41.226 1.00 66.25 520 ASN A C 1
ATOM 4131 O O . ASN A 1 520 ? 16.784 19.738 -40.335 1.00 66.25 520 ASN A O 1
ATOM 4135 N N . ASP A 1 521 ? 16.276 21.158 -42.022 1.00 62.72 521 ASP A N 1
ATOM 4136 C CA . ASP A 1 521 ? 17.375 22.104 -41.809 1.00 62.72 521 ASP A CA 1
ATOM 4137 C C . ASP A 1 521 ? 16.880 23.184 -40.842 1.00 62.72 521 ASP A C 1
ATOM 4139 O O . ASP A 1 521 ? 15.928 23.903 -41.141 1.00 62.72 521 ASP A O 1
ATOM 4143 N N . GLY A 1 522 ? 17.477 23.248 -39.651 1.00 52.69 522 GLY A N 1
ATOM 4144 C CA . GLY A 1 522 ? 17.025 24.059 -38.516 1.00 52.69 522 GLY A CA 1
ATOM 4145 C C . GLY A 1 522 ? 17.201 25.571 -38.685 1.00 52.69 522 GLY A C 1
ATOM 4146 O O . GLY A 1 522 ? 17.601 26.243 -37.738 1.00 52.69 522 GLY A O 1
ATOM 4147 N N . THR A 1 523 ? 16.943 26.142 -39.863 1.00 46.72 523 THR A N 1
ATOM 4148 C CA . THR A 1 523 ? 16.846 27.598 -39.995 1.00 46.72 523 THR A CA 1
ATOM 4149 C C . THR A 1 523 ? 15.544 28.049 -39.347 1.00 46.72 523 THR A C 1
ATOM 4151 O O . THR A 1 523 ? 14.479 27.962 -39.960 1.00 46.72 523 THR A O 1
ATOM 4154 N N . GLU A 1 524 ? 15.612 28.539 -38.108 1.00 38.41 524 GLU A N 1
ATOM 4155 C CA . GLU A 1 524 ? 14.559 29.403 -37.584 1.00 38.41 524 GLU A CA 1
ATOM 4156 C C . GLU A 1 524 ? 14.294 30.504 -38.615 1.00 38.41 524 GLU A C 1
ATOM 4158 O O . GLU A 1 524 ? 15.199 31.237 -39.022 1.00 38.41 524 GLU A O 1
ATOM 4163 N N . THR A 1 525 ? 13.040 30.608 -39.047 1.00 33.03 525 THR A N 1
ATOM 4164 C CA . THR A 1 525 ? 12.476 31.729 -39.797 1.00 33.03 525 THR A CA 1
ATOM 4165 C C . THR A 1 525 ? 12.605 33.019 -38.984 1.00 33.03 525 THR A C 1
ATOM 4167 O O . THR A 1 525 ? 11.632 33.536 -38.442 1.00 33.03 525 THR A O 1
ATOM 4170 N N . THR A 1 526 ? 13.811 33.568 -38.898 1.00 31.52 526 THR A N 1
ATOM 4171 C CA . THR A 1 526 ? 14.033 34.970 -38.562 1.00 31.52 526 THR A CA 1
ATOM 4172 C C . THR A 1 526 ? 14.009 35.753 -39.869 1.00 31.52 526 THR A C 1
ATOM 4174 O O . THR A 1 526 ? 14.913 35.683 -40.694 1.00 31.52 526 THR A O 1
ATOM 4177 N N . ALA A 1 527 ? 12.874 36.418 -40.086 1.00 36.62 527 ALA A N 1
ATOM 4178 C CA . ALA A 1 527 ? 12.629 37.516 -41.015 1.00 36.62 527 ALA A CA 1
ATOM 4179 C C . ALA A 1 527 ? 13.803 37.927 -41.935 1.00 36.62 527 ALA A C 1
ATOM 4181 O O . ALA A 1 527 ? 14.532 38.873 -41.647 1.00 36.62 527 ALA A O 1
ATOM 4182 N N . LEU A 1 528 ? 13.898 37.318 -43.121 1.00 33.94 528 LEU A N 1
ATOM 4183 C CA . LEU A 1 528 ? 14.570 37.935 -44.269 1.00 33.94 528 LEU A CA 1
ATOM 4184 C C . LEU A 1 528 ? 13.577 38.847 -45.004 1.00 33.94 528 LEU A C 1
ATOM 4186 O O . LEU A 1 528 ? 13.176 38.603 -46.140 1.00 33.94 528 LEU A O 1
ATOM 4190 N N . HIS A 1 529 ? 13.175 39.935 -44.344 1.00 36.88 529 HIS A N 1
ATOM 4191 C CA . HIS A 1 529 ? 12.813 41.150 -45.067 1.00 36.88 529 HIS A CA 1
ATOM 4192 C C . HIS A 1 529 ? 14.108 41.902 -45.367 1.00 36.88 529 HIS A C 1
ATOM 4194 O O . HIS A 1 529 ? 14.604 42.655 -44.536 1.00 36.88 529 HIS A O 1
ATOM 4200 N N . GLY A 1 530 ? 14.655 41.689 -46.563 1.00 37.44 530 GLY A N 1
ATOM 4201 C CA . GLY A 1 530 ? 15.709 42.553 -47.085 1.00 37.44 530 GLY A CA 1
ATOM 4202 C C . GLY A 1 530 ? 16.755 41.847 -47.936 1.00 37.44 530 GLY A C 1
ATOM 4203 O O . GLY A 1 530 ? 17.704 41.285 -47.413 1.00 37.44 530 GLY A O 1
ATOM 4204 N N . ALA A 1 531 ? 16.605 42.044 -49.245 1.00 35.53 531 ALA A N 1
ATOM 4205 C CA . ALA A 1 531 ? 17.650 42.083 -50.268 1.00 35.53 531 ALA A CA 1
ATOM 4206 C C . ALA A 1 531 ? 18.139 40.771 -50.928 1.00 35.53 531 ALA A C 1
ATOM 4208 O O . ALA A 1 531 ? 18.878 39.970 -50.368 1.00 35.53 531 ALA A O 1
ATOM 4209 N N . ASN A 1 532 ? 17.832 40.741 -52.234 1.00 33.09 532 ASN A N 1
ATOM 4210 C CA . ASN A 1 532 ? 18.592 40.195 -53.365 1.00 33.09 532 ASN A CA 1
ATOM 4211 C C . ASN A 1 532 ? 18.498 38.695 -53.673 1.00 33.09 532 ASN A C 1
ATOM 4213 O O . ASN A 1 532 ? 19.409 37.911 -53.428 1.00 33.09 532 ASN A O 1
ATOM 4217 N N . ILE A 1 533 ? 17.424 38.362 -54.393 1.00 41.72 533 ILE A N 1
ATOM 4218 C CA . ILE A 1 533 ? 17.355 37.241 -55.339 1.00 41.72 533 ILE A CA 1
ATOM 4219 C C . ILE A 1 533 ? 18.054 37.664 -56.647 1.00 41.72 533 ILE A C 1
ATOM 4221 O O . ILE A 1 533 ? 17.648 38.681 -57.217 1.00 41.72 533 ILE A O 1
ATOM 4225 N N . PRO A 1 534 ? 19.013 36.892 -57.195 1.00 35.88 534 PRO A N 1
ATOM 4226 C CA . PRO A 1 534 ? 19.274 36.878 -58.627 1.00 35.88 534 PRO A CA 1
ATOM 4227 C C . PRO A 1 534 ? 18.653 35.637 -59.310 1.00 35.88 534 PRO A C 1
ATOM 4229 O O . PRO A 1 534 ? 18.413 34.620 -58.656 1.00 35.88 534 PRO A O 1
ATOM 4232 N N . PRO A 1 535 ? 18.340 35.719 -60.617 1.00 46.56 535 PRO A N 1
ATOM 4233 C CA . PRO A 1 535 ? 17.301 34.912 -61.251 1.00 46.56 535 PRO A CA 1
ATOM 4234 C C . PRO A 1 535 ? 17.852 33.754 -62.098 1.00 46.56 535 PRO A C 1
ATOM 4236 O O . PRO A 1 535 ? 18.850 33.902 -62.796 1.00 46.56 535 PRO A O 1
ATOM 4239 N N . SER A 1 536 ? 17.138 32.626 -62.134 1.00 38.31 536 SER A N 1
ATOM 4240 C CA . SER A 1 536 ? 16.509 32.090 -63.361 1.00 38.31 536 SER A CA 1
ATOM 4241 C C . SER A 1 536 ? 15.981 30.666 -63.132 1.00 38.31 536 SER A C 1
ATOM 4243 O O . SER A 1 536 ? 16.712 29.731 -62.821 1.00 38.31 536 SER A O 1
ATOM 4245 N N . GLY A 1 537 ? 14.669 30.494 -63.312 1.00 38.69 537 GLY A N 1
ATOM 4246 C CA . GLY A 1 537 ? 13.958 29.214 -63.208 1.00 38.69 537 GLY A CA 1
ATOM 4247 C C . GLY A 1 537 ? 14.270 28.199 -64.318 1.00 38.69 537 GLY A C 1
ATOM 4248 O O . GLY A 1 537 ? 13.588 27.187 -64.409 1.00 38.69 537 GLY A O 1
ATOM 4249 N N . SER A 1 538 ? 15.266 28.443 -65.173 1.00 37.41 538 SER A N 1
ATOM 4250 C CA . SER A 1 538 ? 15.586 27.587 -66.323 1.00 37.41 538 SER A CA 1
ATOM 4251 C C . SER A 1 538 ? 16.535 26.430 -65.995 1.00 37.41 538 SER A C 1
ATOM 4253 O O . SER A 1 538 ? 16.432 25.389 -66.632 1.00 37.41 538 SER A O 1
ATOM 4255 N N . GLN A 1 539 ? 17.406 26.550 -64.985 1.00 39.28 539 GLN A N 1
ATOM 4256 C CA . GLN A 1 539 ? 18.258 25.429 -64.542 1.00 39.28 539 GLN A CA 1
ATOM 4257 C C . GLN A 1 539 ? 17.488 24.376 -63.731 1.00 39.28 539 GLN A C 1
ATOM 4259 O O . GLN A 1 539 ? 17.841 23.201 -63.746 1.00 39.28 539 GLN A O 1
ATOM 4264 N N . TRP A 1 540 ? 16.397 24.777 -63.073 1.00 41.00 540 TRP A N 1
ATOM 4265 C CA . TRP A 1 540 ? 15.601 23.892 -62.221 1.00 41.00 540 TRP A CA 1
ATOM 4266 C C . TRP A 1 540 ? 14.827 22.821 -63.000 1.00 41.00 540 TRP A C 1
ATOM 4268 O O . TRP A 1 540 ? 14.621 21.730 -62.481 1.00 41.00 540 TRP A O 1
ATOM 4278 N N . MET A 1 541 ? 14.429 23.092 -64.249 1.00 31.67 541 MET A N 1
ATOM 4279 C CA . MET A 1 541 ? 13.671 22.126 -65.062 1.00 31.67 541 MET A CA 1
ATOM 4280 C C . MET A 1 541 ? 14.538 21.073 -65.758 1.00 31.67 541 MET A C 1
ATOM 4282 O O . MET A 1 541 ? 14.012 20.047 -66.175 1.00 31.67 541 MET A O 1
ATOM 4286 N N . GLN A 1 542 ? 15.850 21.290 -65.871 1.00 33.72 542 GLN A N 1
ATOM 4287 C CA . GLN A 1 542 ? 16.737 20.350 -66.561 1.00 33.72 542 GLN A CA 1
ATOM 4288 C C . GLN A 1 542 ? 17.229 19.219 -65.641 1.00 33.72 542 GLN A C 1
ATOM 4290 O O . GLN A 1 542 ? 17.530 18.139 -66.121 1.00 33.72 542 GLN A O 1
ATOM 4295 N N . LEU A 1 543 ? 17.225 19.441 -64.322 1.00 38.25 543 LEU A N 1
ATOM 4296 C CA . LEU A 1 543 ? 17.602 18.458 -63.295 1.00 38.25 543 LEU A CA 1
ATOM 4297 C C . LEU A 1 543 ? 16.435 17.603 -62.775 1.00 38.25 543 LEU A C 1
ATOM 4299 O O . LEU A 1 543 ? 16.662 16.651 -62.047 1.00 38.25 543 LEU A O 1
ATOM 4303 N N . TYR A 1 544 ? 15.190 17.950 -63.111 1.00 31.94 544 TYR A N 1
ATOM 4304 C CA . TYR A 1 544 ? 14.011 17.153 -62.741 1.00 31.94 544 TYR A CA 1
ATOM 4305 C C . TYR A 1 544 ? 13.708 16.044 -63.767 1.00 31.94 544 TYR A C 1
ATOM 4307 O O . TYR A 1 544 ? 12.819 15.227 -63.548 1.00 31.94 544 TYR A O 1
ATOM 4315 N N . HIS A 1 545 ? 14.401 16.055 -64.912 1.00 31.20 545 HIS A N 1
ATOM 4316 C CA . HIS A 1 545 ? 14.141 15.162 -66.042 1.00 31.20 545 HIS A CA 1
ATOM 4317 C C . HIS A 1 545 ? 15.159 14.020 -66.209 1.00 31.20 545 HIS A C 1
ATOM 4319 O O . HIS A 1 545 ? 14.829 13.068 -66.917 1.00 31.20 545 HIS A O 1
ATOM 4325 N N . ASP A 1 546 ? 16.314 14.094 -65.543 1.00 32.62 546 ASP A N 1
ATOM 4326 C CA . ASP A 1 546 ? 17.324 13.027 -65.428 1.00 32.62 546 ASP A CA 1
ATOM 4327 C C . ASP A 1 546 ? 17.289 12.439 -64.010 1.00 32.62 546 ASP A C 1
ATOM 4329 O O . ASP A 1 546 ? 17.495 11.209 -63.872 1.00 32.62 546 ASP A O 1
#

Organism: Calocera viscosa (strain TUFC12733) (NCBI:txid1330018)

Radius of gyration: 34.51 Å; chains: 1; bounding box: 69×69×116 Å

Secondary structure (DSSP, 8-state):
--PPPP----SSSS----EETTEEPPP-S----------TTTTGGGGS-GGGB-TTT----TTTTEEEE-SSEEEEEEE-TTS-EEEEEEETTTSPPPHHHHHHHHHHHHHHHT---TTBPPP-EEEEHHHHSTTPPS-EEEEEE--TT-BHHHHHHH-TTS-SHHHHHHHHHHHHHHHT-TTS-------SGGGEEEESSS-SSS-EEEE--TTTHHHHHHHHHHHHTT---GGGGSGGGTS-HHHH-GGGGT--HHHH-SHHHHHHHHHHHHHHHHHTS-TTTTS-HHHHHHHHHTTPPPPPPTT-TT--HHHHHHHHHHT-SSGGGSPPHHHHHHHHHHHHHHHHHHHH-SSEEHHHHHHSS--HHHHHHTGGG--EEEEETTS-----HHHHHHHHTTS---EEEEEEE-TT--HHHHHHHHHT-TT--EEEEEE-TTSS----HHHHHHHHHTGGG--EEEEESS---GGG---SS--EEEEES--SS---HHHHHHHHHHHHHH-TT--EEEEE---------S--PPP-TTSTTTSS--